Protein AF-A0A2V9IYG1-F1 (afdb_monomer)

Secondary structure (DSSP, 8-state):
-----S----SS-SSPPPPSS-----SSGGGS---SHHHHHHHHHHHHHHHHHHTTT--EEEE-S-TTTTTSSSS--HHHHHHHHHHHHHHHHHH-TT-EEEEEEESS--SHHHHHHHHHHT-GGG--EEEEE--TTTTB---GGGGGSGGGTTS-HHHHHHHHHHSTT--TT-EEEEEEE---TTSBT--HHHHHHHHHHHHHHHHHTTPEEEES-SS--TT-TT-SSS-SB----SSTTTTPBPHHHHHHHHHHHHHTT-EE-TTSEEEPP--TTSSS--EEEEEEEE-TTS-EEEEEEEES---GGG---EEEEEEEEESS--SSEEEEETTTTEEEE--PPTT-SSEEEEEEEESS-EEEEEGGGS-----SSS--EEEEEEETTEEEEEEE--SS-------

Sequence (407 aa):
MYTSPAGRLPDSILPALGSIHPPDRGLYSVFWAPTTPEQIRAFTNYVRWTVNHFRGRVQYYEIWNEPSEYFWNPHPSPEAYAALAREVIVTVHQTDPMAKVVFGAFGLTERDFPRQAVEACRCAQGIDVFSYHAYPDFGHNLNPESLDEPAHASESPALLREMVRKLPGIRGDIAFWNDEFNSPPSWEGSDESVQAKYIAREMVYDRAQGVRTFVWELIPGVDGNQGDDFGLIHGMMMRPEDFTPRPGFEALRNTNALFSDTTLDSSIEVETPDLATAKPPASVLVYAFRSRTGKTIIAYWLAVRSLPGGNGPSVRGSLKIRNAGIVRPALIDVLSGRVTALSWKAGTVDTLESVPFRDSVMAIADESYFDWAALPEAPASLRCTRSSGRVRLVWDLPGRGVNGVVV

Nearest PDB structures (foldseek):
  4zn2-assembly4_D  TM=7.206E-01  e=6.037E-17  Pseudomonas aeruginosa PAO1
  2bfg-assembly2_H  TM=6.314E-01  e=1.742E-12  Geobacillus stearothermophilus
  1w91-assembly2_F  TM=6.262E-01  e=5.031E-11  Geobacillus stearothermophilus
  6yyi-assembly1_B  TM=5.973E-01  e=1.812E-11  Dictyoglomus thermophilum H-6-12
  8i0j-assembly1_B  TM=5.867E-01  e=1.453E-09  Sphingomonas sp.

Radius of gyration: 26.05 Å; Cα contacts (8 Å, |Δi|>4): 776; chains: 1; bounding box: 65×76×68 Å

pLDDT: mean 86.24, std 17.28, range [30.89, 98.81]

Foldseek 3Di:
DDDDPPPDDPPDDPPDFDDLDPLQPPVDCVQADQQDPVSLVVVLVVLLVVLLVCPPPAAEDEQFAQLCDSSHPPHRDLLSSLCSLLSSLVSNCVNHVRHAYEYDNHAFQAADSVLSNCVNNVCQLSHQEYEYAQEPPPLAQDARCCCCPPVNVRRRNVVNVVNSCPRPNHDPNYAYENQEDFDWQNGHQHHLLLGLQRLLVVCVVCQQVRYHYHQPDQEDDPSNNVHQIRHQQGDPPVDPRHRPGGLNVLLNVLSCVQRVQKHWDPVKDKDDDCQCVDVVRWDKDKTWIAGPVRWIKMKIATNDGQGPPRPWDKFWAKMFIPPRPAQFKWKAQSSVRDIHTFDADPPDRGMGGGDMHTSGIMMITHPVSDPDPPPVVPFADWDWDDDDNDIDTDGHDPDPDDPDDDD

Mean predicted aligned error: 9.58 Å

Solvent-accessible surface area (backbone atoms only — not comparable to full-atom values): 22561 Å² total; per-residue (Å²): 142,86,88,73,93,71,92,64,81,73,99,63,72,81,75,69,60,46,58,80,70,67,72,72,72,61,92,51,74,87,72,43,61,51,76,48,73,69,43,36,52,54,50,39,52,48,49,37,52,53,48,54,72,37,56,94,75,53,54,71,48,69,54,73,60,18,47,75,38,73,64,19,58,100,56,52,42,36,59,50,51,11,59,39,47,36,53,43,43,54,39,46,41,72,61,34,76,81,48,35,32,32,45,37,40,24,72,47,33,56,53,65,53,60,50,48,17,49,66,62,29,73,40,34,71,60,46,45,26,43,32,25,17,64,55,42,60,78,66,41,62,49,41,61,75,52,28,68,34,86,91,30,58,68,45,8,57,63,60,35,54,55,51,53,71,68,41,84,60,43,54,95,81,55,41,45,33,32,66,34,32,64,52,45,30,84,27,52,70,36,21,54,55,30,24,16,28,46,53,36,41,41,47,51,55,35,37,62,73,69,30,48,67,34,69,49,34,65,53,30,50,78,79,25,46,47,38,85,40,48,30,22,20,36,22,72,75,89,50,96,58,44,72,37,76,37,62,34,37,49,6,52,50,38,40,47,76,73,48,70,65,41,41,64,35,89,79,40,46,72,49,72,61,89,43,63,84,42,90,72,64,31,54,74,47,74,49,36,28,30,34,81,86,70,42,38,40,32,40,36,25,33,63,46,67,52,35,44,89,66,65,38,64,73,51,67,40,44,42,37,48,41,78,55,85,52,82,49,41,24,40,32,37,37,61,81,63,49,74,42,85,54,63,55,37,89,98,51,81,36,33,38,67,67,46,78,40,25,43,39,45,27,34,41,27,25,58,77,63,51,82,68,78,70,56,73,71,71,78,37,59,71,45,75,48,76,56,97,94,43,79,45,82,44,70,50,67,85,75,93,82,82,92,74,82,92,128

Structure (mmCIF, N/CA/C/O backbone):
data_AF-A0A2V9IYG1-F1
#
_entry.id   AF-A0A2V9IYG1-F1
#
loop_
_atom_site.group_PDB
_atom_site.id
_atom_site.type_symbol
_atom_site.label_atom_id
_atom_site.label_alt_id
_atom_site.label_comp_id
_atom_site.label_asym_id
_atom_site.label_entity_id
_atom_site.label_seq_id
_atom_site.pdbx_PDB_ins_code
_atom_site.Cartn_x
_atom_site.Cartn_y
_atom_site.Cartn_z
_atom_site.occupancy
_atom_site.B_iso_or_equiv
_atom_site.auth_seq_id
_atom_site.auth_comp_id
_atom_site.auth_asym_id
_atom_site.auth_atom_id
_atom_site.pdbx_PDB_model_num
ATOM 1 N N . MET A 1 1 ? 29.078 -18.735 5.028 1.00 33.22 1 MET A N 1
ATOM 2 C CA . MET A 1 1 ? 29.513 -19.923 5.802 1.00 33.22 1 MET A CA 1
ATOM 3 C C . MET A 1 1 ? 30.824 -19.618 6.518 1.00 33.22 1 MET A C 1
ATOM 5 O O . MET A 1 1 ? 31.879 -19.826 5.939 1.00 33.22 1 MET A O 1
ATOM 9 N N . TYR A 1 2 ? 30.761 -19.132 7.759 1.00 30.89 2 TYR A N 1
ATOM 10 C CA . TYR A 1 2 ? 31.898 -19.121 8.686 1.00 30.89 2 TYR A CA 1
ATOM 11 C C . TYR A 1 2 ? 31.358 -19.382 10.093 1.00 30.89 2 TYR A C 1
ATOM 13 O O . TYR A 1 2 ? 30.805 -18.496 10.732 1.00 30.89 2 TYR A O 1
ATOM 21 N N . THR A 1 3 ? 31.466 -20.625 10.554 1.00 34.50 3 THR A N 1
ATOM 22 C CA . THR A 1 3 ? 31.203 -21.008 11.945 1.00 34.50 3 THR A CA 1
ATOM 23 C C . THR A 1 3 ? 32.539 -21.320 12.605 1.00 34.50 3 THR A C 1
ATOM 25 O O . THR A 1 3 ? 33.186 -22.301 12.239 1.00 34.50 3 THR A O 1
ATOM 28 N N . SER A 1 4 ? 32.948 -20.514 13.583 1.00 32.72 4 SER A N 1
ATOM 29 C CA . SER A 1 4 ? 33.946 -20.923 14.573 1.00 32.72 4 SER A CA 1
ATOM 30 C C . SER A 1 4 ? 33.215 -21.229 15.888 1.00 32.72 4 SER A C 1
ATOM 32 O O . SER A 1 4 ? 32.516 -20.351 16.389 1.00 32.72 4 SER A O 1
ATOM 34 N N . PRO A 1 5 ? 33.371 -22.431 16.476 1.00 36.16 5 PRO A N 1
ATOM 35 C CA . PRO A 1 5 ? 32.798 -22.809 17.776 1.00 36.16 5 PRO A CA 1
ATOM 36 C C . PRO A 1 5 ? 33.346 -22.025 18.984 1.00 36.16 5 PRO A C 1
ATOM 38 O O . PRO A 1 5 ? 32.960 -22.291 20.120 1.00 36.16 5 PRO A O 1
ATOM 41 N N . ALA A 1 6 ? 34.264 -21.080 18.776 1.00 38.53 6 ALA A N 1
ATOM 42 C CA . ALA A 1 6 ? 34.913 -20.322 19.838 1.00 38.53 6 ALA A CA 1
ATOM 43 C C . ALA A 1 6 ? 34.197 -18.987 20.105 1.00 38.53 6 ALA A C 1
ATOM 45 O O . ALA A 1 6 ? 34.735 -17.934 19.792 1.00 38.53 6 ALA A O 1
ATOM 46 N N . GLY A 1 7 ? 32.980 -19.058 20.656 1.00 43.56 7 GLY A N 1
ATOM 47 C CA . GLY A 1 7 ? 32.356 -18.135 21.626 1.00 43.56 7 GLY A CA 1
ATOM 48 C C . GLY A 1 7 ? 32.671 -16.629 21.663 1.00 43.56 7 GLY A C 1
ATOM 49 O O . GLY A 1 7 ? 32.520 -16.033 22.728 1.00 43.56 7 GLY A O 1
ATOM 50 N N . ARG A 1 8 ? 33.086 -15.981 20.574 1.00 39.97 8 ARG A N 1
ATOM 51 C CA . ARG A 1 8 ? 33.226 -14.525 20.506 1.00 39.97 8 ARG A CA 1
ATOM 52 C C . ARG A 1 8 ? 32.591 -14.019 19.221 1.00 39.97 8 ARG A C 1
ATOM 54 O O . ARG A 1 8 ? 33.000 -14.407 18.129 1.00 39.97 8 ARG A O 1
ATOM 61 N N . LEU A 1 9 ? 31.568 -13.183 19.390 1.00 43.16 9 LEU A N 1
ATOM 62 C CA . LEU A 1 9 ? 30.937 -12.456 18.295 1.00 43.16 9 LEU A CA 1
ATOM 63 C C . LEU A 1 9 ? 32.000 -11.594 17.588 1.00 43.16 9 LEU A C 1
ATOM 65 O O . LEU A 1 9 ? 32.886 -11.068 18.269 1.00 43.16 9 LEU A O 1
ATOM 69 N N . PRO A 1 10 ? 31.946 -11.449 16.254 1.00 49.69 10 PRO A N 1
ATOM 70 C CA . PRO A 1 10 ? 32.784 -10.485 15.558 1.00 49.69 10 PRO A CA 1
ATOM 71 C C . PRO A 1 10 ? 32.419 -9.066 16.012 1.00 49.69 10 PRO A C 1
ATOM 73 O O . PRO A 1 10 ? 31.240 -8.716 16.032 1.00 49.69 10 PRO A O 1
ATOM 76 N N . ASP A 1 11 ? 33.418 -8.231 16.311 1.00 57.22 11 ASP A N 1
ATOM 77 C CA . ASP A 1 11 ? 33.202 -6.811 16.645 1.00 57.22 11 ASP A CA 1
ATOM 78 C C . ASP A 1 11 ? 32.613 -6.014 15.453 1.00 57.22 11 ASP A C 1
ATOM 80 O O . ASP A 1 11 ? 32.104 -4.909 15.622 1.00 57.22 11 ASP A O 1
ATOM 84 N N . SER A 1 12 ? 32.681 -6.568 14.234 1.00 46.56 12 SER A N 1
ATOM 85 C CA . SER A 1 12 ? 32.070 -6.034 13.009 1.00 46.56 12 SER A CA 1
ATOM 86 C C . SER A 1 12 ? 31.873 -7.133 11.954 1.00 46.56 12 SER A C 1
ATOM 88 O O . SER A 1 12 ? 32.631 -8.105 11.912 1.00 46.56 12 SER A O 1
ATOM 90 N N . ILE A 1 13 ? 30.862 -6.976 11.092 1.00 53.00 13 ILE A N 1
ATOM 91 C CA . ILE A 1 13 ? 30.670 -7.802 9.890 1.00 53.00 13 ILE A CA 1
ATOM 92 C C . ILE A 1 13 ? 31.534 -7.197 8.777 1.00 53.00 13 ILE A C 1
ATOM 94 O O . ILE A 1 13 ? 31.360 -6.031 8.425 1.00 53.00 13 ILE A O 1
ATOM 98 N N . LEU A 1 14 ? 32.495 -7.976 8.270 1.00 44.56 14 LEU A N 1
ATOM 99 C CA . LEU A 1 14 ? 33.352 -7.596 7.147 1.00 44.56 14 LEU A CA 1
ATOM 100 C C . LEU A 1 14 ? 33.183 -8.592 5.985 1.00 44.56 14 LEU A C 1
ATOM 102 O O . LEU A 1 14 ? 33.315 -9.799 6.214 1.00 44.56 14 LEU A O 1
ATOM 106 N N . PRO A 1 15 ? 32.955 -8.111 4.747 1.00 52.88 15 PRO A N 1
ATOM 107 C CA . PRO A 1 15 ? 32.839 -6.699 4.364 1.00 52.88 15 PRO A CA 1
ATOM 108 C C . PRO A 1 15 ? 31.584 -6.039 4.954 1.00 52.88 15 PRO A C 1
ATOM 110 O O . PRO A 1 15 ? 30.659 -6.730 5.374 1.00 52.88 15 PRO A O 1
ATOM 113 N N . ALA A 1 16 ? 31.596 -4.704 5.027 1.00 52.84 16 ALA A N 1
ATOM 114 C CA . ALA A 1 16 ? 30.423 -3.944 5.440 1.00 52.84 16 ALA A CA 1
ATOM 115 C C . ALA A 1 16 ? 29.205 -4.368 4.604 1.00 52.84 16 ALA A C 1
ATOM 117 O O . ALA A 1 16 ? 29.346 -4.641 3.409 1.00 52.84 16 ALA A O 1
ATOM 118 N N . LEU A 1 17 ? 28.037 -4.422 5.250 1.00 51.34 17 LEU A N 1
ATOM 119 C CA . LEU A 1 17 ? 26.756 -4.650 4.582 1.00 51.34 17 LEU A CA 1
ATOM 120 C C . LEU A 1 17 ? 26.596 -3.631 3.438 1.00 51.34 17 LEU A C 1
ATOM 122 O O . LEU A 1 17 ? 27.047 -2.486 3.561 1.00 51.34 17 LEU A O 1
ATOM 126 N N . GLY A 1 18 ? 26.022 -4.062 2.313 1.00 47.47 18 GLY A N 1
ATOM 127 C CA . GLY A 1 18 ? 25.811 -3.197 1.150 1.00 47.47 18 GLY A CA 1
ATOM 128 C C . GLY A 1 18 ? 24.956 -1.972 1.499 1.00 47.47 18 GLY A C 1
ATOM 129 O O . GLY A 1 18 ? 24.156 -2.006 2.431 1.00 47.47 18 GLY A O 1
ATOM 130 N N . SER A 1 19 ? 25.129 -0.867 0.769 1.00 53.53 19 SER A N 1
ATOM 131 C CA . SER A 1 19 ? 24.244 0.301 0.900 1.00 53.53 19 SER A CA 1
ATOM 132 C C . SER A 1 19 ? 22.806 -0.050 0.505 1.00 53.53 19 SER A C 1
ATOM 134 O O . SER A 1 19 ? 22.623 -0.941 -0.313 1.00 53.53 19 SER A O 1
ATOM 136 N N . ILE A 1 20 ? 21.812 0.700 1.000 1.00 52.22 20 ILE A N 1
ATOM 137 C CA . ILE A 1 20 ? 20.375 0.491 0.706 1.00 52.22 20 ILE A CA 1
ATOM 138 C C . ILE A 1 20 ? 20.093 0.482 -0.810 1.00 52.22 20 ILE A C 1
ATOM 140 O O . ILE A 1 20 ? 19.246 -0.271 -1.278 1.00 52.22 20 ILE A O 1
ATOM 144 N N . HIS A 1 21 ? 20.895 1.225 -1.579 1.00 56.06 21 HIS A N 1
ATOM 145 C CA . HIS A 1 21 ? 20.886 1.198 -3.036 1.00 56.06 21 HIS A CA 1
ATOM 146 C C . HIS A 1 21 ? 22.312 1.361 -3.570 1.00 56.06 21 HIS A C 1
ATOM 148 O O . HIS A 1 21 ? 22.776 2.495 -3.741 1.00 56.06 21 HIS A O 1
ATOM 154 N N . PRO A 1 22 ? 23.082 0.280 -3.802 1.00 51.41 22 PRO A N 1
ATOM 155 C CA . PRO A 1 22 ? 24.277 0.438 -4.611 1.00 51.41 22 PRO A CA 1
ATOM 156 C C . PRO A 1 22 ? 23.776 0.915 -5.979 1.00 51.41 22 PRO A C 1
ATOM 158 O O . PRO A 1 22 ? 22.955 0.226 -6.585 1.00 51.41 22 PRO A O 1
ATOM 161 N N . PRO A 1 23 ? 24.186 2.099 -6.470 1.00 51.31 23 PRO A N 1
ATOM 162 C CA . PRO A 1 23 ? 23.769 2.500 -7.796 1.00 51.31 23 PRO A CA 1
ATOM 163 C C . PRO A 1 23 ? 24.288 1.405 -8.720 1.00 51.31 23 PRO A C 1
ATOM 165 O O . PRO A 1 23 ? 25.464 1.040 -8.607 1.00 51.31 23 PRO A O 1
ATOM 168 N N . ASP A 1 24 ? 23.416 0.855 -9.565 1.00 48.03 24 ASP A N 1
ATOM 169 C CA . ASP A 1 24 ? 23.709 -0.279 -10.445 1.00 48.03 24 ASP A CA 1
ATOM 170 C C . ASP A 1 24 ? 24.629 0.190 -11.592 1.00 48.03 24 ASP A C 1
ATOM 172 O O . ASP A 1 24 ? 24.332 0.170 -12.782 1.00 48.03 24 ASP A O 1
ATOM 176 N N . ARG A 1 25 ? 25.781 0.735 -11.197 1.00 49.97 25 ARG A N 1
ATOM 177 C CA . ARG A 1 25 ? 26.862 1.304 -11.997 1.00 49.97 25 ARG A CA 1
ATOM 178 C C . ARG A 1 25 ? 27.860 0.204 -12.295 1.00 49.97 25 ARG A C 1
ATOM 180 O O . ARG A 1 25 ? 29.075 0.411 -12.233 1.00 49.97 25 ARG A O 1
ATOM 187 N N . GLY A 1 26 ? 27.346 -0.984 -12.601 1.00 46.75 26 GLY A N 1
ATOM 188 C CA . GLY A 1 26 ? 28.149 -2.014 -13.220 1.00 46.75 26 GLY A CA 1
ATOM 189 C C . GLY A 1 26 ? 28.829 -1.402 -14.441 1.00 46.75 26 GLY A C 1
ATOM 190 O O . GLY A 1 26 ? 28.167 -0.893 -15.344 1.00 46.75 26 GLY A O 1
ATOM 191 N N . LEU A 1 27 ? 30.164 -1.453 -14.480 1.00 45.16 27 LEU A N 1
ATOM 192 C CA . LEU A 1 27 ? 30.948 -1.074 -15.664 1.00 45.16 27 LEU A CA 1
ATOM 193 C C . LEU A 1 27 ? 30.584 -1.922 -16.901 1.00 45.16 27 LEU A C 1
ATOM 195 O O . LEU A 1 27 ? 30.983 -1.593 -18.016 1.00 45.16 27 LEU A O 1
ATOM 199 N N . TYR A 1 28 ? 29.844 -3.018 -16.708 1.00 49.56 28 TYR A N 1
ATOM 200 C CA . TYR A 1 28 ? 29.431 -3.953 -17.743 1.00 49.56 28 TYR A CA 1
ATOM 201 C C . TYR A 1 28 ? 27.988 -3.677 -18.189 1.00 49.56 28 TYR A C 1
ATOM 203 O O . TYR A 1 28 ? 27.054 -3.755 -17.396 1.00 49.56 28 TYR A O 1
ATOM 211 N N . SER A 1 29 ? 27.802 -3.435 -19.490 1.00 52.62 29 SER A N 1
ATOM 212 C CA . SER A 1 29 ? 26.517 -3.092 -20.127 1.00 52.62 29 SER A CA 1
ATOM 213 C C . SER A 1 29 ? 25.417 -4.158 -20.023 1.00 52.62 29 SER A C 1
ATOM 215 O O . SER A 1 29 ? 24.284 -3.900 -20.415 1.00 52.62 29 SER A O 1
ATOM 217 N N . VAL A 1 30 ? 25.726 -5.352 -19.504 1.00 52.47 30 VAL A N 1
ATOM 218 C CA . VAL A 1 30 ? 24.743 -6.421 -19.253 1.00 52.47 30 VAL A CA 1
ATOM 219 C C . VAL A 1 30 ? 23.748 -6.060 -18.141 1.00 52.47 30 VAL A C 1
ATOM 221 O O . VAL A 1 30 ? 22.675 -6.649 -18.084 1.00 52.47 30 VAL A O 1
ATOM 224 N N . PHE A 1 31 ? 24.079 -5.073 -17.303 1.00 57.25 31 PHE A N 1
ATOM 225 C CA . PHE A 1 31 ? 23.211 -4.556 -16.238 1.00 57.25 31 PHE A CA 1
ATOM 226 C C . PHE A 1 31 ? 22.424 -3.304 -16.655 1.00 57.25 31 PHE A C 1
ATOM 228 O O . PHE A 1 31 ? 21.778 -2.670 -15.831 1.00 57.25 31 PHE A O 1
ATOM 235 N N . TRP A 1 32 ? 22.510 -2.887 -17.923 1.00 76.94 32 TRP A N 1
ATOM 236 C CA . TRP A 1 32 ? 21.833 -1.679 -18.397 1.00 76.94 32 TRP A CA 1
ATOM 237 C C . TRP A 1 32 ? 20.505 -2.024 -19.061 1.00 76.94 32 TRP A C 1
ATOM 239 O O . TRP A 1 32 ? 20.346 -3.091 -19.660 1.00 76.94 32 TRP A O 1
ATOM 249 N N . ALA A 1 33 ? 19.566 -1.081 -19.004 1.00 84.31 33 ALA A N 1
ATOM 250 C CA . ALA A 1 33 ? 18.288 -1.223 -19.675 1.00 84.31 3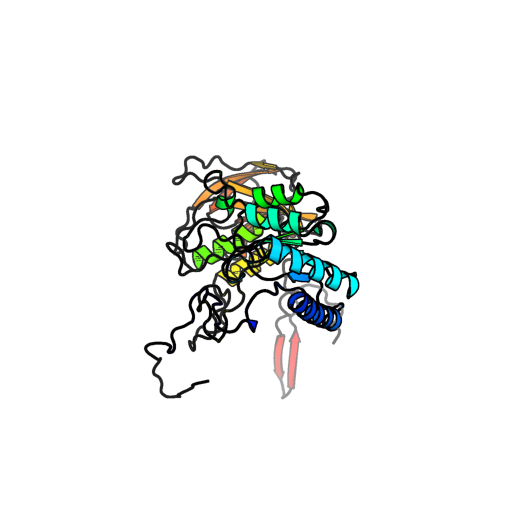3 ALA A CA 1
ATOM 251 C C . ALA A 1 33 ? 18.468 -1.435 -21.196 1.00 84.31 33 ALA A C 1
ATOM 253 O O . ALA A 1 33 ? 19.315 -0.787 -21.827 1.00 84.31 33 ALA A O 1
ATOM 254 N N . PRO A 1 34 ? 17.685 -2.334 -21.821 1.00 88.62 34 PRO A N 1
ATOM 255 C CA . PRO A 1 34 ? 17.753 -2.572 -23.258 1.00 88.62 34 PRO A CA 1
ATOM 256 C C . PRO A 1 34 ? 17.194 -1.365 -24.024 1.00 88.62 34 PRO A C 1
ATOM 258 O O . PRO A 1 34 ? 16.003 -1.076 -23.962 1.00 88.62 34 PRO A O 1
ATOM 261 N N . THR A 1 35 ? 18.046 -0.675 -24.786 1.00 88.25 35 THR A N 1
ATOM 262 C CA . THR A 1 35 ? 17.679 0.575 -25.487 1.00 88.25 35 THR A CA 1
ATOM 263 C C . THR A 1 35 ? 17.773 0.478 -27.008 1.00 88.25 35 THR A C 1
ATOM 265 O O . THR A 1 35 ? 17.154 1.266 -27.721 1.00 88.25 35 THR A O 1
ATOM 268 N N . THR A 1 36 ? 18.505 -0.505 -27.536 1.00 90.19 36 THR A N 1
ATOM 269 C CA . THR A 1 36 ? 18.578 -0.770 -28.983 1.00 90.19 36 THR A CA 1
ATOM 270 C C . THR A 1 36 ? 17.531 -1.798 -29.423 1.00 90.19 36 THR A C 1
ATOM 272 O O . THR A 1 36 ? 17.150 -2.666 -28.631 1.00 90.19 36 THR A O 1
ATOM 275 N N . PRO A 1 37 ? 17.094 -1.787 -30.698 1.00 94.25 37 PRO A N 1
ATOM 276 C CA . PRO A 1 37 ? 16.177 -2.799 -31.218 1.00 94.25 37 PRO A CA 1
ATOM 277 C C . PRO A 1 37 ? 16.665 -4.238 -30.997 1.00 94.25 37 PRO A C 1
ATOM 279 O O . PRO A 1 37 ? 15.870 -5.121 -30.688 1.00 94.25 37 PRO A O 1
ATOM 282 N N . GLU A 1 38 ? 17.965 -4.495 -31.139 1.00 91.62 38 GLU A N 1
ATOM 283 C CA . GLU A 1 38 ? 18.585 -5.805 -30.921 1.00 91.62 38 GLU A CA 1
ATOM 284 C C . GLU A 1 38 ? 18.468 -6.247 -29.458 1.00 91.62 38 GLU A C 1
ATOM 286 O O . GLU A 1 38 ? 18.080 -7.386 -29.194 1.00 91.62 38 GLU A O 1
ATOM 291 N N . GLN A 1 39 ? 18.757 -5.348 -28.511 1.00 91.44 39 GLN A N 1
ATOM 292 C CA . GLN A 1 39 ? 18.648 -5.622 -27.075 1.00 91.44 39 GLN A CA 1
ATOM 293 C C . GLN A 1 39 ? 17.196 -5.825 -26.647 1.00 91.44 39 GLN A C 1
ATOM 295 O O . GLN A 1 39 ? 16.909 -6.775 -25.924 1.00 91.44 39 GLN A O 1
ATOM 300 N N . ILE A 1 40 ? 16.270 -4.989 -27.129 1.00 94.81 40 ILE A N 1
ATOM 301 C CA . ILE A 1 40 ? 14.838 -5.131 -26.833 1.00 94.81 40 ILE A CA 1
ATOM 302 C C . ILE A 1 40 ? 14.319 -6.469 -27.374 1.00 94.81 40 ILE A C 1
ATOM 304 O O . ILE A 1 40 ? 13.605 -7.176 -26.669 1.00 94.81 40 ILE A O 1
ATOM 308 N N . ARG A 1 41 ? 14.732 -6.886 -28.582 1.00 95.44 41 ARG A N 1
ATOM 309 C CA . ARG A 1 41 ? 14.401 -8.223 -29.116 1.00 95.44 41 ARG A CA 1
ATOM 310 C C . ARG A 1 41 ? 14.988 -9.358 -28.274 1.00 95.44 41 ARG A C 1
ATOM 312 O O . ARG A 1 41 ? 14.325 -10.372 -28.071 1.00 95.44 41 ARG A O 1
ATOM 319 N N . ALA A 1 42 ? 16.223 -9.221 -27.792 1.00 93.12 42 ALA A N 1
ATOM 320 C CA . ALA A 1 42 ? 16.822 -10.216 -26.904 1.00 93.12 42 ALA A CA 1
ATOM 321 C C . ALA A 1 42 ? 16.061 -10.308 -25.569 1.00 93.12 42 ALA A C 1
ATOM 323 O O . ALA A 1 42 ? 15.742 -11.409 -25.118 1.00 93.12 42 ALA A O 1
ATOM 324 N N . PHE A 1 43 ? 15.691 -9.164 -24.991 1.00 93.62 43 PHE A N 1
ATOM 325 C CA . PHE A 1 43 ? 14.898 -9.093 -23.768 1.00 93.62 43 PHE A CA 1
ATOM 326 C C . PHE A 1 43 ? 13.504 -9.699 -23.960 1.00 93.62 43 PHE A C 1
ATOM 328 O O . PHE A 1 43 ? 13.071 -10.512 -23.151 1.00 93.62 43 PHE A O 1
ATOM 335 N N . THR A 1 44 ? 12.811 -9.407 -25.065 1.00 97.06 44 THR A N 1
ATOM 336 C CA . THR A 1 44 ? 11.485 -9.992 -25.320 1.00 97.06 44 THR A CA 1
ATOM 337 C C . THR A 1 44 ? 11.545 -11.492 -25.608 1.00 97.06 44 THR A C 1
ATOM 339 O O . THR A 1 44 ? 10.602 -12.213 -25.287 1.00 97.06 44 THR A O 1
ATOM 342 N N . ASN A 1 45 ? 12.660 -12.021 -26.123 1.00 97.31 45 ASN A N 1
ATOM 343 C CA . ASN A 1 45 ? 12.875 -13.470 -26.178 1.00 97.31 45 ASN A CA 1
ATOM 344 C C . ASN A 1 45 ? 12.961 -14.095 -24.778 1.00 97.31 45 ASN A C 1
ATOM 346 O O . ASN A 1 45 ? 12.370 -15.154 -24.559 1.00 97.31 45 ASN A O 1
ATOM 350 N N . TYR A 1 46 ? 13.635 -13.430 -23.834 1.00 96.31 46 TYR A N 1
ATOM 351 C CA . TYR A 1 46 ? 13.645 -13.837 -22.429 1.00 96.31 46 TYR A CA 1
ATOM 352 C C . TYR A 1 46 ? 12.245 -13.743 -21.807 1.00 96.31 46 TYR A C 1
ATOM 354 O O . TYR A 1 46 ? 11.772 -14.728 -21.247 1.00 96.31 46 TYR A O 1
ATOM 362 N N . VAL A 1 47 ? 11.531 -12.628 -21.993 1.00 98.00 47 VAL A N 1
ATOM 363 C CA . VAL A 1 47 ? 10.143 -12.462 -21.519 1.00 98.00 47 VAL A CA 1
ATOM 364 C C . VAL A 1 47 ? 9.246 -13.579 -22.046 1.00 98.00 47 VAL A C 1
ATOM 366 O O . VAL A 1 47 ? 8.543 -14.213 -21.266 1.00 98.00 47 VAL A O 1
ATOM 369 N N . ARG A 1 48 ? 9.300 -13.886 -23.348 1.00 98.69 48 ARG A N 1
ATOM 370 C CA . ARG A 1 48 ? 8.523 -14.981 -23.949 1.00 98.69 48 ARG A CA 1
ATOM 371 C C . ARG A 1 48 ? 8.832 -16.319 -23.291 1.00 98.69 48 ARG A C 1
ATOM 373 O O . ARG A 1 48 ? 7.915 -17.079 -22.993 1.00 98.69 48 ARG A O 1
ATOM 380 N N . TRP A 1 49 ? 10.112 -16.614 -23.071 1.00 98.56 49 TRP A N 1
ATOM 381 C CA . TRP A 1 49 ? 10.518 -17.838 -22.389 1.00 98.56 49 TRP A CA 1
ATOM 382 C C . TRP A 1 49 ? 9.969 -17.886 -20.957 1.00 98.56 49 TRP A C 1
ATOM 384 O O . TRP A 1 49 ? 9.356 -18.885 -20.589 1.00 98.56 49 TRP A O 1
ATOM 394 N N . THR A 1 50 ? 10.103 -16.800 -20.191 1.00 98.19 50 THR A N 1
ATOM 395 C CA . THR A 1 50 ? 9.641 -16.690 -18.798 1.00 98.19 50 THR A CA 1
ATOM 396 C C . THR A 1 50 ? 8.125 -16.832 -18.689 1.00 98.19 50 THR A C 1
ATOM 398 O O . THR A 1 50 ? 7.636 -17.656 -17.915 1.00 98.19 50 THR A O 1
ATOM 401 N N . VAL A 1 51 ? 7.365 -16.091 -19.500 1.00 98.56 51 VAL A N 1
ATOM 402 C CA . VAL A 1 51 ? 5.895 -16.153 -19.518 1.00 98.56 51 VAL A CA 1
ATOM 403 C C . VAL A 1 51 ? 5.425 -17.549 -19.916 1.00 98.56 51 VAL A C 1
ATOM 405 O O . VAL A 1 51 ? 4.581 -18.132 -19.243 1.00 98.56 51 VAL A O 1
ATOM 408 N N . ASN A 1 52 ? 6.015 -18.145 -20.957 1.00 98.38 52 ASN A N 1
ATOM 409 C CA . ASN A 1 52 ? 5.660 -19.502 -21.367 1.00 98.38 52 ASN A CA 1
ATOM 410 C C . ASN A 1 52 ? 6.020 -20.545 -20.297 1.00 98.38 52 ASN A C 1
ATOM 412 O O . ASN A 1 52 ? 5.250 -21.473 -20.060 1.00 98.38 52 ASN A O 1
ATOM 416 N N . HIS A 1 53 ? 7.171 -20.399 -19.636 1.00 98.44 53 HIS A N 1
ATOM 417 C CA . HIS A 1 53 ? 7.602 -21.303 -18.574 1.00 98.44 53 HIS A CA 1
ATOM 418 C C . HIS A 1 53 ? 6.642 -21.268 -17.377 1.00 98.44 53 HIS A C 1
ATOM 420 O O . HIS A 1 53 ? 6.272 -22.318 -16.848 1.00 98.44 53 HIS A O 1
ATOM 426 N N . PHE A 1 54 ? 6.218 -20.078 -16.947 1.00 97.94 54 PHE A N 1
ATOM 427 C CA . PHE A 1 54 ? 5.340 -19.885 -15.785 1.00 97.94 54 PHE A CA 1
ATOM 428 C C . PHE A 1 54 ? 3.847 -19.809 -16.122 1.00 97.94 54 PHE A C 1
ATOM 430 O O . PHE A 1 54 ? 3.037 -19.529 -15.236 1.00 97.94 54 PHE A O 1
ATOM 437 N N . ARG A 1 55 ? 3.472 -20.111 -17.365 1.00 96.69 55 ARG A N 1
ATOM 438 C CA . ARG A 1 55 ? 2.095 -20.050 -17.854 1.00 96.69 55 ARG A CA 1
ATOM 439 C C . ARG A 1 55 ? 1.117 -20.770 -16.925 1.00 96.69 55 ARG A C 1
ATOM 441 O O . ARG A 1 55 ? 1.342 -21.920 -16.543 1.00 96.69 55 ARG A O 1
ATOM 448 N N . GLY A 1 56 ? 0.040 -20.080 -16.549 1.00 92.38 56 GLY A N 1
ATOM 449 C CA . GLY A 1 56 ? -0.980 -20.582 -15.619 1.00 92.38 56 GLY A CA 1
ATOM 450 C C . GLY A 1 56 ? -0.546 -20.703 -14.149 1.00 92.38 56 GLY A C 1
ATOM 451 O O . GLY A 1 56 ? -1.365 -21.087 -13.318 1.00 92.38 56 GLY A O 1
ATOM 452 N N . ARG A 1 57 ? 0.712 -20.382 -13.808 1.00 96.94 57 ARG A N 1
ATOM 453 C CA . ARG A 1 57 ? 1.242 -20.373 -12.429 1.00 96.94 57 ARG A CA 1
ATOM 454 C C . ARG A 1 57 ? 1.520 -18.960 -11.925 1.00 96.94 57 ARG A C 1
ATOM 456 O O . ARG A 1 57 ? 1.254 -18.673 -10.764 1.00 96.94 57 ARG A O 1
ATOM 463 N N . VAL A 1 58 ? 2.027 -18.089 -12.794 1.00 97.50 58 VAL A N 1
ATOM 464 C CA . VAL A 1 58 ? 2.214 -16.658 -12.525 1.00 97.50 58 VAL A CA 1
ATOM 465 C C . VAL A 1 58 ? 1.187 -15.882 -13.338 1.00 97.50 58 VAL A C 1
ATOM 467 O O . VAL A 1 58 ? 1.011 -16.137 -14.526 1.00 97.50 58 VAL A O 1
ATOM 470 N N . GLN A 1 59 ? 0.476 -14.969 -12.677 1.00 97.12 59 GLN A N 1
ATOM 471 C CA . GLN A 1 59 ? -0.611 -14.202 -13.292 1.00 97.12 59 GLN A CA 1
ATOM 472 C C . GLN A 1 59 ? -0.188 -12.792 -13.696 1.00 97.12 59 GLN A C 1
ATOM 474 O O . GLN A 1 59 ? -0.780 -12.241 -14.614 1.00 97.12 59 GLN A O 1
ATOM 479 N N . TYR A 1 60 ? 0.808 -12.213 -13.025 1.00 98.12 60 TYR A N 1
ATOM 480 C CA . TYR A 1 60 ? 1.227 -10.826 -13.205 1.00 98.12 60 TYR A CA 1
ATOM 481 C C . TYR A 1 60 ? 2.718 -10.778 -13.529 1.00 98.12 60 TYR A C 1
ATOM 483 O O . TYR A 1 60 ? 3.506 -11.475 -12.890 1.00 98.12 60 TYR A O 1
ATOM 491 N N . TYR A 1 61 ? 3.085 -9.971 -14.521 1.00 98.25 61 TYR A N 1
ATOM 492 C CA . TYR A 1 61 ? 4.465 -9.720 -14.923 1.00 98.25 61 TYR A CA 1
ATOM 493 C C . TYR A 1 61 ? 4.709 -8.218 -14.934 1.00 98.25 61 TYR A C 1
ATOM 495 O O . TYR A 1 61 ? 4.034 -7.487 -15.659 1.00 98.25 61 TYR A O 1
ATOM 503 N N . GLU A 1 62 ? 5.671 -7.783 -14.136 1.00 97.81 62 GLU A N 1
ATOM 504 C CA . GLU A 1 62 ? 6.050 -6.384 -13.998 1.00 97.81 62 GLU A CA 1
ATOM 505 C C . GLU A 1 62 ? 7.204 -6.015 -14.919 1.00 97.81 62 GLU A C 1
ATOM 507 O O . GLU A 1 62 ? 8.127 -6.805 -15.145 1.00 97.81 62 GLU A O 1
ATOM 512 N N . ILE A 1 63 ? 7.107 -4.831 -15.521 1.00 95.69 63 ILE A N 1
ATOM 513 C CA . ILE A 1 63 ? 8.097 -4.337 -16.470 1.00 95.69 63 ILE A CA 1
ATOM 514 C C . ILE A 1 63 ? 9.084 -3.428 -15.747 1.00 95.69 63 ILE A C 1
ATOM 516 O O . ILE A 1 63 ? 8.803 -2.243 -15.572 1.00 95.69 63 ILE A O 1
ATOM 520 N N . TRP A 1 64 ? 10.287 -3.962 -15.519 1.00 93.00 64 TRP A N 1
ATOM 521 C CA . TRP A 1 64 ? 11.401 -3.244 -14.886 1.00 93.00 64 TRP A CA 1
ATOM 522 C C . TRP A 1 64 ? 11.110 -2.875 -13.420 1.00 93.00 64 TRP A C 1
ATOM 524 O O . TRP A 1 64 ? 10.051 -3.206 -12.908 1.00 93.00 64 TRP A O 1
ATOM 534 N N . ASN A 1 65 ? 12.076 -2.240 -12.757 1.00 92.88 65 ASN A N 1
ATOM 535 C CA . ASN A 1 65 ? 11.928 -1.660 -11.423 1.00 92.88 65 ASN A CA 1
ATOM 536 C C . ASN A 1 65 ? 12.491 -0.237 -11.441 1.00 92.88 65 ASN A C 1
ATOM 538 O O . ASN A 1 65 ? 13.607 -0.037 -11.925 1.00 92.88 65 ASN A O 1
ATOM 542 N N . GLU A 1 66 ? 11.721 0.733 -10.966 1.00 93.06 66 GLU A N 1
ATOM 543 C CA . GLU A 1 66 ? 12.094 2.144 -10.802 1.00 93.06 66 GLU A CA 1
ATOM 544 C C . GLU A 1 66 ? 12.792 2.774 -12.022 1.00 93.06 66 GLU A C 1
ATOM 546 O O . GLU A 1 66 ? 13.876 3.354 -11.915 1.00 93.06 66 GLU A O 1
ATOM 551 N N . PRO A 1 67 ? 12.186 2.703 -13.226 1.00 92.44 67 PRO A N 1
ATOM 552 C CA . PRO A 1 67 ? 12.794 3.254 -14.438 1.00 92.44 67 PRO A CA 1
ATOM 553 C C . PRO A 1 67 ? 12.920 4.789 -14.422 1.00 92.44 67 PRO A C 1
ATOM 555 O O . PRO A 1 67 ? 13.643 5.342 -15.254 1.00 92.44 67 PRO A O 1
ATOM 558 N N . SER A 1 68 ? 12.208 5.473 -13.517 1.00 90.94 68 SER A N 1
ATOM 559 C CA . SER A 1 68 ? 12.324 6.916 -13.275 1.00 90.94 68 SER A CA 1
ATOM 560 C C . SER A 1 68 ? 13.578 7.298 -12.482 1.00 90.94 68 SER A C 1
ATOM 562 O O . SER A 1 68 ? 13.952 8.468 -12.482 1.00 90.94 68 SER A O 1
ATOM 564 N N . GLU A 1 69 ? 14.265 6.318 -11.890 1.00 86.62 69 GLU A N 1
ATOM 565 C CA . GLU A 1 69 ? 15.403 6.508 -10.995 1.00 86.62 69 GLU A CA 1
ATOM 566 C C . GLU A 1 69 ? 16.713 5.949 -11.589 1.00 86.62 69 GLU A C 1
ATOM 568 O O . GLU A 1 69 ? 16.857 5.675 -12.785 1.00 86.62 69 GLU A O 1
ATOM 573 N N . TYR A 1 70 ? 17.734 5.766 -10.751 1.00 80.00 70 TYR A N 1
ATOM 574 C CA . TYR A 1 70 ? 19.064 5.287 -11.150 1.00 80.00 70 TYR A CA 1
ATOM 575 C C . TYR A 1 70 ? 19.102 3.818 -11.619 1.00 80.00 70 TYR A C 1
ATOM 577 O O . TYR A 1 70 ? 20.168 3.344 -12.022 1.00 80.00 70 TYR A O 1
ATOM 585 N N . PHE A 1 71 ? 17.968 3.112 -11.630 1.00 82.12 71 PHE A N 1
ATOM 586 C CA . PHE A 1 71 ? 17.822 1.790 -12.247 1.00 82.12 71 PHE A CA 1
ATOM 587 C C . PHE A 1 71 ? 17.668 1.850 -13.774 1.00 82.12 71 PHE A C 1
ATOM 589 O O . PHE A 1 71 ? 17.663 0.812 -14.440 1.00 82.12 71 PHE A O 1
ATOM 596 N N . TRP A 1 72 ? 17.604 3.049 -14.364 1.00 85.06 72 TRP A N 1
ATOM 597 C CA . TRP A 1 72 ? 17.661 3.249 -15.811 1.00 85.06 72 TRP A CA 1
ATOM 598 C C . TRP A 1 72 ? 18.911 4.041 -16.226 1.00 85.06 72 TRP A C 1
ATOM 600 O O . TRP A 1 72 ? 18.947 5.270 -16.230 1.00 85.06 72 TRP A O 1
ATOM 610 N N . ASN A 1 73 ? 19.972 3.320 -16.599 1.00 79.50 73 ASN A N 1
ATOM 611 C CA . ASN A 1 73 ? 21.265 3.909 -16.967 1.00 79.50 73 ASN A CA 1
ATOM 612 C C . ASN A 1 73 ? 21.334 4.382 -18.440 1.00 79.50 73 ASN A C 1
ATOM 614 O O . ASN A 1 73 ? 20.725 3.761 -19.315 1.00 79.50 73 ASN A O 1
ATOM 618 N N . PRO A 1 74 ? 22.146 5.418 -18.760 1.00 78.56 74 PRO A N 1
ATOM 619 C CA . PRO A 1 74 ? 22.923 6.254 -17.833 1.00 78.56 74 PRO A CA 1
ATOM 620 C C . PRO A 1 74 ? 22.076 7.306 -17.098 1.00 78.56 74 PRO A C 1
ATOM 622 O O . PRO A 1 74 ? 22.521 7.835 -16.082 1.00 78.56 74 PRO A O 1
ATOM 625 N N . HIS A 1 75 ? 20.881 7.603 -17.612 1.00 86.00 75 HIS A N 1
ATOM 626 C CA . HIS A 1 75 ? 19.894 8.497 -17.011 1.00 86.00 75 HIS A CA 1
ATOM 627 C C . HIS A 1 75 ? 18.482 8.004 -17.355 1.00 86.00 75 HIS A C 1
ATOM 629 O O . HIS A 1 75 ? 18.309 7.487 -18.468 1.00 86.00 75 HIS A O 1
ATOM 635 N N . PRO A 1 76 ? 17.486 8.228 -16.478 1.00 90.75 76 PRO A N 1
ATOM 636 C CA . PRO A 1 76 ? 16.083 7.938 -16.757 1.00 90.75 76 PRO A CA 1
ATOM 637 C C . PRO A 1 76 ? 15.638 8.466 -18.124 1.00 90.75 76 PRO A C 1
ATOM 639 O O . PRO A 1 76 ? 15.911 9.615 -18.478 1.00 90.75 76 PRO A O 1
ATOM 642 N N . SER A 1 77 ? 14.937 7.634 -18.898 1.00 94.25 77 SER A N 1
ATOM 643 C CA . SER A 1 77 ? 14.324 8.045 -20.165 1.00 94.25 77 SER A CA 1
ATOM 644 C C . SER A 1 77 ? 12.930 7.430 -20.316 1.00 94.25 77 SER A C 1
ATOM 646 O O . SER A 1 77 ? 12.822 6.220 -20.554 1.00 94.25 77 SER A O 1
ATOM 648 N N . PRO A 1 78 ? 11.859 8.242 -20.227 1.00 95.62 78 PRO A N 1
ATOM 649 C CA . PRO A 1 78 ? 10.499 7.737 -20.368 1.00 95.62 78 PRO A CA 1
ATOM 650 C C . PRO A 1 78 ? 10.245 7.162 -21.766 1.00 95.62 78 PRO A C 1
ATOM 652 O O . PRO A 1 78 ? 9.547 6.158 -21.892 1.00 95.62 78 PRO A O 1
ATOM 655 N N . GLU A 1 79 ? 10.853 7.713 -22.822 1.00 96.50 79 GLU A N 1
ATOM 656 C CA . GLU A 1 79 ? 10.723 7.204 -24.193 1.00 96.50 79 GLU A CA 1
ATOM 657 C C . GLU A 1 79 ? 11.414 5.851 -24.384 1.00 96.50 79 GLU A C 1
ATOM 659 O O . GLU A 1 79 ? 10.896 4.982 -25.090 1.00 96.50 79 GLU A O 1
ATOM 664 N N . ALA A 1 80 ? 12.582 5.656 -23.769 1.00 95.81 80 ALA A N 1
ATOM 665 C CA . ALA A 1 80 ? 13.302 4.394 -23.861 1.00 95.81 80 ALA A CA 1
ATOM 666 C C . ALA A 1 80 ? 12.589 3.290 -23.061 1.00 95.81 80 ALA A C 1
ATOM 668 O O . ALA A 1 80 ? 12.416 2.182 -23.578 1.00 95.81 80 ALA A O 1
ATOM 669 N N . TYR A 1 81 ? 12.088 3.607 -21.860 1.00 96.50 81 TYR A N 1
ATOM 670 C CA . TYR A 1 81 ? 11.227 2.703 -21.091 1.00 96.50 81 TYR A CA 1
ATOM 671 C C . TYR A 1 81 ? 9.955 2.356 -21.867 1.00 96.50 81 TYR A C 1
ATOM 673 O O . TYR A 1 81 ? 9.615 1.184 -22.009 1.00 96.50 81 TYR A O 1
ATOM 681 N N . ALA A 1 82 ? 9.304 3.351 -22.471 1.00 96.94 82 ALA A N 1
ATOM 682 C CA . ALA A 1 82 ? 8.130 3.161 -23.313 1.00 96.94 82 ALA A CA 1
ATOM 683 C C . ALA A 1 82 ? 8.382 2.223 -24.507 1.00 96.94 82 ALA A C 1
ATOM 685 O O . ALA A 1 82 ? 7.539 1.379 -24.824 1.00 96.94 82 ALA A O 1
ATOM 686 N N . ALA A 1 83 ? 9.536 2.346 -25.172 1.00 97.19 83 ALA A N 1
ATOM 687 C CA . ALA A 1 83 ? 9.908 1.478 -26.287 1.00 97.19 83 ALA A CA 1
ATOM 688 C C . ALA A 1 83 ? 10.061 0.013 -25.851 1.00 97.19 83 ALA A C 1
ATOM 690 O O . ALA A 1 83 ? 9.580 -0.879 -26.551 1.00 97.19 83 ALA A O 1
ATOM 691 N N . LEU A 1 84 ? 10.678 -0.234 -24.691 1.00 97.00 84 LEU A N 1
ATOM 692 C CA . LEU A 1 84 ? 10.768 -1.568 -24.097 1.00 97.00 84 LEU A CA 1
ATOM 693 C C . LEU A 1 84 ? 9.386 -2.085 -23.682 1.00 97.00 84 LEU A C 1
ATOM 695 O O . LEU A 1 84 ? 8.986 -3.179 -24.085 1.00 97.00 84 LEU A O 1
ATOM 699 N N . ALA A 1 85 ? 8.647 -1.291 -22.906 1.00 97.81 85 ALA A N 1
ATOM 700 C CA . ALA A 1 85 ? 7.369 -1.675 -22.325 1.00 97.81 85 ALA A CA 1
ATOM 701 C C . ALA A 1 85 ? 6.350 -2.076 -23.394 1.00 97.81 85 ALA A C 1
ATOM 703 O O . ALA A 1 85 ? 5.665 -3.086 -23.236 1.00 97.81 85 ALA A O 1
ATOM 704 N N . ARG A 1 86 ? 6.306 -1.365 -24.529 1.00 97.62 86 ARG A N 1
ATOM 705 C CA . ARG A 1 86 ? 5.444 -1.723 -25.664 1.00 97.62 86 ARG A CA 1
ATOM 706 C C . ARG A 1 86 ? 5.695 -3.150 -26.149 1.00 97.62 86 ARG A C 1
ATOM 708 O O . ARG A 1 86 ? 4.747 -3.914 -26.319 1.00 97.62 86 ARG A O 1
ATOM 715 N N . GLU A 1 87 ? 6.956 -3.515 -26.375 1.00 98.19 87 GLU A N 1
ATOM 716 C CA . GLU A 1 87 ? 7.308 -4.843 -26.889 1.00 98.19 87 GLU A CA 1
ATOM 717 C C . GLU A 1 87 ? 7.098 -5.936 -25.830 1.00 98.19 87 GLU A C 1
ATOM 719 O O . GLU A 1 87 ? 6.694 -7.055 -26.162 1.00 98.19 87 GLU A O 1
ATOM 72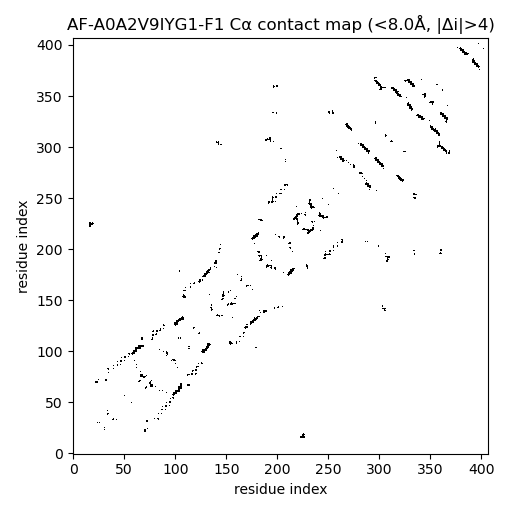4 N N . VAL A 1 88 ? 7.324 -5.618 -24.551 1.00 98.12 88 VAL A N 1
ATOM 725 C CA . VAL A 1 88 ? 7.065 -6.529 -23.426 1.00 98.12 88 VAL A CA 1
ATOM 726 C C . VAL A 1 88 ? 5.570 -6.812 -23.288 1.00 98.12 88 VAL A C 1
ATOM 728 O O . VAL A 1 88 ? 5.198 -7.983 -23.274 1.00 98.12 88 VAL A O 1
ATOM 731 N N . ILE A 1 89 ? 4.715 -5.783 -23.280 1.00 98.38 89 ILE A N 1
ATOM 732 C CA . ILE A 1 89 ? 3.249 -5.922 -23.199 1.00 98.38 89 ILE A CA 1
ATOM 733 C C . ILE A 1 89 ? 2.734 -6.837 -24.311 1.00 98.38 89 ILE A C 1
ATOM 735 O O . ILE A 1 89 ? 2.062 -7.834 -24.043 1.00 98.38 89 ILE A O 1
ATOM 739 N N . VAL A 1 90 ? 3.113 -6.543 -25.560 1.00 98.19 90 VAL A N 1
ATOM 740 C CA . VAL A 1 90 ? 2.724 -7.355 -26.721 1.00 98.19 90 VAL A CA 1
ATOM 741 C C . VAL A 1 90 ? 3.190 -8.801 -26.553 1.00 98.19 90 VAL A C 1
ATOM 743 O O . VAL A 1 90 ? 2.420 -9.732 -26.792 1.00 98.19 90 VAL A O 1
ATOM 746 N N . THR A 1 91 ? 4.432 -9.007 -26.113 1.00 98.56 91 THR A N 1
ATOM 747 C CA . THR A 1 91 ? 5.001 -10.348 -25.948 1.00 98.56 91 THR A CA 1
ATOM 748 C C . THR A 1 91 ? 4.295 -11.146 -24.853 1.00 98.56 91 THR A C 1
ATOM 750 O O . THR A 1 91 ? 4.008 -12.326 -25.070 1.00 98.56 91 THR A O 1
ATOM 753 N N . VAL A 1 92 ? 3.995 -10.536 -23.702 1.00 98.62 92 VAL A N 1
ATOM 754 C CA . VAL A 1 92 ? 3.295 -11.197 -22.588 1.00 98.62 92 VAL A CA 1
ATOM 755 C C . VAL A 1 92 ? 1.920 -11.670 -23.052 1.00 98.62 92 VAL A C 1
ATOM 757 O O . VAL A 1 92 ? 1.651 -12.869 -23.001 1.00 98.62 92 VAL A O 1
ATOM 760 N N . HIS A 1 93 ? 1.093 -10.774 -23.599 1.00 97.81 93 HIS A N 1
ATOM 761 C CA . HIS A 1 93 ? -0.277 -11.110 -24.009 1.00 97.81 93 HIS A CA 1
ATOM 762 C C . HIS A 1 93 ? -0.342 -12.095 -25.183 1.00 97.81 93 HIS A C 1
ATOM 764 O O . HIS A 1 93 ? -1.254 -12.917 -25.241 1.00 97.81 93 HIS A O 1
ATOM 770 N N . GLN A 1 94 ? 0.622 -12.067 -26.111 1.00 97.94 94 GLN A N 1
ATOM 771 C CA . GLN A 1 94 ? 0.709 -13.075 -27.179 1.00 97.94 94 GLN A CA 1
ATOM 772 C C . GLN A 1 94 ? 1.104 -14.459 -26.652 1.00 97.94 94 GLN A C 1
ATOM 774 O O . GLN A 1 94 ? 0.680 -15.476 -27.204 1.00 97.94 94 GLN A O 1
ATOM 779 N N . THR A 1 95 ? 1.934 -14.509 -25.609 1.00 98.50 95 THR A N 1
ATOM 780 C CA . THR A 1 95 ? 2.451 -15.766 -25.051 1.00 98.50 95 THR A CA 1
ATOM 781 C C . THR A 1 95 ? 1.437 -16.414 -24.112 1.00 98.50 95 THR A C 1
ATOM 783 O O . THR A 1 95 ? 1.165 -17.613 -24.224 1.00 98.50 95 THR A O 1
ATOM 786 N N . ASP A 1 96 ? 0.845 -15.621 -23.221 1.00 98.12 96 ASP A N 1
ATOM 787 C CA . ASP A 1 96 ? -0.255 -16.021 -22.354 1.00 98.12 96 ASP A CA 1
ATOM 788 C C . ASP A 1 96 ? -1.342 -14.929 -22.322 1.00 98.12 96 ASP A C 1
ATOM 790 O O . ASP A 1 96 ? -1.201 -13.941 -21.602 1.00 98.12 96 ASP A O 1
ATOM 794 N N . PRO A 1 97 ? -2.458 -15.105 -23.055 1.00 96.50 97 PRO A N 1
ATOM 795 C CA . PRO A 1 97 ? -3.550 -14.131 -23.078 1.00 96.50 97 PRO A CA 1
ATOM 796 C C . PRO A 1 97 ? -4.230 -13.889 -21.723 1.00 96.50 97 PRO A C 1
ATOM 798 O O . PRO A 1 97 ? -5.003 -12.941 -21.601 1.00 96.50 97 PRO A O 1
ATOM 801 N N . MET A 1 98 ? -4.003 -14.757 -20.728 1.00 97.00 98 MET A N 1
ATOM 802 C CA . MET A 1 98 ? -4.533 -14.594 -19.367 1.00 97.00 98 MET A CA 1
ATOM 803 C C . MET A 1 98 ? -3.564 -13.894 -18.417 1.00 97.00 98 MET A C 1
ATOM 805 O O . MET A 1 98 ? -3.989 -13.471 -17.340 1.00 97.00 98 MET A O 1
ATOM 809 N N . ALA A 1 99 ? -2.297 -13.746 -18.807 1.00 98.06 99 ALA A N 1
ATOM 810 C CA . ALA A 1 99 ? -1.326 -12.998 -18.032 1.00 98.06 99 ALA A CA 1
ATOM 811 C C . ALA A 1 99 ? -1.654 -11.501 -18.043 1.00 98.06 99 ALA A C 1
ATOM 813 O O . ALA A 1 99 ? -2.193 -10.952 -19.007 1.00 98.06 99 ALA A O 1
ATOM 814 N N . LYS A 1 100 ? -1.314 -10.850 -16.938 1.00 98.12 100 LYS A N 1
ATOM 815 C CA . LYS A 1 100 ? -1.517 -9.435 -16.677 1.00 98.12 100 LYS A CA 1
ATOM 816 C C . LYS A 1 100 ? -0.180 -8.723 -16.659 1.00 98.12 100 LYS A C 1
ATOM 818 O O . LYS A 1 100 ? 0.794 -9.252 -16.125 1.00 98.12 100 LYS A O 1
ATOM 823 N N . VAL A 1 101 ? -0.142 -7.530 -17.233 1.00 98.44 101 VAL A N 1
ATOM 824 C CA . VAL A 1 101 ? 1.071 -6.716 -17.267 1.00 98.44 101 VAL A CA 1
ATOM 825 C C . VAL A 1 101 ? 0.976 -5.574 -16.264 1.00 98.44 101 VAL A C 1
ATOM 827 O O . VAL A 1 101 ? 0.033 -4.778 -16.310 1.00 98.44 101 VAL A O 1
ATOM 830 N N . VAL A 1 102 ? 1.962 -5.510 -15.372 1.00 98.44 102 VAL A N 1
ATOM 831 C CA . VAL A 1 102 ? 2.157 -4.411 -14.427 1.00 98.44 102 VAL A CA 1
ATOM 832 C C . VAL A 1 102 ? 3.136 -3.421 -15.053 1.00 98.44 102 VAL A C 1
ATOM 834 O O . VAL A 1 102 ? 4.263 -3.771 -15.399 1.00 98.44 102 VAL A O 1
ATOM 837 N N . PHE A 1 103 ? 2.662 -2.202 -15.284 1.00 97.38 103 PHE A N 1
ATOM 838 C CA . PHE A 1 103 ? 3.441 -1.097 -15.827 1.00 97.38 103 PHE A CA 1
ATOM 839 C C . PHE A 1 103 ? 3.779 -0.147 -14.685 1.00 97.38 103 PHE A C 1
ATOM 841 O O . PHE A 1 103 ? 2.868 0.434 -14.092 1.00 97.38 103 PHE A O 1
ATOM 848 N N . GLY A 1 104 ? 5.063 0.037 -14.404 1.00 88.50 104 GLY A N 1
ATOM 849 C CA . GLY A 1 104 ? 5.494 0.941 -13.349 1.00 88.50 104 GLY A CA 1
ATOM 850 C C . GLY A 1 104 ? 6.648 0.398 -12.535 1.00 88.50 104 GLY A C 1
ATOM 851 O O . GLY A 1 104 ? 7.750 0.296 -13.075 1.00 88.50 104 GLY A O 1
ATOM 852 N N . ALA A 1 105 ? 6.372 0.149 -11.254 1.00 91.69 105 ALA A N 1
ATOM 853 C CA . ALA A 1 105 ? 7.330 0.133 -10.155 1.00 91.69 105 ALA A CA 1
ATOM 854 C C . ALA A 1 105 ? 8.074 1.475 -10.064 1.00 91.69 105 ALA A C 1
ATOM 856 O O . ALA A 1 105 ? 9.292 1.515 -9.993 1.00 91.69 105 ALA A O 1
ATOM 857 N N . PHE A 1 106 ? 7.372 2.608 -10.215 1.00 93.75 106 PHE A N 1
ATOM 858 C CA . PHE A 1 106 ? 8.008 3.931 -10.147 1.00 93.75 106 PHE A CA 1
ATOM 859 C C . PHE A 1 106 ? 8.454 4.221 -8.711 1.00 93.75 106 PHE A C 1
ATOM 861 O O . PHE A 1 106 ? 7.619 4.167 -7.816 1.00 93.75 106 PHE A O 1
ATOM 868 N N . GLY A 1 107 ? 9.739 4.541 -8.506 1.00 79.25 107 GLY A N 1
ATOM 869 C CA . GLY A 1 107 ? 10.372 4.632 -7.174 1.00 79.25 107 GLY A CA 1
ATOM 870 C C . GLY A 1 107 ? 9.900 5.794 -6.306 1.00 79.25 107 GLY A C 1
ATOM 871 O O . GLY A 1 107 ? 10.292 5.925 -5.152 1.00 79.25 107 GLY A O 1
ATOM 872 N N . LEU A 1 108 ? 9.047 6.631 -6.879 1.00 77.88 108 LEU A N 1
ATOM 873 C CA . LEU A 1 108 ? 8.387 7.761 -6.270 1.00 77.88 108 LEU A CA 1
ATOM 874 C C . LEU A 1 108 ? 7.040 7.955 -6.984 1.00 77.88 108 LEU A C 1
ATOM 876 O O . LEU A 1 108 ? 6.676 7.274 -7.951 1.00 77.88 108 LEU A O 1
ATOM 880 N N . THR A 1 109 ? 6.257 8.890 -6.472 1.00 81.19 109 THR A N 1
ATOM 881 C CA . THR A 1 109 ? 4.887 9.172 -6.914 1.00 81.19 109 THR A CA 1
ATOM 882 C C . THR A 1 109 ? 4.797 10.443 -7.764 1.00 81.19 109 THR A C 1
ATOM 884 O O . THR A 1 109 ? 3.719 11.031 -7.926 1.00 81.19 109 THR A O 1
ATOM 887 N N . GLU A 1 110 ? 5.915 10.879 -8.352 1.00 86.25 110 GLU A N 1
ATOM 888 C CA . GLU A 1 110 ? 5.951 11.973 -9.311 1.00 86.25 110 GLU A CA 1
ATOM 889 C C . GLU A 1 110 ? 5.198 11.620 -10.599 1.00 86.25 110 GLU A C 1
ATOM 891 O O . GLU A 1 110 ? 4.986 10.469 -10.980 1.00 86.25 110 GLU A O 1
ATOM 896 N N . ARG A 1 111 ? 4.741 12.654 -11.308 1.00 94.06 111 ARG A N 1
ATOM 897 C CA . ARG A 1 111 ? 3.765 12.479 -12.396 1.00 94.06 111 ARG A CA 1
ATOM 898 C C . ARG A 1 111 ? 4.341 12.662 -13.792 1.00 94.06 111 ARG A C 1
ATOM 900 O O . ARG A 1 111 ? 3.681 12.264 -14.750 1.00 94.06 111 ARG A O 1
ATOM 907 N N . ASP A 1 112 ? 5.504 13.294 -13.927 1.00 94.44 112 ASP A N 1
ATOM 908 C CA . ASP A 1 112 ? 6.062 13.654 -15.235 1.00 94.44 112 ASP A CA 1
ATOM 909 C C . ASP A 1 112 ? 6.588 12.439 -15.995 1.00 94.44 112 ASP A C 1
ATOM 911 O O . ASP A 1 112 ? 6.176 12.227 -17.138 1.00 94.44 112 ASP A O 1
ATOM 915 N N . PHE A 1 113 ? 7.433 11.620 -15.362 1.00 95.25 113 PHE A N 1
ATOM 916 C CA . PHE A 1 113 ? 7.995 10.432 -16.003 1.00 95.25 113 PHE A CA 1
ATOM 917 C C . PHE A 1 113 ? 6.904 9.424 -16.401 1.00 95.25 113 PHE A C 1
ATOM 919 O O . PHE A 1 113 ? 6.846 9.066 -17.583 1.00 95.25 113 PHE A O 1
ATOM 926 N N . PRO A 1 114 ? 5.969 9.018 -15.511 1.00 95.31 114 PRO A N 1
ATOM 927 C CA . PRO A 1 114 ? 4.959 8.032 -15.887 1.00 95.31 114 PRO A CA 1
ATOM 928 C C . PRO A 1 114 ? 4.003 8.521 -16.977 1.00 95.31 114 PRO A C 1
ATOM 930 O O . PRO A 1 114 ? 3.629 7.749 -17.861 1.00 95.31 114 PRO A O 1
ATOM 933 N N . ARG A 1 115 ? 3.635 9.812 -16.964 1.00 96.00 115 ARG A N 1
ATOM 934 C CA . ARG A 1 115 ? 2.828 10.429 -18.030 1.00 96.00 115 ARG A CA 1
ATOM 935 C C . ARG A 1 115 ? 3.521 10.305 -19.382 1.00 96.00 115 ARG A C 1
ATOM 937 O O . ARG A 1 115 ? 2.927 9.771 -20.317 1.00 96.00 115 ARG A O 1
ATOM 944 N N . GLN A 1 116 ? 4.772 10.761 -19.469 1.00 97.00 116 GLN A N 1
ATOM 945 C CA . GLN A 1 116 ? 5.547 10.726 -20.711 1.00 97.00 116 GLN A CA 1
ATOM 946 C C . GLN A 1 116 ? 5.747 9.287 -21.201 1.00 97.00 116 GLN A C 1
ATOM 948 O O . GLN A 1 116 ? 5.578 9.010 -22.388 1.00 97.00 116 GLN A O 1
ATOM 953 N N . ALA A 1 117 ? 6.024 8.352 -20.288 1.00 96.69 117 ALA A N 1
ATOM 954 C CA . ALA A 1 117 ? 6.192 6.940 -20.609 1.00 96.69 117 ALA A CA 1
ATOM 955 C C . ALA A 1 117 ? 4.919 6.318 -21.210 1.00 96.69 117 ALA A C 1
ATOM 957 O O . ALA A 1 117 ? 4.973 5.682 -22.266 1.00 96.69 117 ALA A O 1
ATOM 958 N N . VAL A 1 118 ? 3.755 6.518 -20.583 1.00 96.62 118 VAL A N 1
ATOM 959 C CA . VAL A 1 118 ? 2.479 5.978 -21.086 1.00 96.62 118 VAL A CA 1
ATOM 960 C C . VAL A 1 118 ? 2.118 6.590 -22.447 1.00 96.62 118 VAL A C 1
ATOM 962 O O . VAL A 1 118 ? 1.734 5.860 -23.368 1.00 96.62 118 VAL A O 1
ATOM 965 N N . GLU A 1 119 ? 2.285 7.906 -22.611 1.00 95.94 119 GLU A N 1
ATOM 966 C CA . GLU A 1 119 ? 2.011 8.617 -23.868 1.00 95.94 119 GLU A CA 1
ATOM 967 C C . GLU A 1 119 ? 2.929 8.151 -25.012 1.00 95.94 119 GLU A C 1
ATOM 969 O O . GLU A 1 119 ? 2.455 7.868 -26.120 1.00 95.94 119 GLU A O 1
ATOM 974 N N . ALA A 1 120 ? 4.232 8.007 -24.750 1.00 96.81 120 ALA A N 1
ATOM 975 C CA . ALA A 1 120 ? 5.217 7.559 -25.734 1.00 96.81 120 ALA A CA 1
ATOM 976 C C . ALA A 1 120 ? 5.027 6.085 -26.130 1.00 96.81 120 ALA A C 1
ATOM 978 O O . ALA A 1 120 ? 5.217 5.723 -27.296 1.00 96.81 120 ALA A O 1
ATOM 979 N N . CYS A 1 121 ? 4.610 5.235 -25.188 1.00 94.44 121 CYS A N 1
ATOM 980 C CA . CYS A 1 121 ? 4.481 3.793 -25.400 1.00 94.44 121 CYS A CA 1
ATOM 981 C C . CYS A 1 121 ? 3.374 3.451 -26.400 1.00 94.44 121 CYS A C 1
ATOM 983 O O . CYS A 1 121 ? 3.471 2.459 -27.128 1.00 94.44 121 CYS A O 1
ATOM 985 N N . ARG A 1 122 ? 2.315 4.277 -26.448 1.00 91.62 122 ARG A N 1
ATOM 986 C CA . ARG A 1 122 ? 1.084 4.016 -27.221 1.00 91.62 122 ARG A CA 1
ATOM 987 C C . ARG A 1 122 ? 0.517 2.616 -26.949 1.00 91.62 122 ARG A C 1
ATOM 989 O O . ARG A 1 122 ? -0.012 1.964 -27.844 1.00 91.62 122 ARG A O 1
ATOM 996 N N . CYS A 1 123 ? 0.652 2.163 -25.706 1.00 94.25 123 CYS A N 1
ATOM 997 C CA . CYS A 1 123 ? 0.329 0.809 -25.261 1.00 94.25 123 CYS A CA 1
ATOM 998 C C . CYS A 1 123 ? -0.691 0.782 -24.113 1.00 94.25 123 CYS A C 1
ATOM 1000 O O . CYS A 1 123 ? -0.920 -0.272 -23.531 1.00 94.25 123 CYS A O 1
ATOM 1002 N N . ALA A 1 124 ? -1.319 1.922 -23.802 1.00 95.38 124 ALA A N 1
ATOM 1003 C CA . ALA A 1 124 ? -2.197 2.104 -22.644 1.00 95.38 124 ALA A CA 1
ATOM 1004 C C . ALA A 1 124 ? -3.293 1.027 -22.502 1.00 95.38 124 ALA A C 1
ATOM 1006 O O . ALA A 1 124 ? -3.596 0.595 -21.394 1.00 95.38 124 ALA A O 1
ATOM 1007 N N . GLN A 1 125 ? -3.838 0.533 -23.620 1.00 95.56 125 GLN A N 1
ATOM 1008 C CA . GLN A 1 125 ? -4.858 -0.525 -23.617 1.00 95.56 125 GLN A CA 1
ATOM 1009 C C . GLN A 1 125 ? -4.342 -1.882 -23.114 1.00 95.56 125 GLN A C 1
ATOM 1011 O O . GLN A 1 125 ? -5.135 -2.688 -22.634 1.00 95.56 125 GLN A O 1
ATOM 1016 N N . GLY A 1 126 ? -3.039 -2.139 -23.244 1.00 96.88 126 GLY A N 1
ATOM 1017 C CA . GLY A 1 126 ? -2.385 -3.360 -22.781 1.00 96.88 126 GLY A CA 1
ATOM 1018 C C . GLY A 1 126 ? -1.823 -3.261 -21.360 1.00 96.88 126 GLY A C 1
ATOM 1019 O O . GLY A 1 126 ? -1.198 -4.208 -20.896 1.00 96.88 126 GLY A O 1
ATOM 1020 N N . ILE A 1 127 ? -2.031 -2.141 -20.661 1.00 98.00 127 ILE A N 1
ATOM 1021 C CA . ILE A 1 127 ? -1.664 -2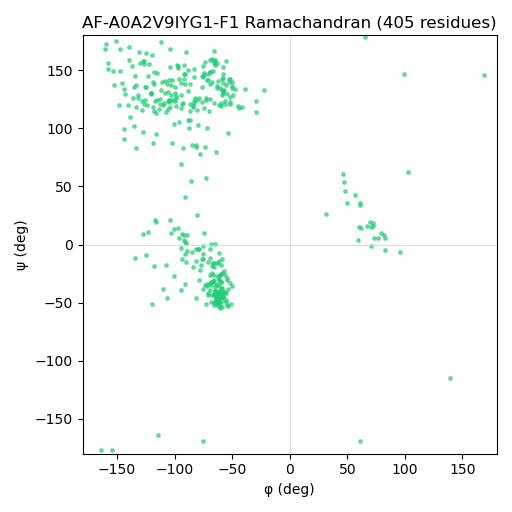.016 -19.249 1.00 98.00 127 ILE A CA 1
ATOM 1022 C C . ILE A 1 127 ? -2.792 -2.619 -18.401 1.00 98.00 127 ILE A C 1
ATOM 1024 O O . ILE A 1 127 ? -3.960 -2.217 -18.498 1.00 98.00 127 ILE A O 1
ATOM 1028 N N . ASP A 1 128 ? -2.458 -3.616 -17.578 1.00 97.94 128 ASP A N 1
ATOM 1029 C CA . ASP A 1 128 ? -3.414 -4.249 -16.668 1.00 97.94 128 ASP A CA 1
ATOM 1030 C C . ASP A 1 128 ? -3.398 -3.651 -15.268 1.00 97.94 128 ASP A C 1
ATOM 1032 O O . ASP A 1 128 ? -4.454 -3.468 -14.657 1.00 97.94 128 ASP A O 1
ATOM 1036 N N . VAL A 1 129 ? -2.205 -3.329 -14.788 1.00 98.50 129 VAL A N 1
ATOM 1037 C CA . VAL A 1 129 ? -1.967 -2.710 -13.492 1.00 98.50 129 VAL A CA 1
ATOM 1038 C C . VAL A 1 129 ? -0.982 -1.568 -13.697 1.00 98.50 129 VAL A C 1
ATOM 1040 O O . VAL A 1 129 ? -0.013 -1.723 -14.437 1.00 98.50 129 VAL A O 1
ATOM 1043 N N . PHE A 1 130 ? -1.232 -0.434 -13.054 1.00 98.31 130 PHE A N 1
ATOM 1044 C CA . PHE A 1 130 ? -0.250 0.632 -12.905 1.00 98.31 130 PHE A CA 1
ATOM 1045 C C . PHE A 1 130 ? 0.303 0.591 -11.479 1.00 98.31 130 PHE A C 1
ATOM 1047 O O . PHE A 1 130 ? -0.493 0.580 -10.535 1.00 98.31 130 PHE A O 1
ATOM 1054 N N . SER A 1 131 ? 1.621 0.572 -11.313 1.00 98.00 131 SER A N 1
ATOM 1055 C CA . SER A 1 131 ? 2.243 0.442 -9.992 1.00 98.00 131 SER A CA 1
ATOM 1056 C C . SER A 1 131 ? 3.268 1.536 -9.678 1.00 98.00 131 SER A C 1
ATOM 1058 O O . SER A 1 131 ? 3.765 2.211 -10.584 1.00 98.00 131 SER A O 1
ATOM 1060 N N . TYR A 1 132 ? 3.482 1.789 -8.389 1.00 97.25 132 TYR A N 1
ATOM 1061 C CA . TYR A 1 132 ? 4.313 2.860 -7.840 1.00 97.25 132 TYR A CA 1
ATOM 1062 C C . TYR A 1 132 ? 4.750 2.514 -6.412 1.00 97.25 132 TYR A C 1
ATOM 1064 O O . TYR A 1 132 ? 4.053 1.790 -5.706 1.00 97.25 132 TYR A O 1
ATOM 1072 N N . HIS A 1 133 ? 5.852 3.103 -5.962 1.00 96.06 133 HIS A N 1
ATOM 1073 C CA . HIS A 1 133 ? 6.402 2.943 -4.621 1.00 96.06 133 HIS A CA 1
ATOM 1074 C C . HIS A 1 133 ? 6.130 4.220 -3.826 1.00 96.06 133 HIS A C 1
ATOM 1076 O O . HIS A 1 133 ? 6.584 5.305 -4.195 1.00 96.06 133 HIS A O 1
ATOM 1082 N N . ALA A 1 134 ? 5.345 4.130 -2.755 1.00 93.31 134 ALA A N 1
ATOM 1083 C CA . ALA A 1 134 ? 4.993 5.302 -1.957 1.00 93.31 134 ALA A CA 1
ATOM 1084 C C . ALA A 1 134 ? 5.825 5.358 -0.676 1.00 93.31 134 ALA A C 1
ATOM 1086 O O . ALA A 1 134 ? 5.368 4.895 0.355 1.00 93.31 134 ALA A O 1
ATOM 1087 N N . TYR A 1 135 ? 7.017 5.956 -0.703 1.00 92.12 135 TYR A N 1
ATOM 1088 C CA . TYR A 1 135 ? 7.822 6.182 0.504 1.00 92.12 135 TYR A CA 1
ATOM 1089 C C . TYR A 1 135 ? 7.693 7.635 0.996 1.00 92.12 135 TYR A C 1
ATOM 1091 O O . TYR A 1 135 ? 8.300 8.531 0.406 1.00 92.12 135 TYR A O 1
ATOM 1099 N N . PRO A 1 136 ? 6.924 7.908 2.069 1.00 90.19 136 PRO A N 1
ATOM 1100 C CA . PRO A 1 136 ? 6.763 9.261 2.594 1.00 90.19 136 PRO A CA 1
ATOM 1101 C C . PRO A 1 136 ? 8.080 9.793 3.159 1.00 90.19 136 PRO A C 1
ATOM 1103 O O . PRO A 1 136 ? 8.620 9.190 4.082 1.00 90.19 136 PRO A O 1
ATOM 1106 N N . ASP A 1 137 ? 8.556 10.928 2.632 1.00 87.19 137 ASP A N 1
ATOM 1107 C CA . ASP A 1 137 ? 9.773 11.625 3.087 1.00 87.19 137 ASP A CA 1
ATOM 1108 C C . ASP A 1 137 ? 10.957 10.661 3.282 1.00 87.19 137 ASP A C 1
ATOM 1110 O O . ASP A 1 137 ? 11.441 10.459 4.395 1.00 87.19 137 ASP A O 1
ATOM 1114 N N . PHE A 1 138 ? 11.360 9.988 2.197 1.00 88.75 138 PHE A N 1
ATOM 1115 C CA . PHE A 1 138 ? 12.324 8.882 2.204 1.00 88.75 138 PHE A CA 1
ATOM 1116 C C . PHE A 1 138 ? 13.524 9.130 3.141 1.00 88.75 138 PHE A C 1
ATOM 1118 O O . PHE A 1 138 ? 14.314 10.053 2.938 1.00 88.75 138 PHE A O 1
ATOM 1125 N N . GLY A 1 139 ? 13.687 8.272 4.155 1.00 90.50 139 GLY A N 1
ATOM 1126 C CA . GLY A 1 139 ? 14.732 8.403 5.183 1.00 90.50 139 GLY A CA 1
ATOM 1127 C C . GLY A 1 139 ? 14.290 9.099 6.477 1.00 90.50 139 GLY A C 1
ATOM 1128 O O . GLY A 1 139 ? 15.040 9.098 7.460 1.00 90.50 139 GLY A O 1
ATOM 1129 N N . HIS A 1 140 ? 13.073 9.637 6.519 1.00 93.75 140 HIS A N 1
ATOM 1130 C CA . HIS A 1 140 ? 12.508 10.363 7.649 1.00 93.75 140 HIS A CA 1
ATOM 1131 C C . HIS A 1 140 ? 11.147 9.791 8.068 1.00 93.75 140 HIS A C 1
ATOM 1133 O O . HIS A 1 140 ? 10.438 9.121 7.322 1.00 93.75 140 HIS A O 1
ATOM 1139 N N . ASN A 1 141 ? 10.768 10.048 9.317 1.00 93.50 141 ASN A N 1
ATOM 1140 C CA . ASN A 1 141 ? 9.472 9.651 9.851 1.00 93.50 141 ASN A CA 1
ATOM 1141 C C . ASN A 1 141 ? 8.367 10.647 9.445 1.00 93.50 141 ASN A C 1
ATOM 1143 O O . ASN A 1 141 ? 7.994 11.531 10.229 1.00 93.50 141 ASN A O 1
ATOM 1147 N N . LEU A 1 142 ? 7.812 10.466 8.246 1.00 93.50 142 LEU A N 1
ATOM 1148 C CA . LEU A 1 142 ? 6.552 11.072 7.816 1.00 93.50 142 LEU A CA 1
ATOM 1149 C C . LEU A 1 142 ? 5.446 10.012 7.789 1.00 93.50 142 LEU A C 1
ATOM 1151 O O . LEU A 1 142 ? 5.663 8.871 7.389 1.00 93.50 142 LEU A O 1
ATOM 1155 N N . ASN A 1 143 ? 4.249 10.368 8.255 1.00 94.38 143 ASN A N 1
ATOM 1156 C CA . ASN A 1 143 ? 3.140 9.423 8.251 1.00 94.38 143 ASN A CA 1
ATOM 1157 C C . ASN A 1 143 ? 2.534 9.238 6.845 1.00 94.38 143 ASN A C 1
ATOM 1159 O O . ASN A 1 143 ? 2.448 10.215 6.100 1.00 94.38 143 ASN A O 1
ATOM 1163 N N . PRO A 1 144 ? 2.066 8.026 6.488 1.00 94.44 144 PRO A N 1
ATOM 1164 C CA . PRO A 1 144 ? 1.811 7.677 5.087 1.00 94.44 144 PRO A CA 1
ATOM 1165 C C . PRO A 1 144 ? 0.756 8.521 4.365 1.00 94.44 144 PRO A C 1
ATOM 1167 O O . PRO A 1 144 ? 0.976 9.002 3.256 1.00 94.44 144 PRO A O 1
ATOM 1170 N N . GLU A 1 145 ? -0.359 8.807 5.033 1.00 94.12 145 GLU A N 1
ATOM 1171 C CA . GLU A 1 145 ? -1.465 9.579 4.462 1.00 94.12 145 GLU A CA 1
ATOM 1172 C C . GLU A 1 145 ? -1.111 11.047 4.170 1.00 94.12 145 GLU A C 1
ATOM 1174 O O . GLU A 1 145 ? -1.832 11.709 3.422 1.00 94.12 145 GLU A O 1
ATOM 1179 N N . SER A 1 146 ? -0.012 11.567 4.732 1.00 93.12 146 SER A N 1
ATOM 1180 C CA . SER A 1 146 ? 0.391 12.959 4.515 1.00 93.12 146 SER A CA 1
ATOM 1181 C C . SER A 1 146 ? 0.901 13.217 3.099 1.00 93.12 146 SER A C 1
ATOM 1183 O O . SER A 1 146 ? 0.916 14.371 2.677 1.00 93.12 146 SER A O 1
ATOM 1185 N N . LEU A 1 147 ? 1.227 12.178 2.318 1.00 92.00 147 LEU A N 1
ATOM 1186 C CA . LEU A 1 147 ? 1.568 12.339 0.901 1.00 92.00 147 LEU A CA 1
ATOM 1187 C C . LEU A 1 147 ? 0.423 12.947 0.070 1.00 92.00 147 LEU A C 1
ATOM 1189 O O . LEU A 1 147 ? 0.674 13.618 -0.928 1.00 92.00 147 LEU A O 1
ATOM 1193 N N . ASP A 1 148 ? -0.834 12.769 0.485 1.00 93.88 148 ASP A N 1
ATOM 1194 C CA . ASP A 1 148 ? -1.996 13.363 -0.189 1.00 93.88 148 ASP A CA 1
ATOM 1195 C C . ASP A 1 148 ? -2.384 14.750 0.367 1.00 93.88 148 ASP A C 1
ATOM 1197 O O . ASP A 1 148 ? -3.348 15.369 -0.096 1.00 93.88 148 ASP A O 1
ATOM 1201 N N . GLU A 1 149 ? -1.630 15.286 1.331 1.00 91.88 149 GLU A N 1
ATOM 1202 C CA . GLU A 1 149 ? -1.815 16.654 1.808 1.00 91.88 149 GLU A CA 1
ATOM 1203 C C . GLU A 1 149 ? -1.255 17.687 0.813 1.00 91.88 149 GLU A C 1
ATOM 1205 O O . GLU A 1 149 ? -0.291 17.419 0.091 1.00 91.88 149 GLU A O 1
ATOM 1210 N N . PRO A 1 150 ? -1.780 18.931 0.803 1.00 90.56 150 PRO A N 1
ATOM 1211 C CA . PRO A 1 150 ? -1.311 19.971 -0.114 1.00 90.56 150 PRO A CA 1
ATOM 1212 C C . PRO A 1 150 ? 0.199 20.246 -0.063 1.00 90.56 150 PRO A C 1
ATOM 1214 O O . PRO A 1 150 ? 0.769 20.663 -1.070 1.00 90.56 150 PRO A O 1
ATOM 1217 N N . ALA A 1 151 ? 0.843 20.021 1.088 1.00 90.88 151 ALA A N 1
ATOM 1218 C CA . ALA A 1 151 ? 2.282 20.209 1.263 1.00 90.88 151 ALA A CA 1
ATOM 1219 C C . ALA A 1 151 ? 3.133 19.202 0.463 1.00 90.88 151 ALA A C 1
ATOM 1221 O O . ALA A 1 151 ? 4.256 19.536 0.097 1.00 90.88 151 ALA A O 1
ATOM 1222 N N . HIS A 1 152 ? 2.580 18.028 0.140 1.00 90.50 152 HIS A N 1
ATOM 1223 C CA . HIS A 1 152 ? 3.260 16.923 -0.546 1.00 90.50 152 HIS A CA 1
ATOM 1224 C C . HIS A 1 152 ? 2.648 16.618 -1.925 1.00 90.50 152 HIS A C 1
ATOM 1226 O O . HIS A 1 152 ? 2.875 15.565 -2.509 1.00 90.50 152 HIS A O 1
ATOM 1232 N N . ALA A 1 153 ? 1.896 17.559 -2.509 1.00 90.00 153 ALA A N 1
ATOM 1233 C CA . ALA A 1 153 ? 1.146 17.343 -3.751 1.00 90.00 153 ALA A CA 1
ATOM 1234 C C . ALA A 1 153 ? 1.997 16.939 -4.980 1.00 90.00 153 ALA A C 1
ATOM 1236 O O . ALA A 1 153 ? 1.450 16.460 -5.982 1.00 90.00 153 ALA A O 1
ATOM 1237 N N . SER A 1 154 ? 3.316 17.155 -4.963 1.00 89.00 154 SER A N 1
ATOM 1238 C CA . SER A 1 154 ? 4.240 16.635 -5.985 1.00 89.00 154 SER A CA 1
ATOM 1239 C C . SER A 1 154 ? 4.338 15.108 -5.974 1.00 89.00 154 SER A C 1
ATOM 1241 O O . SER A 1 154 ? 4.493 14.525 -7.043 1.00 89.00 154 SER A O 1
ATOM 1243 N N . GLU A 1 155 ? 4.168 14.504 -4.800 1.00 89.31 155 GLU A N 1
ATOM 1244 C CA . GLU A 1 155 ? 4.349 13.084 -4.478 1.00 89.31 155 GLU A CA 1
ATOM 1245 C C . GLU A 1 155 ? 3.024 12.444 -4.022 1.00 89.31 155 GLU A C 1
ATOM 1247 O O . GLU A 1 155 ? 3.008 11.419 -3.349 1.00 89.31 155 GLU A O 1
ATOM 1252 N N . SER A 1 156 ? 1.881 13.036 -4.368 1.00 95.19 156 SER A N 1
ATOM 1253 C CA . SER A 1 156 ? 0.571 12.495 -3.991 1.00 95.19 156 SER A CA 1
ATOM 1254 C C . SER A 1 156 ? 0.215 11.257 -4.830 1.00 95.19 156 SER A C 1
ATOM 1256 O O . SER A 1 156 ? -0.014 11.389 -6.046 1.00 95.19 156 SER A O 1
ATOM 1258 N N . PRO A 1 157 ? 0.057 10.067 -4.209 1.00 96.19 157 PRO A N 1
ATOM 1259 C CA . PRO A 1 157 ? -0.453 8.887 -4.894 1.00 96.19 157 PRO A CA 1
ATOM 1260 C C . PRO A 1 157 ? -1.851 9.124 -5.477 1.00 96.19 157 PRO A C 1
ATOM 1262 O O . PRO A 1 157 ? -2.146 8.669 -6.584 1.00 96.19 157 PRO A O 1
ATOM 1265 N N . ALA A 1 158 ? -2.730 9.863 -4.787 1.00 96.88 158 ALA A N 1
ATOM 1266 C CA . ALA A 1 158 ? -4.071 10.147 -5.294 1.00 96.88 158 ALA A CA 1
ATOM 1267 C C . ALA A 1 158 ? -4.036 10.955 -6.598 1.00 96.88 158 ALA A C 1
ATOM 1269 O O . ALA A 1 158 ? -4.714 10.588 -7.566 1.00 96.88 158 ALA A O 1
ATOM 1270 N N . LEU A 1 159 ? -3.212 12.005 -6.661 1.00 97.25 159 LEU A N 1
ATOM 1271 C CA . LEU A 1 159 ? -3.045 12.818 -7.866 1.00 97.25 159 LEU A CA 1
ATOM 1272 C C . LEU A 1 159 ? -2.348 12.050 -8.996 1.00 97.25 159 LEU A C 1
ATOM 1274 O O . LEU A 1 159 ? -2.652 12.293 -10.169 1.00 97.25 159 LEU A O 1
ATOM 1278 N N . LEU A 1 160 ? -1.439 11.121 -8.679 1.00 97.44 160 LEU A N 1
ATOM 1279 C CA . LEU A 1 160 ? -0.845 10.209 -9.659 1.00 97.44 160 LEU A CA 1
ATOM 1280 C C . LEU A 1 160 ? -1.913 9.296 -10.273 1.00 97.44 160 LEU A C 1
ATOM 1282 O O . LEU A 1 160 ? -2.073 9.273 -11.495 1.00 97.44 160 LEU A O 1
ATOM 1286 N N . ARG A 1 161 ? -2.712 8.611 -9.445 1.00 97.75 161 ARG A N 1
ATOM 1287 C CA . ARG A 1 161 ? -3.799 7.736 -9.918 1.00 97.75 161 ARG A CA 1
ATOM 1288 C C . ARG A 1 161 ? -4.851 8.506 -10.718 1.00 97.75 161 ARG A C 1
ATOM 1290 O O . ARG A 1 161 ? -5.337 8.009 -11.735 1.00 97.75 161 ARG A O 1
ATOM 1297 N N . GLU A 1 162 ? -5.211 9.717 -10.291 1.00 97.62 162 GLU A N 1
ATOM 1298 C CA . GLU A 1 162 ? -6.127 10.593 -11.032 1.00 97.62 162 GLU A CA 1
ATOM 1299 C C . GLU A 1 162 ? -5.579 10.936 -12.422 1.00 97.62 162 GLU A C 1
ATOM 1301 O O . GLU A 1 162 ? -6.313 10.872 -13.411 1.00 97.62 162 GLU A O 1
ATOM 1306 N N . MET A 1 163 ? -4.293 11.274 -12.505 1.00 97.44 163 MET A N 1
ATOM 1307 C CA . MET A 1 163 ? -3.622 11.580 -13.762 1.00 97.44 163 MET A CA 1
ATOM 1308 C C . MET A 1 163 ? -3.628 10.375 -14.704 1.00 97.44 163 MET A C 1
ATOM 1310 O O . MET A 1 163 ? -4.081 10.510 -15.839 1.00 97.44 163 MET A O 1
ATOM 1314 N N . VAL A 1 164 ? -3.233 9.192 -14.218 1.00 97.25 164 VAL A N 1
ATOM 1315 C CA . VAL A 1 164 ? -3.205 7.951 -15.013 1.00 97.25 164 VAL A CA 1
ATOM 1316 C C . VAL A 1 164 ? -4.586 7.620 -15.576 1.00 97.25 164 VAL A C 1
ATOM 1318 O O . VAL A 1 164 ? -4.711 7.345 -16.766 1.00 97.25 164 VAL A O 1
ATOM 1321 N N . ARG A 1 165 ? -5.651 7.721 -14.768 1.00 97.56 165 ARG A N 1
ATOM 1322 C CA . ARG A 1 165 ? -7.034 7.473 -15.226 1.00 97.56 165 ARG A CA 1
ATOM 1323 C C . ARG A 1 165 ? -7.480 8.396 -16.364 1.00 97.56 165 ARG A C 1
ATOM 1325 O O . ARG A 1 165 ? -8.392 8.038 -17.104 1.00 97.56 165 ARG A O 1
ATOM 1332 N N . LYS A 1 166 ? -6.881 9.583 -16.491 1.00 97.06 166 LYS A N 1
ATOM 1333 C CA . LYS A 1 166 ? -7.205 10.568 -17.535 1.00 97.06 166 LYS A CA 1
ATOM 1334 C C . LYS A 1 166 ? -6.362 10.407 -18.802 1.00 97.06 166 LYS A C 1
ATOM 1336 O O . LYS A 1 166 ? -6.657 11.077 -19.792 1.00 97.06 166 LYS A O 1
ATOM 1341 N N . LEU A 1 167 ? -5.335 9.553 -18.799 1.00 96.81 167 LEU A N 1
ATOM 1342 C CA . LEU A 1 167 ? -4.488 9.351 -19.973 1.00 96.81 167 LEU A CA 1
ATOM 1343 C C . LEU A 1 167 ? -5.255 8.623 -21.096 1.00 96.81 167 LEU A C 1
ATOM 1345 O O . LEU A 1 167 ? -5.983 7.659 -20.831 1.00 96.81 167 LEU A O 1
ATOM 1349 N N . PRO A 1 168 ? -5.098 9.040 -22.368 1.00 95.31 168 PRO A N 1
ATOM 1350 C CA . PRO A 1 168 ? -5.803 8.425 -23.488 1.00 95.31 168 PRO A CA 1
ATOM 1351 C C . PRO A 1 168 ? -5.537 6.920 -23.621 1.00 95.31 168 PRO A C 1
ATOM 1353 O O . PRO A 1 168 ? -4.394 6.472 -23.678 1.00 95.31 168 PRO A O 1
ATOM 1356 N N . GLY A 1 169 ? -6.609 6.134 -23.743 1.00 95.62 169 GLY A N 1
ATOM 1357 C CA . GLY A 1 169 ? -6.532 4.690 -23.983 1.00 95.62 169 GLY A CA 1
ATOM 1358 C C . GLY A 1 169 ? -6.311 3.830 -22.737 1.00 95.62 169 GLY A C 1
ATOM 1359 O O . GLY A 1 169 ? -6.373 2.607 -22.863 1.00 95.62 169 GLY A O 1
ATOM 1360 N N . ILE A 1 170 ? -6.103 4.429 -21.557 1.00 97.06 170 ILE A N 1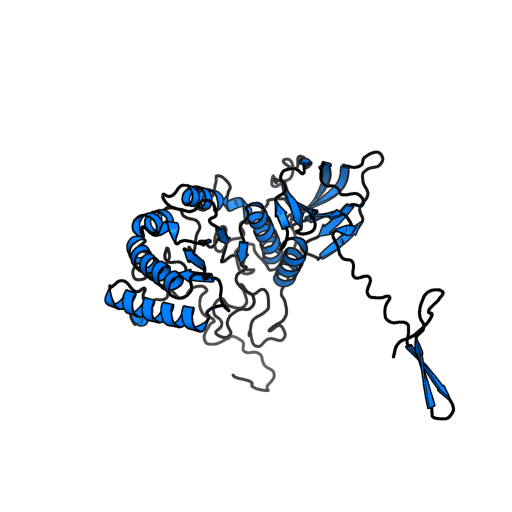
ATOM 1361 C CA . ILE A 1 170 ? -6.143 3.700 -20.285 1.00 97.06 170 ILE A CA 1
ATOM 1362 C C . ILE A 1 170 ? -7.552 3.148 -20.077 1.00 97.06 170 ILE A C 1
ATOM 1364 O O . ILE A 1 170 ? -8.557 3.813 -20.339 1.00 97.06 170 ILE A O 1
ATOM 1368 N N . ARG A 1 171 ? -7.627 1.892 -19.637 1.00 96.12 171 ARG A N 1
ATOM 1369 C CA . ARG A 1 171 ? -8.905 1.220 -19.414 1.00 96.12 171 ARG A CA 1
ATOM 1370 C C . ARG A 1 171 ? -9.561 1.732 -18.135 1.00 96.12 171 ARG A C 1
ATOM 1372 O O . ARG A 1 171 ? -8.889 2.001 -17.144 1.00 96.12 171 ARG A O 1
ATOM 1379 N N . GLY A 1 172 ? -10.891 1.826 -18.143 1.00 94.88 172 GLY A N 1
ATOM 1380 C CA . GLY A 1 172 ? -11.653 2.271 -16.971 1.00 94.88 172 GLY A CA 1
ATOM 1381 C C . GLY A 1 172 ? -11.567 1.315 -15.775 1.00 94.88 172 GLY A C 1
ATOM 1382 O O . GLY A 1 172 ? -11.828 1.730 -14.651 1.00 94.88 172 GLY A O 1
ATOM 1383 N N . ASP A 1 173 ? -11.186 0.057 -16.012 1.00 95.31 173 ASP A N 1
ATOM 1384 C CA . ASP A 1 173 ? -10.992 -0.993 -15.010 1.00 95.31 173 ASP A CA 1
ATOM 1385 C C . ASP A 1 173 ? -9.523 -1.166 -14.578 1.00 95.31 173 ASP A C 1
ATOM 1387 O O . ASP A 1 173 ? -9.193 -2.183 -13.969 1.00 95.31 173 ASP A O 1
ATOM 1391 N N . ILE A 1 174 ? -8.632 -0.211 -14.888 1.00 97.50 174 ILE A N 1
ATOM 1392 C CA . ILE A 1 174 ? -7.219 -0.299 -14.497 1.00 97.50 174 ILE A CA 1
ATOM 1393 C C . ILE A 1 174 ? -7.060 -0.441 -12.976 1.00 97.50 174 ILE A C 1
ATOM 1395 O O . ILE A 1 174 ? -7.663 0.300 -12.193 1.00 97.50 174 ILE A O 1
ATOM 1399 N N . ALA A 1 175 ? -6.227 -1.396 -12.562 1.00 97.81 175 ALA A N 1
ATOM 1400 C CA . ALA A 1 175 ? -5.853 -1.574 -11.166 1.00 97.81 175 ALA A CA 1
ATOM 1401 C C . ALA A 1 175 ? -4.627 -0.721 -10.815 1.00 97.81 175 ALA A C 1
ATOM 1403 O O . ALA A 1 175 ? -3.764 -0.489 -11.660 1.00 97.81 175 ALA A O 1
ATOM 1404 N N . PHE A 1 176 ? -4.541 -0.304 -9.553 1.00 98.06 176 PHE A N 1
ATOM 1405 C CA . PHE A 1 176 ? -3.397 0.423 -9.006 1.00 98.06 176 PHE A CA 1
ATOM 1406 C C . PHE A 1 176 ? -2.783 -0.354 -7.854 1.00 98.06 176 PHE A C 1
ATOM 1408 O O . PHE A 1 176 ? -3.526 -0.766 -6.957 1.00 98.06 176 PHE A O 1
ATOM 1415 N N . TRP A 1 177 ? -1.467 -0.538 -7.870 1.00 98.31 177 TRP A N 1
ATOM 1416 C CA . TRP A 1 177 ? -0.712 -1.149 -6.775 1.00 98.31 177 TRP A CA 1
ATOM 1417 C C . TRP A 1 177 ? 0.299 -0.150 -6.215 1.00 98.31 177 TRP A C 1
ATOM 1419 O O . TRP A 1 177 ? 0.928 0.576 -6.975 1.00 98.31 177 TRP A O 1
ATOM 1429 N N . ASN A 1 178 ? 0.410 -0.129 -4.893 1.00 97.62 178 ASN A N 1
ATOM 1430 C CA . ASN A 1 178 ? 1.575 0.359 -4.178 1.00 97.62 178 ASN A CA 1
ATOM 1431 C C . ASN A 1 178 ? 2.465 -0.871 -3.947 1.00 97.62 178 ASN A C 1
ATOM 1433 O O . ASN A 1 178 ? 2.289 -1.598 -2.968 1.00 97.62 178 ASN A O 1
ATOM 1437 N N . ASP A 1 179 ? 3.256 -1.230 -4.952 1.00 96.50 179 ASP A N 1
ATOM 1438 C CA . ASP A 1 179 ? 4.013 -2.486 -5.031 1.00 96.50 179 ASP A CA 1
ATOM 1439 C C . ASP A 1 179 ? 5.312 -2.481 -4.222 1.00 96.50 179 ASP A C 1
ATOM 1441 O O . ASP A 1 179 ? 5.914 -3.541 -4.043 1.00 96.50 179 ASP A O 1
ATOM 1445 N N . GLU A 1 180 ? 5.656 -1.345 -3.617 1.00 95.69 180 GLU A N 1
ATOM 1446 C CA . GLU A 1 180 ? 6.715 -1.260 -2.623 1.00 95.69 180 GLU A CA 1
ATOM 1447 C C . GLU A 1 180 ? 6.422 -0.166 -1.587 1.00 95.69 180 GLU A C 1
ATOM 1449 O O . GLU A 1 180 ? 6.296 1.016 -1.905 1.00 95.69 180 GLU A O 1
ATOM 1454 N N . PHE A 1 181 ? 6.321 -0.568 -0.320 1.00 95.44 181 PHE A N 1
ATOM 1455 C CA . PHE A 1 181 ? 6.167 0.341 0.812 1.00 95.44 181 PHE A CA 1
ATOM 1456 C C . PHE A 1 181 ? 6.881 -0.179 2.056 1.00 95.44 181 PHE A C 1
ATOM 1458 O O . PHE A 1 181 ? 6.742 -1.353 2.415 1.00 95.44 181 PHE A O 1
ATOM 1465 N N . ASN A 1 182 ? 7.545 0.716 2.791 1.00 94.19 182 ASN A N 1
ATOM 1466 C CA . ASN A 1 182 ? 7.946 0.484 4.176 1.00 94.19 182 ASN A CA 1
ATOM 1467 C C . ASN A 1 182 ? 8.227 1.800 4.923 1.00 94.19 182 ASN A C 1
ATOM 1469 O O . ASN A 1 182 ? 8.295 2.875 4.339 1.00 94.19 182 ASN A O 1
ATOM 1473 N N . SER A 1 183 ? 8.447 1.689 6.231 1.00 94.19 183 SER A N 1
ATOM 1474 C CA . SER A 1 183 ? 8.994 2.731 7.098 1.00 94.19 183 SER A CA 1
ATOM 1475 C C . SER A 1 183 ? 10.092 2.126 7.982 1.00 94.19 183 SER A C 1
ATOM 1477 O O . SER A 1 183 ? 9.806 1.739 9.119 1.00 94.19 183 SER A O 1
ATOM 1479 N N . PRO A 1 184 ? 11.329 2.003 7.478 1.00 92.56 184 PRO A N 1
ATOM 1480 C CA . PRO A 1 184 ? 12.438 1.386 8.196 1.00 92.56 184 PRO A CA 1
ATOM 1481 C C . PRO A 1 184 ? 12.651 1.927 9.624 1.00 92.56 184 PRO A C 1
ATOM 1483 O O . PRO A 1 184 ? 12.545 3.138 9.861 1.00 92.5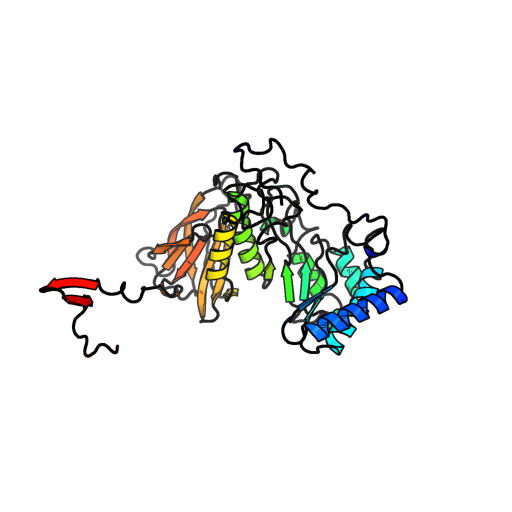6 184 PRO A O 1
ATOM 1486 N N . PRO A 1 185 ? 12.971 1.056 10.599 1.00 92.81 185 PRO A N 1
ATOM 1487 C CA . PRO A 1 185 ? 13.278 1.455 11.969 1.00 92.81 185 PRO A CA 1
ATOM 1488 C C . PRO A 1 185 ? 14.492 2.377 12.105 1.00 92.81 185 PRO A C 1
ATOM 1490 O O . PRO A 1 185 ? 14.534 3.163 13.048 1.00 92.81 185 PRO A O 1
ATOM 1493 N N . SER A 1 186 ? 15.484 2.285 11.211 1.00 92.38 186 SER A N 1
ATOM 1494 C CA . SER A 1 186 ? 16.707 3.097 11.297 1.00 92.38 186 SER A CA 1
ATOM 1495 C C . SER A 1 186 ? 16.540 4.566 10.881 1.00 92.38 186 SER A C 1
ATOM 1497 O O . SER A 1 186 ? 17.438 5.374 11.130 1.00 92.38 186 SER A O 1
ATOM 1499 N N . TRP A 1 187 ? 15.417 4.919 10.250 1.00 94.19 187 TRP A N 1
ATOM 1500 C CA . TRP A 1 187 ? 15.153 6.264 9.737 1.00 94.19 187 TRP A CA 1
ATOM 1501 C C . TRP A 1 187 ? 15.041 7.322 10.835 1.00 94.19 187 TRP A C 1
ATOM 1503 O O . TRP A 1 187 ? 14.768 7.028 12.003 1.00 94.19 187 TRP A O 1
ATOM 1513 N N . GLU A 1 188 ? 15.236 8.590 10.460 1.00 95.56 188 GLU A N 1
ATOM 1514 C CA . GLU A 1 188 ? 15.220 9.690 11.421 1.00 95.56 188 GLU A CA 1
ATOM 1515 C C . GLU A 1 188 ? 13.868 9.773 12.142 1.00 95.56 188 GLU A C 1
ATOM 1517 O O . GLU A 1 188 ? 12.815 9.985 11.539 1.00 95.56 188 GLU A O 1
ATOM 1522 N N . GLY A 1 189 ? 13.909 9.628 13.468 1.00 94.38 189 GLY A N 1
ATOM 1523 C CA . GLY A 1 189 ? 12.716 9.667 14.306 1.00 94.38 189 GLY A CA 1
ATOM 1524 C C . GLY A 1 189 ? 11.824 8.429 14.185 1.00 94.38 189 GLY A C 1
ATOM 1525 O O . GLY A 1 189 ? 10.679 8.511 14.624 1.00 94.38 189 GLY A O 1
ATOM 1526 N N . SER A 1 190 ? 12.312 7.323 13.619 1.00 96.19 190 SER A N 1
ATOM 1527 C CA . SER A 1 190 ? 11.609 6.041 13.477 1.00 96.19 190 SER A CA 1
ATOM 1528 C C . SER A 1 190 ? 12.104 4.991 14.487 1.00 96.19 190 SER A C 1
ATOM 1530 O O . SER A 1 190 ? 13.086 5.204 15.200 1.00 96.19 190 SER A O 1
ATOM 1532 N N . ASP A 1 191 ? 11.366 3.884 14.593 1.00 95.81 191 ASP A N 1
ATOM 1533 C CA . ASP A 1 191 ? 11.765 2.615 15.212 1.00 95.81 191 ASP A CA 1
ATOM 1534 C C . ASP A 1 191 ? 10.805 1.486 14.769 1.00 95.81 191 ASP A C 1
ATOM 1536 O O . ASP A 1 191 ? 9.878 1.709 13.987 1.00 95.81 191 ASP A O 1
ATOM 1540 N N . GLU A 1 192 ? 10.971 0.267 15.294 1.00 95.00 192 GLU A N 1
ATOM 1541 C CA . GLU A 1 192 ? 10.080 -0.862 14.970 1.00 95.00 192 GLU A CA 1
ATOM 1542 C C . GLU A 1 192 ? 8.613 -0.612 15.370 1.00 95.00 192 GLU A C 1
ATOM 1544 O O . GLU A 1 192 ? 7.693 -1.159 14.758 1.00 95.00 192 GLU A O 1
ATOM 1549 N N . SER A 1 193 ? 8.365 0.227 16.385 1.00 96.25 193 SER A N 1
ATOM 1550 C CA . SER A 1 193 ? 7.005 0.594 16.790 1.00 96.25 193 SER A CA 1
ATOM 1551 C C . SER A 1 193 ? 6.350 1.550 15.792 1.00 96.25 193 SER A C 1
ATOM 1553 O O . SER A 1 193 ? 5.145 1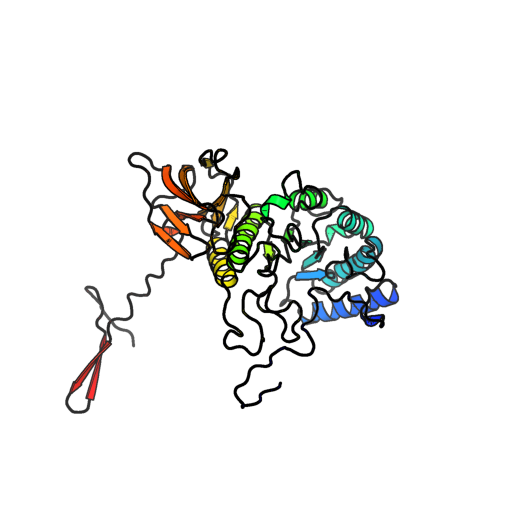.444 15.559 1.00 96.25 193 SER A O 1
ATOM 1555 N N . VAL A 1 194 ? 7.124 2.451 15.179 1.00 97.56 194 VAL A N 1
ATOM 1556 C CA . VAL A 1 194 ? 6.678 3.324 14.083 1.00 97.56 194 VAL A CA 1
ATOM 1557 C C . VAL A 1 194 ? 6.422 2.494 12.828 1.00 97.56 194 VAL A C 1
ATOM 1559 O O . VAL A 1 194 ? 5.314 2.560 12.293 1.00 97.56 194 VAL A O 1
ATOM 1562 N N . GLN A 1 195 ? 7.371 1.636 12.434 1.00 96.81 195 GLN A N 1
ATOM 1563 C CA . GLN A 1 195 ? 7.226 0.734 11.286 1.00 96.81 195 GLN A CA 1
ATOM 1564 C C . GLN A 1 195 ? 5.922 -0.071 11.369 1.00 96.81 195 GLN A C 1
ATOM 1566 O O . GLN A 1 195 ? 5.106 -0.060 10.446 1.00 96.81 195 GLN A O 1
ATOM 1571 N N . ALA A 1 196 ? 5.675 -0.722 12.510 1.00 96.88 196 ALA A N 1
ATOM 1572 C CA . ALA A 1 196 ? 4.488 -1.547 12.707 1.00 96.88 196 ALA A CA 1
ATOM 1573 C C . ALA A 1 196 ? 3.173 -0.748 12.601 1.00 96.88 196 ALA A C 1
ATOM 1575 O O . ALA A 1 196 ? 2.180 -1.248 12.069 1.00 96.88 196 ALA A O 1
ATOM 1576 N N . LYS A 1 197 ? 3.146 0.508 13.065 1.00 97.75 197 LYS A N 1
ATOM 1577 C CA . LYS A 1 197 ? 1.970 1.382 12.927 1.00 97.75 197 LYS A CA 1
ATOM 1578 C C . LYS A 1 197 ? 1.751 1.822 11.483 1.00 97.75 197 LYS A C 1
ATOM 1580 O O . LYS A 1 197 ? 0.607 1.825 11.029 1.00 97.75 197 LYS A O 1
ATOM 1585 N N . TYR A 1 198 ? 2.815 2.200 10.779 1.00 98.00 198 TYR A N 1
ATOM 1586 C CA . TYR A 1 198 ? 2.728 2.726 9.417 1.00 98.00 198 TYR A CA 1
ATOM 1587 C C . TYR A 1 198 ? 2.384 1.649 8.394 1.00 98.00 198 TYR A C 1
ATOM 1589 O O . TYR A 1 198 ? 1.557 1.919 7.531 1.00 98.00 198 TYR A O 1
ATOM 1597 N N . ILE A 1 199 ? 2.869 0.413 8.562 1.00 97.56 199 ILE A N 1
ATOM 1598 C CA . ILE A 1 199 ? 2.418 -0.744 7.767 1.00 97.56 199 ILE A CA 1
ATOM 1599 C C . ILE A 1 199 ? 0.895 -0.886 7.823 1.00 97.56 199 ILE A C 1
ATOM 1601 O O . ILE A 1 199 ? 0.235 -0.916 6.788 1.00 97.56 199 ILE A O 1
ATOM 1605 N N . ALA A 1 200 ? 0.314 -0.929 9.026 1.00 98.00 200 ALA A N 1
ATOM 1606 C CA . ALA A 1 200 ? -1.132 -1.081 9.169 1.00 98.00 200 ALA A CA 1
ATOM 1607 C C . ALA A 1 200 ? -1.907 0.119 8.598 1.00 98.00 200 ALA A C 1
ATOM 1609 O O . ALA A 1 200 ? -2.954 -0.065 7.977 1.00 98.00 200 ALA A O 1
ATOM 1610 N N . ARG A 1 201 ? -1.406 1.345 8.808 1.00 98.25 201 ARG A N 1
ATOM 1611 C CA . ARG A 1 201 ? -2.042 2.577 8.314 1.00 98.25 201 ARG A CA 1
ATOM 1612 C C . ARG A 1 201 ? -2.045 2.639 6.797 1.00 98.25 201 ARG A C 1
ATOM 1614 O O . ARG A 1 201 ? -3.118 2.832 6.238 1.00 98.25 201 ARG A O 1
ATOM 1621 N N . GLU A 1 202 ? -0.900 2.420 6.156 1.00 97.88 202 GLU A N 1
ATOM 1622 C CA . GLU A 1 202 ? -0.796 2.488 4.698 1.00 97.88 202 GLU A CA 1
ATOM 1623 C C . GLU A 1 202 ? -1.651 1.414 4.037 1.00 97.88 202 GLU A C 1
ATOM 1625 O O . GLU A 1 202 ? -2.479 1.724 3.189 1.00 97.88 202 GLU A O 1
ATOM 1630 N N . MET A 1 203 ? -1.575 0.166 4.512 1.00 98.00 203 MET A N 1
ATOM 1631 C CA . MET A 1 203 ? -2.398 -0.920 3.975 1.00 98.00 203 MET A CA 1
ATOM 1632 C C . MET A 1 203 ? -3.901 -0.616 4.040 1.00 98.00 203 MET A C 1
ATOM 1634 O O . MET A 1 203 ? -4.640 -0.938 3.110 1.00 98.00 203 MET A O 1
ATOM 1638 N N . VAL A 1 204 ? -4.385 -0.024 5.137 1.00 98.50 204 VAL A N 1
ATOM 1639 C CA . VAL A 1 204 ? -5.806 0.335 5.281 1.00 98.50 204 VAL A CA 1
ATOM 1640 C C . VAL A 1 204 ? -6.153 1.574 4.452 1.00 98.50 204 VAL A C 1
ATOM 1642 O O . VAL A 1 204 ? -7.233 1.617 3.858 1.00 98.50 204 VAL A O 1
ATOM 1645 N N . TYR A 1 205 ? -5.253 2.557 4.390 1.00 97.88 205 TYR A N 1
ATOM 1646 C CA . TYR A 1 205 ? -5.406 3.770 3.591 1.00 97.88 205 TYR A CA 1
ATOM 1647 C C . TYR A 1 205 ? -5.507 3.441 2.097 1.00 97.88 205 TYR A C 1
ATOM 1649 O O . TYR A 1 205 ? -6.510 3.766 1.460 1.00 97.88 205 TYR A O 1
ATOM 1657 N N . ASP A 1 206 ? -4.553 2.684 1.561 1.00 97.81 206 ASP A N 1
ATOM 1658 C CA . ASP A 1 206 ? -4.565 2.183 0.187 1.00 97.81 206 ASP A CA 1
ATOM 1659 C C . ASP A 1 206 ? -5.785 1.304 -0.088 1.00 97.81 206 ASP A C 1
ATOM 1661 O O . ASP A 1 206 ? -6.453 1.458 -1.119 1.00 97.81 206 ASP A O 1
ATOM 1665 N N . ARG A 1 207 ? -6.157 0.424 0.854 1.00 97.56 207 ARG A N 1
ATOM 1666 C CA . ARG A 1 207 ? -7.344 -0.423 0.692 1.00 97.56 207 ARG A CA 1
ATOM 1667 C C . ARG A 1 207 ? -8.616 0.402 0.527 1.00 97.56 207 ARG A C 1
ATOM 1669 O O . ARG A 1 207 ? -9.467 0.032 -0.285 1.00 97.56 207 ARG A O 1
ATOM 1676 N N . ALA A 1 208 ? -8.744 1.521 1.241 1.00 97.62 208 ALA A N 1
ATOM 1677 C CA . ALA A 1 208 ? -9.860 2.451 1.077 1.00 97.62 208 ALA A CA 1
ATOM 1678 C C . ALA A 1 208 ? -9.899 3.084 -0.324 1.00 97.62 208 ALA A C 1
ATOM 1680 O O . ALA A 1 208 ? -10.976 3.390 -0.827 1.00 97.62 208 ALA A O 1
ATOM 1681 N N . GLN A 1 209 ? -8.753 3.209 -0.992 1.00 96.44 209 GLN A N 1
ATOM 1682 C CA . GLN A 1 209 ? -8.632 3.736 -2.355 1.00 96.44 209 GLN A CA 1
ATOM 1683 C C . GLN A 1 209 ? -8.741 2.654 -3.445 1.00 96.44 209 GLN A C 1
ATOM 1685 O O . GLN A 1 209 ? -8.626 2.959 -4.637 1.00 96.44 209 GLN A O 1
ATOM 1690 N N . GLY A 1 210 ? -8.961 1.390 -3.061 1.00 96.31 210 GLY A N 1
ATOM 1691 C CA . GLY A 1 210 ? -8.953 0.245 -3.974 1.00 96.31 210 GLY A CA 1
ATOM 1692 C C . GLY A 1 210 ? -7.554 -0.140 -4.466 1.00 96.31 210 GLY A C 1
ATOM 1693 O O . GLY A 1 210 ? -7.439 -0.823 -5.485 1.00 96.31 210 GLY A O 1
ATOM 1694 N N . VAL A 1 211 ? -6.508 0.298 -3.763 1.00 97.31 211 VAL A N 1
ATOM 1695 C CA . VAL A 1 211 ? -5.101 0.000 -4.046 1.00 97.31 211 VAL A CA 1
ATOM 1696 C C . VAL A 1 211 ? -4.672 -1.241 -3.259 1.00 97.31 211 VAL A C 1
ATOM 1698 O O . VAL A 1 211 ? -5.183 -1.520 -2.171 1.00 97.31 211 VAL A O 1
ATOM 1701 N N . ARG A 1 212 ? -3.772 -2.042 -3.837 1.00 95.25 212 ARG A N 1
ATOM 1702 C CA . ARG A 1 212 ? -3.087 -3.128 -3.117 1.00 95.25 212 ARG A CA 1
ATOM 1703 C C . ARG A 1 212 ? -1.703 -2.655 -2.698 1.00 95.25 212 ARG A C 1
ATOM 1705 O O . ARG A 1 212 ? -0.977 -2.181 -3.561 1.00 95.25 212 ARG A O 1
ATOM 1712 N N . THR A 1 213 ? -1.357 -2.854 -1.434 1.00 96.06 213 THR A N 1
ATOM 1713 C CA . THR A 1 213 ? -0.047 -2.505 -0.872 1.00 96.06 213 THR A CA 1
ATOM 1714 C C . THR A 1 213 ? 0.808 -3.754 -0.701 1.00 96.06 213 THR A C 1
ATOM 1716 O O . THR A 1 213 ? 0.319 -4.777 -0.209 1.00 96.06 213 THR A O 1
ATOM 1719 N N . PHE A 1 214 ? 2.081 -3.666 -1.064 1.00 96.06 214 PHE A N 1
ATOM 1720 C CA . PHE A 1 214 ? 3.078 -4.713 -0.889 1.00 96.06 214 PHE A CA 1
ATOM 1721 C C . PHE A 1 214 ? 4.188 -4.172 0.012 1.00 96.06 214 PHE A C 1
ATOM 1723 O O . PHE A 1 214 ? 4.829 -3.171 -0.287 1.00 96.06 214 PHE A O 1
ATOM 1730 N N . VAL A 1 215 ? 4.370 -4.815 1.166 1.00 95.44 215 VAL A N 1
ATOM 1731 C CA . VAL A 1 215 ? 5.318 -4.347 2.181 1.00 95.44 215 VAL A CA 1
ATOM 1732 C C . VAL A 1 215 ? 6.698 -4.914 1.875 1.00 95.44 215 VAL A C 1
ATOM 1734 O O . VAL A 1 215 ? 6.891 -6.133 1.938 1.00 95.44 215 VAL A O 1
ATOM 1737 N N . TRP A 1 216 ? 7.638 -4.033 1.552 1.00 93.56 216 TRP A N 1
ATOM 1738 C CA . TRP A 1 216 ? 9.028 -4.384 1.300 1.00 93.56 216 TRP A CA 1
ATOM 1739 C C . TRP A 1 216 ? 9.796 -4.394 2.617 1.00 93.56 216 TRP A C 1
ATOM 1741 O O . TRP A 1 216 ? 10.047 -3.348 3.177 1.00 93.56 216 TRP A O 1
ATOM 1751 N N . GLU A 1 217 ? 10.184 -5.514 3.200 1.00 91.56 217 GLU A N 1
ATOM 1752 C CA . GLU A 1 217 ? 10.181 -6.857 2.635 1.00 91.56 217 GLU A CA 1
ATOM 1753 C C . GLU A 1 217 ? 9.923 -7.897 3.721 1.00 91.56 217 GLU A C 1
ATOM 1755 O O . GLU A 1 217 ? 9.973 -7.616 4.919 1.00 91.56 217 GLU A O 1
ATOM 1760 N N . LEU A 1 218 ? 9.649 -9.138 3.316 1.00 91.69 218 LEU A N 1
ATOM 1761 C CA . LEU A 1 218 ? 9.400 -10.207 4.279 1.00 91.69 218 LEU A CA 1
ATOM 1762 C C . LEU A 1 218 ? 10.631 -10.481 5.155 1.00 91.69 218 LEU A C 1
ATOM 1764 O O . LEU A 1 218 ? 10.501 -10.566 6.374 1.00 91.69 218 LEU A O 1
ATOM 1768 N N . ILE A 1 219 ? 11.799 -10.644 4.536 1.00 90.38 219 ILE A N 1
ATOM 1769 C CA . ILE A 1 219 ? 13.072 -10.940 5.192 1.00 90.38 219 ILE A CA 1
ATOM 1770 C C . ILE A 1 219 ? 14.213 -10.399 4.320 1.00 90.38 219 ILE A C 1
ATOM 1772 O O . ILE A 1 219 ? 14.156 -10.615 3.108 1.00 90.38 219 ILE A O 1
ATOM 1776 N N . PRO A 1 220 ? 15.240 -9.751 4.896 1.00 84.62 220 PRO A N 1
ATOM 1777 C CA . PRO A 1 220 ? 16.310 -9.180 4.102 1.00 84.62 220 PRO A CA 1
ATOM 1778 C C . PRO A 1 220 ? 17.256 -10.234 3.538 1.00 84.62 220 PRO A C 1
ATOM 1780 O O . PRO A 1 220 ? 17.381 -11.357 4.048 1.00 84.62 220 PRO A O 1
ATOM 1783 N N . GLY A 1 221 ? 17.932 -9.849 2.456 1.00 72.44 221 GLY A N 1
ATOM 1784 C CA . GLY A 1 221 ? 18.883 -10.685 1.734 1.00 72.44 221 GLY A CA 1
ATOM 1785 C C . GLY A 1 221 ? 20.043 -11.176 2.608 1.00 72.44 221 GLY A C 1
ATOM 1786 O O . GLY A 1 221 ? 20.591 -10.459 3.444 1.00 72.44 221 GLY A O 1
ATOM 1787 N N . VAL A 1 222 ? 20.474 -12.423 2.383 1.00 71.19 222 VAL A N 1
ATOM 1788 C CA . VAL A 1 222 ? 21.624 -13.034 3.090 1.00 71.19 222 VAL A CA 1
ATOM 1789 C C . VAL A 1 222 ? 22.976 -12.421 2.710 1.00 71.19 222 VAL A C 1
ATOM 1791 O O . VAL A 1 222 ? 23.995 -12.715 3.332 1.00 71.19 222 VAL A O 1
ATOM 1794 N N . ASP A 1 223 ? 22.999 -11.613 1.655 1.00 64.50 223 ASP A N 1
ATOM 1795 C CA . ASP A 1 223 ? 24.143 -10.823 1.208 1.00 64.50 223 ASP A CA 1
ATOM 1796 C C . ASP A 1 223 ? 24.302 -9.515 1.998 1.00 64.50 223 ASP A C 1
ATOM 1798 O O . ASP A 1 223 ? 25.287 -8.799 1.809 1.00 64.50 223 ASP A O 1
ATOM 1802 N N . GLY A 1 224 ? 23.369 -9.222 2.908 1.00 59.84 224 GLY A N 1
ATOM 1803 C CA . GLY A 1 224 ? 23.383 -8.012 3.708 1.00 59.84 224 GLY A CA 1
ATOM 1804 C C . GLY A 1 224 ? 22.873 -6.780 2.972 1.00 59.84 224 GLY A C 1
ATOM 1805 O O . GLY A 1 224 ? 23.054 -5.676 3.487 1.00 59.84 224 GLY A O 1
ATOM 1806 N N . ASN A 1 225 ? 22.280 -6.937 1.783 1.00 62.50 225 ASN A N 1
ATOM 1807 C CA . ASN A 1 225 ? 21.637 -5.833 1.083 1.00 62.50 225 ASN A CA 1
ATOM 1808 C C . ASN A 1 225 ? 20.530 -5.238 1.967 1.00 62.50 225 ASN A C 1
ATOM 1810 O O . ASN A 1 225 ? 19.769 -5.986 2.574 1.00 62.50 225 ASN A O 1
ATOM 1814 N N . GLN A 1 226 ? 20.495 -3.906 2.078 1.00 69.31 226 GLN A N 1
ATOM 1815 C CA . GLN A 1 226 ? 19.567 -3.138 2.930 1.00 69.31 226 GLN A CA 1
ATOM 1816 C C . GLN A 1 226 ? 19.621 -3.433 4.445 1.00 69.31 226 GLN A C 1
ATOM 1818 O O . GLN A 1 226 ? 18.886 -2.827 5.225 1.00 69.31 226 GLN A O 1
ATOM 1823 N N . GLY A 1 227 ? 20.550 -4.290 4.881 1.00 72.62 227 GLY A N 1
ATOM 1824 C CA . GLY A 1 227 ? 20.728 -4.669 6.279 1.00 72.62 227 GLY A CA 1
ATOM 1825 C C . GLY A 1 227 ? 19.506 -5.356 6.898 1.00 72.62 227 GLY A C 1
ATOM 1826 O O . GLY A 1 227 ? 18.553 -5.732 6.227 1.00 72.62 227 GLY A O 1
ATOM 1827 N N . ASP A 1 228 ? 19.530 -5.525 8.219 1.00 86.12 228 ASP A N 1
ATOM 1828 C CA . ASP A 1 228 ? 18.388 -6.039 8.985 1.00 86.12 228 ASP A CA 1
ATOM 1829 C C . ASP A 1 228 ? 17.416 -4.911 9.380 1.00 86.12 228 ASP A C 1
ATOM 1831 O O . ASP A 1 22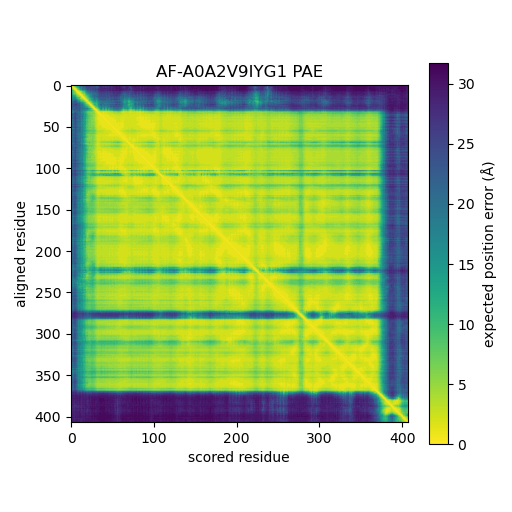8 ? 17.154 -4.648 10.557 1.00 86.12 228 ASP A O 1
ATOM 1835 N N . ASP A 1 229 ? 16.958 -4.158 8.378 1.00 87.00 229 ASP A N 1
ATOM 1836 C CA . ASP A 1 229 ? 16.242 -2.896 8.589 1.00 87.00 229 ASP A CA 1
ATOM 1837 C C . ASP A 1 229 ? 14.824 -2.921 8.009 1.00 87.00 229 ASP A C 1
ATOM 1839 O O . ASP A 1 229 ? 13.861 -2.692 8.736 1.00 87.00 229 ASP A O 1
ATOM 1843 N N . PHE A 1 230 ? 14.659 -3.304 6.743 1.00 90.50 230 PHE A N 1
ATOM 1844 C CA . PHE A 1 230 ? 13.348 -3.324 6.083 1.00 90.50 230 PHE A CA 1
ATOM 1845 C C . PHE A 1 230 ? 12.503 -4.551 6.460 1.00 90.50 230 PHE A C 1
ATOM 1847 O O . PHE A 1 230 ? 11.275 -4.473 6.518 1.00 90.50 230 PHE A O 1
ATOM 1854 N N . GLY A 1 231 ? 13.150 -5.677 6.763 1.00 91.38 231 GLY A N 1
ATOM 1855 C CA . GLY A 1 231 ? 12.497 -6.957 7.016 1.00 91.38 231 GLY A CA 1
ATOM 1856 C C . GLY A 1 231 ? 11.392 -6.925 8.069 1.00 91.38 231 GLY A C 1
ATOM 1857 O O . GLY A 1 231 ? 11.549 -6.331 9.135 1.00 91.38 231 GLY A O 1
ATOM 1858 N N . LEU A 1 232 ? 10.305 -7.653 7.813 1.00 93.88 232 LEU A N 1
ATOM 1859 C CA . LEU A 1 232 ? 9.308 -8.021 8.827 1.00 93.88 232 LEU A CA 1
ATOM 1860 C C . LEU A 1 232 ? 9.785 -9.187 9.701 1.00 93.88 232 LEU A C 1
ATOM 1862 O O . LEU A 1 232 ? 9.311 -9.373 10.820 1.00 93.88 232 LEU A O 1
ATOM 1866 N N . ILE A 1 233 ? 10.723 -9.972 9.192 1.00 93.19 233 ILE A N 1
ATOM 1867 C CA . ILE A 1 233 ? 11.447 -11.025 9.891 1.00 93.19 233 ILE A CA 1
ATOM 1868 C C . ILE A 1 233 ? 12.923 -10.644 9.863 1.00 93.19 233 ILE A C 1
ATOM 1870 O O . ILE A 1 233 ? 13.422 -10.179 8.837 1.00 93.19 233 ILE A O 1
ATOM 1874 N N . HIS A 1 234 ? 13.614 -10.868 10.977 1.00 88.69 234 HIS A N 1
ATOM 1875 C CA . HIS A 1 234 ? 15.054 -10.677 11.053 1.00 88.69 234 HIS A CA 1
ATOM 1876 C C . HIS A 1 234 ? 15.786 -11.544 10.016 1.00 88.69 234 HIS A C 1
ATOM 1878 O O . HIS A 1 234 ? 15.521 -12.744 9.891 1.00 88.69 234 HIS A O 1
ATOM 1884 N N . GLY A 1 235 ? 16.717 -10.946 9.277 1.00 86.44 235 GLY A N 1
ATOM 1885 C CA . GLY A 1 235 ? 17.553 -11.631 8.294 1.00 86.44 235 GLY A CA 1
ATOM 1886 C C . GLY A 1 235 ? 18.660 -12.476 8.917 1.00 86.44 235 GLY A C 1
ATOM 1887 O O . GLY A 1 235 ? 18.716 -12.705 10.123 1.00 86.44 235 GLY A O 1
ATOM 1888 N N . MET A 1 236 ? 19.581 -12.939 8.072 1.00 85.12 236 MET A N 1
ATOM 1889 C CA . MET A 1 236 ? 20.756 -13.692 8.514 1.00 85.12 236 MET A CA 1
ATOM 1890 C C . MET A 1 236 ? 21.855 -12.740 9.009 1.00 85.12 236 MET A C 1
ATOM 1892 O O . MET A 1 236 ? 22.758 -12.375 8.256 1.00 85.12 236 MET A O 1
ATOM 1896 N N . MET A 1 237 ? 21.803 -12.346 10.282 1.00 81.94 237 MET A N 1
ATOM 1897 C CA . MET A 1 237 ? 22.818 -11.504 10.926 1.00 81.94 237 MET A CA 1
ATOM 1898 C C . MET A 1 237 ? 23.888 -12.307 11.673 1.00 81.94 237 MET A C 1
ATOM 1900 O O . MET A 1 237 ? 24.823 -11.715 12.221 1.00 81.94 237 MET A O 1
ATOM 1904 N N . MET A 1 238 ? 23.763 -13.638 11.719 1.00 83.50 238 MET A N 1
ATOM 1905 C CA . MET A 1 238 ? 24.548 -14.525 12.581 1.00 83.50 238 MET A CA 1
ATOM 1906 C C . MET A 1 238 ? 24.331 -14.225 14.072 1.00 83.50 238 MET A C 1
ATOM 1908 O O . MET A 1 238 ? 25.268 -14.316 14.874 1.00 83.50 238 MET A O 1
ATOM 1912 N N . ARG A 1 239 ? 23.101 -13.858 14.447 1.00 81.38 239 ARG A N 1
ATOM 1913 C CA . ARG A 1 239 ? 22.699 -13.555 15.826 1.00 81.38 239 ARG A CA 1
ATOM 1914 C C . ARG A 1 239 ? 21.579 -14.491 16.302 1.00 81.38 239 ARG A C 1
ATOM 1916 O O . ARG A 1 239 ? 20.940 -15.145 15.481 1.00 81.38 239 ARG A O 1
ATOM 1923 N N . PRO A 1 240 ? 21.332 -14.599 17.624 1.00 88.44 240 PRO A N 1
ATOM 1924 C CA . PRO A 1 240 ? 20.239 -15.420 18.153 1.00 88.44 240 PRO A CA 1
ATOM 1925 C C . PRO A 1 240 ? 18.847 -15.052 17.626 1.00 88.44 240 PRO A C 1
ATOM 1927 O O . PRO A 1 240 ? 17.944 -15.883 17.690 1.00 88.44 240 PRO A O 1
ATOM 1930 N N . GLU A 1 241 ? 18.675 -13.819 17.147 1.00 85.69 241 GLU A N 1
ATOM 1931 C CA . GLU A 1 241 ? 17.396 -13.277 16.685 1.00 85.69 241 GLU A CA 1
ATOM 1932 C C . GLU A 1 241 ? 17.133 -13.530 15.192 1.00 85.69 241 GLU A C 1
ATOM 1934 O O . GLU A 1 241 ? 16.036 -13.231 14.720 1.00 85.69 241 GLU A O 1
ATOM 1939 N N . ASP A 1 242 ? 18.093 -14.094 14.448 1.00 88.44 242 ASP A N 1
ATOM 1940 C CA . ASP A 1 242 ? 17.923 -14.432 13.031 1.00 88.44 242 ASP A CA 1
ATOM 1941 C C . ASP A 1 242 ? 16.625 -15.234 12.810 1.00 88.44 242 ASP A C 1
ATOM 1943 O O . ASP A 1 242 ? 16.310 -16.174 13.548 1.00 88.44 242 ASP A O 1
ATOM 1947 N N . PHE A 1 243 ? 15.879 -14.886 11.760 1.00 90.75 243 PHE A N 1
ATOM 1948 C CA . PHE A 1 243 ? 14.615 -15.521 11.367 1.00 90.75 243 PHE A CA 1
ATOM 1949 C C . PHE A 1 243 ? 13.475 -15.421 12.394 1.00 90.75 243 PHE A C 1
ATOM 1951 O O . PHE A 1 243 ? 12.468 -16.125 12.267 1.00 90.75 243 PHE A O 1
ATOM 1958 N N . THR A 1 244 ? 13.592 -14.548 13.397 1.00 93.25 244 THR A N 1
ATOM 1959 C CA . THR A 1 244 ? 12.491 -14.251 14.322 1.00 93.25 244 THR A CA 1
ATOM 1960 C C . THR A 1 244 ? 11.645 -13.071 13.819 1.00 93.25 244 THR A C 1
ATOM 1962 O O . THR A 1 244 ? 12.165 -12.184 13.138 1.00 93.25 244 THR A O 1
ATOM 1965 N N . PRO A 1 245 ? 10.320 -13.063 14.070 1.00 93.88 245 PRO A N 1
ATOM 1966 C CA . PRO A 1 245 ? 9.442 -11.997 13.597 1.00 93.88 245 PRO A CA 1
ATOM 1967 C C . PRO A 1 245 ? 9.682 -10.688 14.357 1.00 93.88 245 PRO A C 1
ATOM 1969 O O . PRO A 1 245 ? 9.824 -10.687 15.580 1.00 93.88 245 PRO A O 1
ATOM 1972 N N . ARG A 1 246 ? 9.627 -9.571 13.632 1.00 92.88 246 ARG A N 1
ATOM 1973 C CA . ARG A 1 246 ? 9.641 -8.208 14.179 1.00 92.88 246 ARG A CA 1
ATOM 1974 C C . ARG A 1 246 ? 8.214 -7.722 14.454 1.00 92.88 246 ARG A C 1
ATOM 1976 O O . ARG A 1 246 ? 7.261 -8.290 13.909 1.00 92.88 246 ARG A O 1
ATOM 1983 N N . PRO A 1 247 ? 8.016 -6.631 15.219 1.00 93.75 247 PRO A N 1
ATOM 1984 C CA . PRO A 1 247 ? 6.688 -6.048 15.438 1.00 93.75 247 PRO A CA 1
ATOM 1985 C C . PRO A 1 247 ? 5.902 -5.758 14.145 1.00 93.75 247 PRO A C 1
ATOM 1987 O O . PRO A 1 247 ? 4.681 -5.928 14.117 1.00 93.75 247 PRO A O 1
ATOM 1990 N N . GLY A 1 248 ? 6.589 -5.391 13.055 1.00 93.56 248 GLY A N 1
ATOM 1991 C CA . GLY A 1 248 ? 5.975 -5.189 11.739 1.00 93.56 248 GLY A CA 1
ATOM 1992 C C . GLY A 1 248 ? 5.267 -6.432 11.180 1.00 93.56 248 GLY A C 1
ATOM 1993 O O . GLY A 1 248 ? 4.227 -6.303 10.533 1.00 93.56 248 GLY A O 1
ATOM 1994 N N . PHE A 1 249 ? 5.755 -7.643 11.477 1.00 95.06 249 PHE A N 1
ATOM 1995 C CA . PHE A 1 249 ? 5.120 -8.892 11.041 1.00 95.06 249 PHE A CA 1
ATOM 1996 C C . PHE A 1 249 ? 3.735 -9.085 11.665 1.00 95.06 249 PHE A C 1
ATOM 1998 O O . PHE A 1 249 ? 2.782 -9.465 10.983 1.00 95.06 249 PHE A O 1
ATOM 2005 N N . GLU A 1 250 ? 3.602 -8.795 12.960 1.00 92.25 250 GLU A N 1
ATOM 2006 C CA . GLU A 1 250 ? 2.327 -8.892 13.675 1.00 92.25 250 GLU A CA 1
ATOM 2007 C C . GLU A 1 250 ? 1.313 -7.880 13.124 1.00 92.25 250 GLU A C 1
ATOM 2009 O O . GLU A 1 250 ? 0.156 -8.236 12.881 1.00 92.25 250 GLU A O 1
ATOM 2014 N N . ALA A 1 251 ? 1.759 -6.653 12.833 1.00 93.25 251 ALA A N 1
ATOM 2015 C CA . ALA A 1 251 ? 0.934 -5.632 12.193 1.00 93.25 251 ALA A CA 1
ATOM 2016 C C . ALA A 1 251 ? 0.459 -6.063 10.796 1.00 93.25 251 ALA A C 1
ATOM 2018 O O . ALA A 1 251 ? -0.738 -5.963 10.504 1.00 93.25 251 ALA A O 1
ATOM 2019 N N . LEU A 1 252 ? 1.354 -6.606 9.961 1.00 95.31 252 LEU A N 1
ATOM 2020 C CA . LEU A 1 252 ? 1.002 -7.155 8.648 1.00 95.31 252 LEU A CA 1
ATOM 2021 C C . LEU A 1 252 ? -0.034 -8.282 8.781 1.00 95.31 252 LEU A C 1
ATOM 2023 O O . LEU A 1 252 ? -1.047 -8.288 8.076 1.00 95.31 252 LEU A O 1
ATOM 2027 N N . ARG A 1 253 ? 0.202 -9.241 9.686 1.00 95.00 253 ARG A N 1
ATOM 2028 C CA . ARG A 1 253 ? -0.679 -10.398 9.898 1.00 95.00 253 ARG A CA 1
ATOM 2029 C C . ARG A 1 253 ? -2.077 -9.959 10.314 1.00 95.00 253 ARG A C 1
ATOM 2031 O O . ARG A 1 253 ? -3.058 -10.397 9.713 1.00 95.00 253 ARG A O 1
ATOM 2038 N N . ASN A 1 254 ? -2.172 -9.107 11.332 1.00 95.75 254 ASN A N 1
ATOM 2039 C CA . ASN A 1 254 ? -3.451 -8.654 11.870 1.00 95.75 254 ASN A CA 1
ATOM 2040 C C . ASN A 1 254 ? -4.215 -7.814 10.838 1.00 95.75 254 ASN A C 1
ATOM 2042 O O . ASN A 1 254 ? -5.411 -8.024 10.643 1.00 95.75 254 ASN A O 1
ATOM 2046 N N . THR A 1 255 ? -3.526 -6.921 10.122 1.00 97.25 255 THR A N 1
ATOM 2047 C CA . THR A 1 255 ? -4.144 -6.091 9.077 1.00 97.25 255 THR A CA 1
ATOM 2048 C C . THR A 1 255 ? -4.691 -6.951 7.938 1.00 97.25 255 THR A C 1
ATOM 2050 O O . THR A 1 255 ? -5.848 -6.797 7.549 1.00 97.25 255 THR A O 1
ATOM 2053 N N . ASN A 1 256 ? -3.923 -7.932 7.454 1.00 95.06 256 ASN A N 1
ATOM 2054 C CA . ASN A 1 256 ? -4.398 -8.860 6.426 1.00 95.06 256 ASN A CA 1
ATOM 2055 C C . ASN A 1 256 ? -5.590 -9.702 6.893 1.00 95.06 256 ASN A C 1
ATOM 2057 O O . ASN A 1 256 ? -6.562 -9.845 6.149 1.00 95.06 256 ASN A O 1
ATOM 2061 N N . ALA A 1 257 ? -5.545 -10.233 8.117 1.00 93.69 257 ALA A N 1
ATOM 2062 C CA . ALA A 1 257 ? -6.638 -11.030 8.671 1.00 93.69 257 ALA A CA 1
ATOM 2063 C C . ALA A 1 257 ? -7.956 -10.241 8.757 1.00 93.69 257 ALA A C 1
ATOM 2065 O O . ALA A 1 257 ? -9.028 -10.820 8.608 1.00 93.69 257 ALA A O 1
ATOM 2066 N N . LEU A 1 258 ? -7.875 -8.928 8.984 1.00 96.06 258 LEU A N 1
ATOM 2067 C CA . LEU A 1 258 ? -9.039 -8.068 9.160 1.00 96.06 258 LEU A CA 1
ATOM 2068 C C . LEU A 1 258 ? -9.542 -7.440 7.856 1.00 96.06 258 LEU A C 1
ATOM 2070 O O . LEU A 1 258 ? -10.747 -7.248 7.735 1.00 96.06 258 LEU A O 1
ATOM 2074 N N . PHE A 1 259 ? -8.662 -7.105 6.906 1.00 97.00 259 PHE A N 1
ATOM 2075 C CA . PHE A 1 259 ? -9.010 -6.221 5.781 1.00 97.00 259 PHE A CA 1
ATOM 2076 C C . PHE A 1 259 ? -8.744 -6.797 4.378 1.00 97.00 259 PHE A C 1
ATOM 2078 O O . PHE A 1 259 ? -9.175 -6.205 3.389 1.00 97.00 259 PHE A O 1
ATOM 2085 N N . SER A 1 260 ? -8.065 -7.943 4.240 1.00 93.31 260 SER A N 1
ATOM 2086 C CA . SER A 1 260 ? -7.625 -8.437 2.916 1.00 93.31 260 SER A CA 1
ATOM 2087 C C . SER A 1 260 ? -8.767 -8.732 1.931 1.00 93.31 260 SER A C 1
ATOM 2089 O O . SER A 1 260 ? -8.611 -8.545 0.719 1.00 93.31 260 SER A O 1
ATOM 2091 N N . ASP A 1 261 ? -9.940 -9.138 2.421 1.00 93.62 261 ASP A N 1
ATOM 2092 C CA . ASP A 1 261 ? -11.111 -9.485 1.610 1.00 93.62 261 ASP A CA 1
ATOM 2093 C C . ASP A 1 261 ? -12.198 -8.397 1.588 1.00 93.62 261 ASP A C 1
ATOM 2095 O O . ASP A 1 261 ? -13.299 -8.640 1.090 1.00 93.62 261 ASP A O 1
ATOM 2099 N N . THR A 1 262 ? -11.908 -7.200 2.107 1.00 97.12 262 THR A N 1
ATOM 2100 C CA . THR A 1 262 ? -12.927 -6.164 2.314 1.00 97.12 262 THR A CA 1
ATOM 2101 C C . THR A 1 262 ? -12.979 -5.142 1.181 1.00 97.12 262 THR A C 1
ATOM 2103 O O . THR A 1 262 ? -11.987 -4.905 0.508 1.00 97.12 262 THR A O 1
ATOM 2106 N N . THR A 1 263 ? -14.106 -4.492 0.939 1.00 97.12 263 THR A N 1
ATOM 2107 C CA . THR A 1 263 ? -14.220 -3.369 -0.008 1.00 97.12 263 THR A CA 1
ATOM 2108 C C . THR A 1 263 ? -14.757 -2.147 0.711 1.00 97.12 263 THR A C 1
ATOM 2110 O O . THR A 1 263 ? -15.591 -2.303 1.604 1.00 97.12 263 THR A O 1
ATOM 2113 N N . LEU A 1 264 ? -14.301 -0.948 0.331 1.00 98.06 264 LEU A N 1
ATOM 2114 C CA . LEU A 1 264 ? -14.813 0.293 0.911 1.00 98.06 264 LEU A CA 1
ATOM 2115 C C . LEU A 1 264 ? -16.337 0.358 0.751 1.00 98.06 264 LEU A C 1
ATOM 2117 O O . LEU A 1 264 ? -16.879 0.041 -0.308 1.00 98.06 264 LEU A O 1
ATOM 2121 N N . ASP A 1 265 ? -17.009 0.792 1.808 1.00 98.00 265 ASP A N 1
ATOM 2122 C CA . ASP A 1 265 ? -18.443 0.995 1.841 1.00 98.00 265 ASP A CA 1
ATOM 2123 C C . ASP A 1 265 ? -18.784 2.403 2.322 1.00 98.00 265 ASP A C 1
ATOM 2125 O O . ASP A 1 265 ? -18.874 2.689 3.516 1.00 98.00 265 ASP A O 1
ATOM 2129 N N . SER A 1 266 ? -19.015 3.286 1.356 1.00 95.69 266 SER A N 1
ATOM 2130 C CA . SER A 1 266 ? -19.352 4.685 1.605 1.00 95.69 266 SER A CA 1
ATOM 2131 C C . SER A 1 266 ? -20.793 4.909 2.079 1.00 95.69 266 SER A C 1
ATOM 2133 O O . SER A 1 266 ? -21.173 6.055 2.297 1.00 95.69 266 SER A O 1
ATOM 2135 N N . SER A 1 267 ? -21.623 3.863 2.201 1.00 97.25 267 SER A N 1
ATOM 2136 C CA . SER A 1 267 ? -22.994 3.988 2.729 1.00 97.25 267 SER A CA 1
ATOM 2137 C C . SER A 1 267 ? -23.055 4.011 4.261 1.00 97.25 267 SER A C 1
ATOM 2139 O O . SER A 1 267 ? -24.085 4.367 4.843 1.00 97.25 267 SER A O 1
ATOM 2141 N N . ILE A 1 268 ? -21.955 3.632 4.915 1.00 97.94 268 ILE A N 1
ATOM 2142 C CA . ILE A 1 268 ? -21.810 3.629 6.368 1.00 97.94 268 ILE A CA 1
ATOM 2143 C C . ILE A 1 268 ? -21.346 5.014 6.811 1.00 97.94 268 ILE A C 1
ATOM 2145 O O . ILE A 1 268 ? -20.280 5.485 6.422 1.00 97.94 268 ILE A O 1
ATOM 2149 N N . GLU A 1 269 ? -22.145 5.656 7.655 1.00 97.38 269 GLU A N 1
ATOM 2150 C CA . GLU A 1 269 ? -21.845 6.989 8.172 1.00 97.38 269 GLU A CA 1
ATOM 2151 C C . GLU A 1 269 ? -21.137 6.861 9.518 1.00 97.38 269 GLU A C 1
ATOM 2153 O O . GLU A 1 269 ? -21.634 6.186 10.426 1.00 97.38 269 GLU A O 1
ATOM 2158 N N . VAL A 1 270 ? -19.993 7.532 9.661 1.00 97.19 270 VAL A N 1
ATOM 2159 C CA . VAL A 1 270 ? -19.260 7.593 10.926 1.00 97.19 270 VAL A CA 1
ATOM 2160 C C . VAL A 1 270 ? -18.966 9.045 11.274 1.00 97.19 270 VAL A C 1
ATOM 2162 O O . VAL A 1 270 ? -18.231 9.725 10.565 1.00 97.19 270 VAL A O 1
ATOM 2165 N N . GLU A 1 271 ? -19.538 9.522 12.376 1.00 95.94 271 GLU A N 1
ATOM 2166 C CA . GLU A 1 271 ? -19.214 10.827 12.949 1.00 95.94 271 GLU A CA 1
ATOM 2167 C C . GLU A 1 271 ? -18.103 10.637 13.991 1.00 95.94 271 GLU A C 1
ATOM 2169 O O . GLU A 1 271 ? -18.247 9.879 14.960 1.00 95.94 271 GLU A O 1
ATOM 2174 N N . THR A 1 272 ? -16.984 11.326 13.777 1.00 92.56 272 THR A N 1
ATOM 2175 C CA . THR A 1 272 ? -15.821 11.346 14.669 1.00 92.56 272 THR A CA 1
ATOM 2176 C C . THR A 1 272 ? -15.855 12.591 15.560 1.00 92.56 272 THR A C 1
ATOM 2178 O O . THR A 1 272 ? -16.437 13.606 15.171 1.00 92.56 272 THR A O 1
ATOM 2181 N N . PRO A 1 273 ? -15.231 12.563 16.749 1.00 85.62 273 PRO A N 1
ATOM 2182 C CA . PRO A 1 273 ? -15.146 13.750 17.585 1.00 85.62 273 PRO A CA 1
ATOM 2183 C C . PRO A 1 273 ? -14.267 14.806 16.906 1.00 85.62 273 PRO A C 1
ATOM 2185 O O . PRO A 1 273 ? -13.312 14.468 16.206 1.00 85.62 273 PRO A O 1
ATOM 2188 N N . ASP A 1 274 ? -14.564 16.083 17.150 1.00 79.38 274 ASP A N 1
ATOM 2189 C CA . ASP A 1 274 ? -13.653 17.163 16.778 1.00 79.38 274 ASP A CA 1
ATOM 2190 C C . ASP A 1 274 ? -12.439 17.136 17.717 1.00 79.38 274 ASP A C 1
ATOM 2192 O O . ASP A 1 274 ? -12.495 17.564 18.873 1.00 79.38 274 ASP A O 1
ATOM 2196 N N . LEU A 1 275 ? -11.346 16.562 17.218 1.00 72.00 275 LEU A N 1
ATOM 2197 C CA . LEU A 1 275 ? -10.065 16.466 17.914 1.00 72.00 275 LEU A CA 1
ATOM 2198 C C . LEU A 1 275 ? -9.063 17.525 17.435 1.00 72.00 275 LEU A C 1
ATOM 2200 O O . LEU A 1 275 ? -7.892 17.458 17.808 1.00 72.00 275 LEU A O 1
ATOM 2204 N N . ALA A 1 276 ? -9.502 18.546 16.687 1.00 57.97 276 ALA A N 1
ATOM 2205 C CA . ALA A 1 276 ? -8.630 19.605 16.171 1.00 57.97 276 ALA A CA 1
ATOM 2206 C C . ALA A 1 276 ? -7.946 20.435 17.278 1.00 57.97 276 ALA A C 1
ATOM 2208 O O . ALA A 1 276 ? -6.969 21.135 17.022 1.00 57.97 276 ALA A O 1
ATOM 2209 N N . THR A 1 277 ? -8.431 20.345 18.521 1.00 50.50 277 THR A N 1
ATOM 2210 C CA . THR A 1 277 ? -7.831 20.992 19.702 1.00 50.50 277 THR A CA 1
ATOM 2211 C C . THR A 1 277 ? -6.706 20.182 20.360 1.00 50.50 277 THR A C 1
ATOM 2213 O O . THR A 1 277 ? -6.046 20.688 21.274 1.00 50.50 277 THR A O 1
ATOM 2216 N N . ALA A 1 278 ? -6.454 18.946 19.913 1.00 56.12 278 ALA A N 1
ATOM 2217 C CA . ALA A 1 278 ? -5.302 18.160 20.344 1.00 56.12 278 ALA A CA 1
ATOM 2218 C C . ALA A 1 278 ? -3.984 18.824 19.896 1.00 56.12 278 ALA A C 1
ATOM 2220 O O . ALA A 1 278 ? -3.948 19.591 18.936 1.00 56.12 278 ALA A O 1
ATOM 2221 N N . LYS A 1 279 ? -2.885 18.564 20.617 1.00 54.31 279 LYS A N 1
ATOM 2222 C CA . LYS A 1 279 ? -1.539 19.037 20.256 1.00 54.31 279 LYS A CA 1
ATOM 2223 C C . LYS A 1 279 ? -0.636 17.831 19.959 1.00 54.31 279 LYS A C 1
ATOM 2225 O O . LYS A 1 279 ? -0.328 17.109 20.909 1.00 54.31 279 LYS A O 1
ATOM 2230 N N . PRO A 1 280 ? -0.183 17.630 18.705 1.00 56.03 280 PRO A N 1
ATOM 2231 C CA . PRO A 1 280 ? -0.494 18.427 17.509 1.00 56.03 280 PRO A CA 1
ATOM 2232 C C . PRO A 1 280 ? -1.959 18.258 17.051 1.00 56.03 280 PRO A C 1
ATOM 2234 O O . PRO A 1 280 ? -2.584 17.261 17.422 1.00 56.03 280 PRO A O 1
ATOM 2237 N N . PRO A 1 281 ? -2.509 19.212 16.268 1.00 64.00 281 PRO A N 1
ATOM 2238 C CA . PRO A 1 281 ? -3.809 19.041 15.626 1.00 64.00 281 PRO A CA 1
ATOM 2239 C C . PRO A 1 281 ? -3.795 17.755 14.800 1.00 64.00 281 PRO A C 1
ATOM 2241 O O . PRO A 1 281 ? -2.866 17.534 14.027 1.00 64.00 281 PRO A O 1
ATOM 2244 N N . ALA A 1 282 ? -4.796 16.904 14.997 1.00 67.81 282 ALA A N 1
ATOM 2245 C CA . ALA A 1 282 ? -4.885 15.599 14.361 1.00 67.81 282 ALA A CA 1
ATOM 2246 C C . ALA A 1 282 ? -6.224 15.487 13.636 1.00 67.81 282 ALA A C 1
ATOM 2248 O O . ALA A 1 282 ? -7.276 15.645 14.263 1.00 67.81 282 ALA A O 1
ATOM 2249 N N . SER A 1 283 ? -6.201 15.191 12.339 1.00 84.88 283 SER A N 1
ATOM 2250 C CA . SER A 1 283 ? -7.395 14.696 11.662 1.00 84.88 283 SER A CA 1
ATOM 2251 C C . SER A 1 283 ? -7.631 13.243 12.079 1.00 84.88 283 SER A C 1
ATOM 2253 O O . SER A 1 283 ? -6.699 12.484 12.355 1.00 84.88 283 SER A O 1
ATOM 2255 N N . VAL A 1 284 ? -8.900 12.855 12.178 1.00 92.31 284 VAL A N 1
ATOM 2256 C CA . VAL A 1 284 ? -9.265 11.446 12.320 1.00 92.31 284 VAL A CA 1
ATOM 2257 C C . VAL A 1 284 ? -9.538 10.916 10.925 1.00 92.31 284 VAL A C 1
ATOM 2259 O O . VAL A 1 284 ? -10.434 11.418 10.248 1.00 92.31 284 VAL A O 1
ATOM 2262 N N . LEU A 1 285 ? -8.794 9.895 10.510 1.00 95.69 285 LEU A N 1
ATOM 2263 C CA . LEU A 1 285 ? -9.173 9.107 9.347 1.00 95.69 285 LEU A CA 1
ATOM 2264 C C . LEU A 1 285 ? -10.114 7.998 9.786 1.00 95.69 285 LEU A C 1
ATOM 2266 O O . LEU A 1 285 ? -9.915 7.375 10.831 1.00 95.69 285 LEU A O 1
ATOM 2270 N N . VAL A 1 286 ? -11.156 7.780 8.990 1.00 97.62 286 VAL A N 1
ATOM 2271 C CA . VAL A 1 286 ? -12.158 6.747 9.219 1.00 97.62 286 VAL A CA 1
ATOM 2272 C C . VAL A 1 286 ? -12.591 6.149 7.889 1.00 97.62 286 VAL A C 1
ATOM 2274 O O . VAL A 1 286 ? -12.948 6.868 6.958 1.00 97.62 286 VAL A O 1
ATOM 2277 N N . TYR A 1 287 ? -12.568 4.824 7.808 1.00 98.44 287 TYR A N 1
ATOM 2278 C CA . TYR A 1 287 ? -12.961 4.074 6.624 1.00 98.44 287 TYR A CA 1
ATOM 2279 C C . TYR A 1 287 ? -13.820 2.889 7.036 1.00 98.44 287 TYR A C 1
ATOM 2281 O O . TYR A 1 287 ? -13.427 2.079 7.875 1.00 98.44 287 TYR A O 1
ATOM 2289 N N . ALA A 1 288 ? -15.002 2.788 6.442 1.00 98.56 288 ALA A N 1
ATOM 2290 C CA . ALA A 1 288 ? -15.890 1.658 6.636 1.00 98.56 288 ALA A CA 1
ATOM 2291 C C . ALA A 1 288 ? -15.763 0.695 5.459 1.00 98.56 288 ALA A C 1
ATOM 2293 O O . ALA A 1 288 ? -15.740 1.110 4.301 1.00 98.56 288 ALA A O 1
ATOM 2294 N N . PHE A 1 289 ? -15.688 -0.595 5.761 1.00 98.56 289 PHE A N 1
ATOM 2295 C CA . PHE A 1 289 ? -15.531 -1.648 4.776 1.00 98.56 289 PHE A CA 1
ATOM 2296 C C . PHE A 1 289 ? -16.556 -2.758 4.980 1.00 98.56 289 PHE A C 1
ATOM 2298 O O . PHE A 1 289 ? -17.035 -3.012 6.089 1.00 98.56 289 PHE A O 1
ATOM 2305 N N . ARG A 1 290 ? -16.826 -3.473 3.891 1.00 97.75 290 ARG A N 1
ATOM 2306 C CA . ARG A 1 290 ? -17.627 -4.693 3.851 1.00 97.75 290 ARG A CA 1
ATOM 2307 C C . ARG A 1 290 ? -16.727 -5.870 3.482 1.00 97.75 290 ARG A C 1
ATOM 2309 O O . ARG A 1 290 ? -16.070 -5.810 2.448 1.00 97.75 290 ARG A O 1
ATOM 2316 N N . SER A 1 291 ? -16.687 -6.929 4.286 1.00 96.19 291 SER A N 1
ATOM 2317 C CA . SER A 1 291 ? -16.016 -8.183 3.915 1.00 96.19 291 SER A CA 1
ATOM 2318 C C . SER A 1 291 ? -16.722 -8.856 2.739 1.00 96.19 291 SER A C 1
ATOM 2320 O O . SER A 1 291 ? -17.883 -8.554 2.431 1.00 96.19 291 SER A O 1
ATOM 2322 N N . ARG A 1 292 ? -16.077 -9.850 2.124 1.00 94.50 292 ARG A N 1
ATOM 2323 C CA . ARG A 1 292 ? -16.680 -10.644 1.042 1.00 94.50 292 ARG A CA 1
ATOM 2324 C C . ARG A 1 292 ? -17.972 -11.351 1.468 1.00 94.50 292 ARG A C 1
ATOM 2326 O O . ARG A 1 292 ? -18.815 -11.648 0.627 1.00 94.50 292 ARG A O 1
ATOM 2333 N N . THR A 1 293 ? -18.143 -11.616 2.763 1.00 92.94 293 THR A N 1
ATOM 2334 C CA . THR A 1 293 ? -19.357 -12.224 3.334 1.00 92.94 293 THR A CA 1
ATOM 2335 C C . THR A 1 293 ? -20.393 -11.192 3.791 1.00 92.94 293 THR A C 1
ATOM 2337 O O . THR A 1 293 ? -21.357 -11.558 4.459 1.00 92.94 293 THR A O 1
ATOM 2340 N N . GLY A 1 294 ? -20.201 -9.905 3.492 1.00 95.06 294 GLY A N 1
ATOM 2341 C CA . GLY A 1 294 ? -21.143 -8.842 3.840 1.00 95.06 294 GLY A CA 1
ATOM 2342 C C . GLY A 1 294 ? -21.033 -8.319 5.277 1.00 95.06 294 GLY A C 1
ATOM 2343 O O . GLY A 1 294 ? -21.891 -7.541 5.689 1.00 95.06 294 GLY A O 1
ATOM 2344 N N . LYS A 1 295 ? -20.014 -8.721 6.052 1.00 95.75 295 LYS A N 1
ATOM 2345 C CA . LYS A 1 295 ? -19.828 -8.245 7.434 1.00 95.75 295 LYS A CA 1
ATOM 2346 C C . LYS A 1 295 ? -19.102 -6.895 7.434 1.00 95.75 295 LYS A C 1
ATOM 2348 O O . LYS A 1 295 ? -18.222 -6.668 6.610 1.00 95.75 295 LYS A O 1
ATOM 2353 N N . THR A 1 296 ? -19.462 -6.008 8.355 1.00 98.12 296 THR A N 1
ATOM 2354 C CA . THR A 1 296 ? -18.893 -4.654 8.439 1.00 98.12 296 THR A CA 1
ATOM 2355 C C . THR A 1 296 ? -17.676 -4.603 9.358 1.00 98.12 296 THR A C 1
ATOM 2357 O O . THR A 1 296 ? -17.725 -5.139 10.466 1.00 98.12 296 THR A O 1
ATOM 2360 N N . ILE A 1 297 ? -16.637 -3.881 8.937 1.00 98.69 297 ILE A N 1
ATOM 2361 C CA . ILE A 1 297 ? -15.525 -3.435 9.785 1.00 98.69 297 ILE A CA 1
ATOM 2362 C C . ILE A 1 297 ? -15.214 -1.964 9.492 1.00 98.69 297 ILE A C 1
ATOM 2364 O O . ILE A 1 297 ? -15.171 -1.545 8.339 1.00 98.69 297 ILE A O 1
ATOM 2368 N N . ILE A 1 298 ? -15.017 -1.164 10.533 1.00 98.81 298 ILE A N 1
ATOM 2369 C CA . ILE A 1 298 ? -14.742 0.273 10.444 1.00 98.81 298 ILE A CA 1
ATOM 2370 C C . ILE A 1 298 ? -13.363 0.515 11.036 1.00 98.81 298 ILE A C 1
ATOM 2372 O O . ILE A 1 298 ? -13.188 0.305 12.230 1.00 98.81 298 ILE A O 1
ATOM 2376 N N . ALA A 1 299 ? -12.402 0.955 10.232 1.00 98.75 299 ALA A N 1
ATOM 2377 C CA . ALA A 1 299 ? -11.074 1.348 10.686 1.00 98.75 299 ALA A CA 1
ATOM 2378 C C . ALA A 1 299 ? -11.028 2.848 10.986 1.00 98.75 299 ALA A C 1
ATOM 2380 O O . ALA A 1 299 ? -11.630 3.637 10.259 1.00 98.75 299 ALA A O 1
ATOM 2381 N N . TYR A 1 300 ? -10.305 3.249 12.030 1.00 98.31 300 TYR A N 1
ATOM 2382 C CA . TYR A 1 300 ? -10.081 4.654 12.355 1.00 98.31 300 TYR A CA 1
ATOM 2383 C C . TYR A 1 300 ? -8.769 4.878 13.123 1.00 98.31 300 TYR A C 1
ATOM 2385 O O . TYR A 1 300 ? -8.321 4.008 13.874 1.00 98.31 300 TYR A O 1
ATOM 2393 N N . TRP A 1 301 ? -8.143 6.042 12.939 1.00 97.25 301 TRP A N 1
ATOM 2394 C CA . TRP A 1 301 ? -6.919 6.450 13.644 1.00 97.25 301 TRP A CA 1
ATOM 2395 C C . TRP A 1 301 ? -6.711 7.970 13.585 1.00 97.25 301 TRP A C 1
ATOM 2397 O O . TRP A 1 301 ? -7.394 8.681 12.850 1.00 97.25 301 TRP A O 1
ATOM 2407 N N . LEU A 1 302 ? -5.769 8.469 14.386 1.00 94.69 302 LEU A N 1
ATOM 2408 C CA . LEU A 1 302 ? -5.249 9.832 14.307 1.00 94.69 302 LEU A CA 1
ATOM 2409 C C . LEU A 1 302 ? -4.207 9.900 13.189 1.00 94.69 302 LEU A C 1
ATOM 2411 O O . LEU A 1 302 ? -3.153 9.270 13.303 1.00 94.69 302 LEU A O 1
ATOM 2415 N N . ALA A 1 303 ? -4.484 10.679 12.147 1.00 93.19 303 ALA A N 1
ATOM 2416 C CA . ALA A 1 303 ? -3.560 10.930 11.050 1.00 93.19 303 ALA A CA 1
ATOM 2417 C C . ALA A 1 303 ? -2.499 11.948 11.465 1.00 93.19 303 ALA A C 1
ATOM 2419 O O . ALA A 1 303 ? -2.583 13.145 11.205 1.00 93.19 303 ALA A O 1
ATOM 2420 N N . VAL A 1 304 ? -1.532 11.448 12.223 1.00 92.12 304 VAL A N 1
ATOM 2421 C CA . VAL A 1 304 ? -0.399 12.208 12.746 1.00 92.12 304 VAL A CA 1
ATOM 2422 C C . VAL A 1 304 ? 0.862 11.375 12.670 1.00 92.12 304 VAL A C 1
ATOM 2424 O O . VAL A 1 304 ? 0.808 10.140 12.667 1.00 92.12 304 VAL A O 1
ATOM 2427 N N . ARG A 1 305 ? 2.004 12.055 12.690 1.00 93.25 305 ARG A N 1
ATOM 2428 C CA . ARG A 1 305 ? 3.306 11.418 12.844 1.00 93.25 305 ARG A CA 1
ATOM 2429 C C . ARG A 1 305 ? 3.358 10.582 14.126 1.00 93.25 305 ARG A C 1
ATOM 2431 O O . ARG A 1 305 ? 3.146 11.102 15.226 1.00 93.25 305 ARG A O 1
ATOM 2438 N N . SER A 1 306 ? 3.670 9.299 13.985 1.00 94.94 306 SER A N 1
ATOM 2439 C CA . SER A 1 306 ? 3.921 8.395 15.104 1.00 94.94 306 SER A CA 1
ATOM 2440 C C . SER A 1 306 ? 5.239 8.721 15.796 1.00 94.94 306 SER A C 1
ATOM 2442 O O . SER A 1 306 ? 6.195 9.153 15.162 1.00 94.94 306 SER A O 1
ATOM 2444 N N . LEU A 1 307 ? 5.298 8.514 17.112 1.00 94.12 307 LEU A N 1
ATOM 2445 C CA . LEU A 1 307 ? 6.520 8.710 17.898 1.00 94.12 307 LEU A CA 1
ATOM 2446 C C . LEU A 1 307 ? 7.146 7.355 18.278 1.00 94.12 307 LEU A C 1
ATOM 2448 O O . LEU A 1 307 ? 6.387 6.448 18.651 1.00 94.12 307 LEU A O 1
ATOM 2452 N N . PRO A 1 308 ? 8.491 7.234 18.257 1.00 94.81 308 PRO A N 1
ATOM 2453 C CA . PRO A 1 308 ? 9.204 6.039 18.707 1.00 94.81 308 PRO A CA 1
ATOM 2454 C C . PRO A 1 308 ? 8.868 5.619 20.139 1.00 94.81 308 PRO A C 1
ATOM 2456 O O . PRO A 1 308 ? 8.424 6.418 20.973 1.00 94.81 308 PRO A O 1
ATOM 2459 N N . GLY A 1 309 ? 9.110 4.349 20.443 1.00 92.31 309 GLY A N 1
ATOM 2460 C CA . GLY A 1 309 ? 8.882 3.715 21.737 1.00 92.31 309 GLY A CA 1
ATOM 2461 C C . GLY A 1 309 ? 7.404 3.546 22.077 1.00 92.31 309 GLY A C 1
ATOM 2462 O O . GLY A 1 309 ? 7.058 3.424 23.249 1.00 92.31 309 GLY A O 1
ATOM 2463 N N . GLY A 1 310 ? 6.513 3.605 21.084 1.00 86.19 310 GLY A N 1
ATOM 2464 C CA . GLY A 1 310 ? 5.070 3.567 21.307 1.00 86.19 310 GLY A CA 1
ATOM 2465 C C . GLY A 1 310 ? 4.494 4.832 21.957 1.00 86.19 310 GLY A C 1
ATOM 2466 O O . GLY A 1 310 ? 3.345 4.810 22.390 1.00 86.19 310 GLY A O 1
ATOM 2467 N N . ASN A 1 311 ? 5.232 5.946 21.983 1.00 88.31 311 ASN A N 1
ATOM 2468 C CA . ASN A 1 311 ? 4.845 7.192 22.665 1.00 88.31 311 ASN A CA 1
ATOM 2469 C C . ASN A 1 311 ? 3.866 8.074 21.863 1.00 88.31 311 ASN A C 1
ATOM 2471 O O . ASN A 1 311 ? 3.832 9.292 22.029 1.00 88.31 311 ASN A O 1
ATOM 2475 N N . GLY A 1 312 ? 3.092 7.472 20.961 1.00 86.25 312 GLY A N 1
ATOM 2476 C CA . GLY A 1 312 ? 2.138 8.182 20.114 1.00 86.25 312 GLY A CA 1
ATOM 2477 C C . GLY A 1 312 ? 0.980 8.809 20.903 1.00 86.25 312 GLY A C 1
ATOM 2478 O O . GLY A 1 312 ? 0.667 8.365 22.013 1.00 86.25 312 GLY A O 1
ATOM 2479 N N . PRO A 1 313 ? 0.309 9.836 20.349 1.00 87.50 313 PRO A N 1
ATOM 2480 C CA . PRO A 1 313 ? -0.846 10.444 20.993 1.00 87.50 313 PRO A CA 1
ATOM 2481 C C . PRO A 1 313 ? -1.986 9.433 21.162 1.00 87.50 313 PRO A C 1
ATOM 2483 O O . PRO A 1 313 ? -2.271 8.621 20.282 1.00 87.50 313 PRO A O 1
ATOM 2486 N N . SER A 1 314 ? -2.665 9.513 22.306 1.00 89.06 314 SER A N 1
ATOM 2487 C CA . SER A 1 314 ? -3.840 8.703 22.614 1.00 89.06 314 SER A CA 1
ATOM 2488 C C . SER A 1 314 ? -4.867 9.556 23.341 1.00 89.06 314 SER A C 1
ATOM 2490 O O . SER A 1 314 ? -4.617 10.035 24.446 1.00 89.06 314 SER A O 1
ATOM 2492 N N . VAL A 1 315 ? -6.054 9.689 22.762 1.00 90.69 315 VAL A N 1
ATOM 2493 C CA . VAL A 1 315 ? -7.196 10.372 23.381 1.00 90.69 315 VAL A CA 1
ATOM 2494 C C . VAL A 1 315 ? -8.416 9.464 23.360 1.00 90.69 315 VAL A C 1
ATOM 2496 O O . VAL A 1 315 ? -8.479 8.512 22.586 1.00 90.69 315 VAL A O 1
ATOM 2499 N N . ARG A 1 316 ? -9.384 9.710 24.240 1.00 92.81 316 ARG A N 1
ATOM 2500 C CA . ARG A 1 316 ? -10.670 9.005 24.208 1.00 92.81 316 ARG A CA 1
ATOM 2501 C C . ARG A 1 316 ? -11.756 9.952 23.736 1.00 92.81 316 ARG A C 1
ATOM 2503 O O . ARG A 1 316 ? -11.769 11.114 24.128 1.00 92.81 316 ARG A O 1
ATOM 2510 N N . GLY A 1 317 ? -12.667 9.438 22.926 1.00 92.31 317 GLY A N 1
ATOM 2511 C CA . GLY A 1 317 ? -13.789 10.200 22.394 1.00 92.31 317 GLY A CA 1
ATOM 2512 C C . GLY A 1 317 ? -14.955 9.291 22.037 1.00 92.31 317 GLY A C 1
ATOM 2513 O O . GLY A 1 317 ? -14.903 8.084 22.272 1.00 92.31 317 GLY A O 1
ATOM 2514 N N . SER A 1 318 ? -16.011 9.872 21.484 1.00 95.00 318 SER A N 1
ATOM 2515 C CA . SER A 1 318 ? -17.189 9.117 21.059 1.00 95.00 318 SER A CA 1
ATOM 2516 C C . SER A 1 318 ? -17.187 8.922 19.547 1.00 95.00 318 SER A C 1
ATOM 2518 O O . SER A 1 318 ? -16.827 9.844 18.823 1.00 95.00 318 SER A O 1
ATOM 2520 N N . LEU A 1 319 ? -17.616 7.751 19.081 1.00 96.50 319 LEU A N 1
ATOM 2521 C CA . LEU A 1 319 ? -17.910 7.484 17.670 1.00 96.50 319 LEU A CA 1
ATOM 2522 C C . LEU A 1 319 ? -19.410 7.279 17.512 1.00 96.50 319 LEU A C 1
ATOM 2524 O O . LEU A 1 319 ? -20.001 6.504 18.267 1.00 96.50 319 LEU A O 1
ATOM 2528 N N . LYS A 1 320 ? -20.014 7.934 16.522 1.00 97.81 320 LYS A N 1
ATOM 2529 C CA . LYS A 1 320 ? -21.398 7.664 16.129 1.00 97.81 320 LYS A CA 1
ATOM 2530 C C . LYS A 1 320 ? -21.411 6.970 14.776 1.00 97.81 320 LYS A C 1
ATOM 2532 O O . LYS A 1 320 ? -20.882 7.506 13.814 1.00 97.81 320 LYS A O 1
ATOM 2537 N N . ILE A 1 321 ? -21.993 5.783 14.714 1.00 98.12 321 ILE A N 1
ATOM 2538 C CA . ILE A 1 321 ? -21.924 4.854 13.589 1.00 98.12 321 ILE A CA 1
ATOM 2539 C C . ILE A 1 321 ? -23.346 4.533 13.136 1.00 98.12 321 ILE A C 1
ATOM 2541 O O . ILE A 1 321 ? -24.130 3.969 13.898 1.00 98.12 321 ILE A O 1
ATOM 2545 N N . ARG A 1 322 ? -23.679 4.833 11.880 1.00 97.44 322 ARG A N 1
ATOM 2546 C CA . ARG A 1 322 ? -24.993 4.539 11.289 1.00 97.44 322 ARG A CA 1
ATOM 2547 C C . ARG A 1 322 ? -24.847 3.667 10.051 1.00 97.44 322 ARG A C 1
ATOM 2549 O O . ARG A 1 322 ? -23.804 3.642 9.408 1.00 97.44 322 ARG A O 1
ATOM 2556 N N . ASN A 1 323 ? -25.907 2.926 9.731 1.00 95.81 323 ASN A N 1
ATOM 2557 C CA . ASN A 1 323 ? -25.985 2.024 8.572 1.00 95.81 323 ASN A CA 1
ATOM 2558 C C . ASN A 1 323 ? -24.936 0.888 8.552 1.00 95.81 323 ASN A C 1
ATOM 2560 O O . ASN A 1 323 ? -24.771 0.219 7.538 1.00 95.81 323 ASN A O 1
ATOM 2564 N N . ALA A 1 324 ? -24.263 0.617 9.676 1.00 95.88 324 ALA A N 1
ATOM 2565 C CA . ALA A 1 324 ? -23.194 -0.381 9.754 1.00 95.88 324 ALA A CA 1
ATOM 2566 C C . ALA A 1 324 ? -23.682 -1.824 9.970 1.00 95.88 324 ALA A C 1
ATOM 2568 O O . ALA A 1 324 ? -22.928 -2.764 9.730 1.00 95.88 324 ALA A O 1
ATOM 2569 N N . GLY A 1 325 ? -24.913 -2.025 10.455 1.00 95.56 325 GLY A N 1
ATOM 2570 C CA . GLY A 1 325 ? -25.429 -3.359 10.799 1.00 95.56 325 GLY A CA 1
ATOM 2571 C C . GLY A 1 325 ? -24.725 -4.026 11.992 1.00 95.56 325 GLY A C 1
ATOM 2572 O O . GLY A 1 325 ? -24.857 -5.230 12.179 1.00 95.56 325 GLY A O 1
ATOM 2573 N N . ILE A 1 326 ? -23.980 -3.255 12.789 1.00 97.31 326 ILE A N 1
ATOM 2574 C CA . ILE A 1 326 ? -23.304 -3.729 14.001 1.00 97.31 326 ILE A CA 1
ATOM 2575 C C . ILE A 1 326 ? -24.331 -3.789 15.135 1.00 97.31 326 ILE A C 1
ATOM 2577 O O . ILE A 1 326 ? -24.981 -2.792 15.439 1.00 97.31 326 ILE A O 1
ATOM 2581 N N . VAL A 1 327 ? -24.480 -4.951 15.768 1.00 96.50 327 VAL A N 1
ATOM 2582 C CA . VAL A 1 327 ? -25.417 -5.178 16.878 1.00 96.50 327 VAL A CA 1
ATOM 2583 C C . VAL A 1 327 ? -24.657 -5.285 18.194 1.00 96.50 327 VAL A C 1
ATOM 2585 O O . VAL A 1 327 ? -25.039 -4.648 19.176 1.0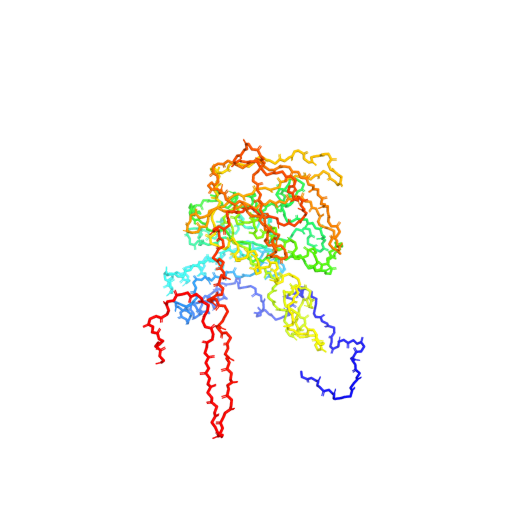0 96.50 327 VAL A O 1
ATOM 2588 N N . ARG A 1 328 ? -23.570 -6.061 18.214 1.00 96.25 328 ARG A N 1
ATOM 2589 C CA . ARG A 1 328 ? -22.707 -6.293 19.378 1.00 96.25 328 ARG A CA 1
ATOM 2590 C C . ARG A 1 328 ? -21.298 -5.795 19.047 1.00 96.25 328 ARG A C 1
ATOM 2592 O O . ARG A 1 328 ? -20.500 -6.556 18.504 1.00 96.25 328 ARG A O 1
ATOM 2599 N N . PRO A 1 329 ? -21.014 -4.502 19.285 1.00 97.56 329 PRO A N 1
ATOM 2600 C CA . PRO A 1 329 ? -19.774 -3.885 18.841 1.00 97.56 329 PRO A CA 1
ATOM 2601 C C . PRO A 1 329 ? -18.570 -4.467 19.584 1.00 97.56 329 PRO A C 1
ATOM 2603 O O . PRO A 1 329 ? -18.597 -4.654 20.800 1.00 97.56 329 PRO A O 1
ATOM 2606 N N . ALA A 1 330 ? -17.485 -4.687 18.854 1.00 97.69 330 ALA A N 1
ATOM 2607 C CA . ALA A 1 330 ? -16.185 -5.065 19.381 1.00 97.69 330 ALA A CA 1
ATOM 2608 C C . ALA A 1 330 ? -15.122 -4.084 18.876 1.00 97.69 330 ALA A C 1
ATOM 2610 O O . ALA A 1 330 ? -15.099 -3.731 17.698 1.00 97.69 330 ALA A O 1
ATOM 2611 N N . LEU A 1 331 ? -14.246 -3.652 19.781 1.00 98.31 331 LEU A N 1
ATOM 2612 C CA . LEU A 1 331 ? -13.058 -2.863 19.479 1.00 98.31 331 LEU A CA 1
ATOM 2613 C C . LEU A 1 331 ? -11.892 -3.791 19.169 1.00 98.31 331 LEU A C 1
ATOM 2615 O O . LEU A 1 331 ? -11.592 -4.678 19.968 1.00 98.31 331 LEU A O 1
ATOM 2619 N N . ILE A 1 332 ? -11.187 -3.524 18.079 1.00 98.00 332 ILE A N 1
ATOM 2620 C CA . ILE A 1 332 ? -9.950 -4.194 17.702 1.00 98.00 332 ILE A CA 1
ATOM 2621 C C . ILE A 1 332 ? -8.813 -3.180 17.734 1.00 98.00 332 ILE A C 1
ATOM 2623 O O . ILE A 1 332 ? -8.866 -2.144 17.076 1.00 98.00 332 ILE A O 1
ATOM 2627 N N . ASP A 1 333 ? -7.772 -3.488 18.492 1.00 97.19 333 ASP A N 1
ATOM 2628 C CA . ASP A 1 333 ? -6.469 -2.838 18.390 1.00 97.19 333 ASP A CA 1
ATOM 2629 C C . ASP A 1 333 ? -5.668 -3.601 17.324 1.00 97.19 333 ASP A C 1
ATOM 2631 O O . ASP A 1 333 ? -5.194 -4.703 17.592 1.00 97.19 333 ASP A O 1
ATOM 2635 N N . VAL A 1 334 ? -5.595 -3.073 16.094 1.00 97.31 334 VAL A N 1
ATOM 2636 C CA . VAL A 1 334 ? -5.044 -3.813 14.938 1.00 97.31 334 VAL A CA 1
ATOM 2637 C C . VAL A 1 334 ? -3.565 -4.133 15.140 1.00 97.31 334 VAL A C 1
ATOM 2639 O O . VAL A 1 334 ? -3.112 -5.217 14.779 1.00 97.31 334 VAL A O 1
ATOM 2642 N N . LEU A 1 335 ? -2.828 -3.229 15.788 1.00 93.88 335 LEU A N 1
ATOM 2643 C CA . LEU A 1 335 ? -1.411 -3.413 16.079 1.00 93.88 335 LEU A CA 1
ATOM 2644 C C . LEU A 1 335 ? -1.176 -4.622 16.998 1.00 93.88 335 LEU A C 1
ATOM 2646 O O . LEU A 1 335 ? -0.360 -5.481 16.688 1.00 93.88 335 LEU A O 1
ATOM 2650 N N . SER A 1 336 ? -1.916 -4.720 18.108 1.00 92.56 336 SER A N 1
ATOM 2651 C CA . SER A 1 336 ? -1.746 -5.813 19.085 1.00 92.56 336 SER A CA 1
ATOM 2652 C C . SER A 1 336 ? -2.603 -7.057 18.825 1.00 92.56 336 SER A C 1
ATOM 2654 O O . SER A 1 336 ? -2.387 -8.090 19.453 1.00 92.56 336 SER A O 1
ATOM 2656 N N . GLY A 1 337 ? -3.618 -6.962 17.965 1.00 91.25 337 GLY A N 1
ATOM 2657 C CA . GLY A 1 337 ? -4.619 -8.010 17.745 1.00 91.25 337 GLY A CA 1
ATOM 2658 C C . GLY A 1 337 ? -5.635 -8.155 18.886 1.00 91.25 337 GLY A C 1
ATOM 2659 O O . GLY A 1 337 ? -6.466 -9.064 18.869 1.00 91.25 337 GLY A O 1
ATOM 2660 N N . ARG A 1 338 ? -5.600 -7.280 19.900 1.00 93.81 338 ARG A N 1
ATOM 2661 C CA . ARG A 1 338 ? -6.503 -7.368 21.053 1.00 93.81 338 ARG A CA 1
ATOM 2662 C C . ARG A 1 338 ? -7.924 -6.968 20.664 1.00 93.81 338 ARG A C 1
ATOM 2664 O O . ARG A 1 338 ? -8.157 -5.843 20.225 1.00 93.81 338 ARG A O 1
ATOM 2671 N N . VAL A 1 339 ? -8.879 -7.855 20.944 1.00 95.06 339 VAL A N 1
ATOM 2672 C CA . VAL A 1 339 ? -10.317 -7.618 20.756 1.00 95.06 339 VAL A CA 1
ATOM 2673 C C . VAL A 1 339 ? -10.987 -7.387 22.111 1.00 95.06 339 VAL A C 1
ATOM 2675 O O . VAL A 1 339 ? -10.761 -8.132 23.062 1.00 95.06 339 VAL A O 1
ATOM 2678 N N . THR A 1 340 ? -11.790 -6.331 22.230 1.00 95.50 340 THR A N 1
ATOM 2679 C CA . THR A 1 340 ? -12.525 -5.974 23.454 1.00 95.50 340 THR A CA 1
ATOM 2680 C C . THR A 1 340 ? -13.995 -5.764 23.124 1.00 95.50 340 THR A C 1
ATOM 2682 O O . THR A 1 340 ? -14.322 -4.919 22.293 1.00 95.50 340 THR A O 1
ATOM 2685 N N . ALA A 1 341 ? -14.886 -6.501 23.788 1.00 96.19 341 ALA A N 1
ATOM 2686 C CA . ALA A 1 341 ? -16.321 -6.270 23.665 1.00 96.19 341 ALA A CA 1
ATOM 2687 C C . ALA A 1 341 ? -16.673 -4.851 24.135 1.00 96.19 341 ALA A C 1
ATOM 2689 O O . ALA A 1 341 ? -16.195 -4.391 25.175 1.00 96.19 341 ALA A O 1
ATOM 2690 N N . LEU A 1 342 ? -17.505 -4.164 23.362 1.00 96.50 342 LEU A N 1
ATOM 2691 C CA . LEU A 1 342 ? -18.058 -2.862 23.698 1.00 96.50 342 LEU A CA 1
ATOM 2692 C C . LEU A 1 342 ? -19.563 -2.979 23.937 1.00 96.50 342 LEU A C 1
ATOM 2694 O O . LEU A 1 342 ? -20.198 -4.015 23.745 1.00 96.50 342 LEU A O 1
ATOM 2698 N N . SER A 1 343 ? -20.156 -1.880 24.373 1.00 96.56 343 SER A N 1
ATOM 2699 C CA . SER A 1 343 ? -21.601 -1.719 24.415 1.00 96.56 343 SER A CA 1
ATOM 2700 C C . SER A 1 343 ? -21.945 -0.351 23.862 1.00 96.56 343 SER A C 1
ATOM 2702 O O . SER A 1 343 ? -21.199 0.610 24.061 1.00 96.56 343 SER A O 1
ATOM 2704 N N . TRP A 1 344 ? -23.076 -0.269 23.169 1.00 98.00 344 TRP A N 1
ATOM 2705 C CA . TRP A 1 344 ? -23.651 1.016 22.802 1.00 98.00 344 TRP A CA 1
ATOM 2706 C C . TRP A 1 344 ? -23.918 1.842 24.059 1.00 98.00 344 TRP A C 1
ATOM 2708 O O . TRP A 1 344 ? -24.276 1.302 25.111 1.00 98.00 344 TRP A O 1
ATOM 2718 N N . LYS A 1 345 ? -23.775 3.162 23.941 1.00 97.88 345 LYS A N 1
ATOM 2719 C CA . LYS A 1 345 ? -24.220 4.111 24.958 1.00 97.88 345 LYS A CA 1
ATOM 2720 C C . LYS A 1 345 ? -25.665 3.799 25.328 1.00 97.88 345 LYS A C 1
ATOM 2722 O O . LYS A 1 345 ? -26.505 3.601 24.447 1.00 97.88 345 LYS A O 1
ATOM 2727 N N . ALA A 1 346 ? -25.956 3.795 26.627 1.00 97.00 346 ALA A N 1
ATOM 2728 C CA . ALA A 1 346 ? -27.289 3.500 27.136 1.00 97.00 346 ALA A CA 1
ATOM 2729 C C . ALA A 1 346 ? -28.357 4.370 26.445 1.00 97.00 346 ALA A C 1
ATOM 2731 O O . ALA A 1 346 ? -28.243 5.595 26.397 1.00 97.00 346 ALA A O 1
ATOM 2732 N N . GLY A 1 347 ? -29.390 3.719 25.905 1.00 95.94 347 GLY A N 1
ATOM 2733 C CA . GLY A 1 347 ? -30.467 4.383 25.164 1.00 95.94 347 GLY A CA 1
ATOM 2734 C C . GLY A 1 347 ? -30.160 4.682 23.692 1.00 95.94 347 GLY A C 1
ATOM 2735 O O . GLY A 1 347 ? -30.980 5.314 23.033 1.00 95.94 347 GLY A O 1
ATOM 2736 N N . THR A 1 348 ? -29.023 4.228 23.162 1.00 96.50 348 THR A N 1
ATOM 2737 C CA . THR A 1 348 ? -28.651 4.369 21.745 1.00 96.50 348 THR A CA 1
ATOM 2738 C C . THR A 1 348 ? -28.323 3.011 21.120 1.00 96.50 348 THR A C 1
ATOM 2740 O O . THR A 1 348 ? -28.108 2.029 21.829 1.00 96.50 348 THR A O 1
ATOM 2743 N N . VAL A 1 349 ? -28.277 2.967 19.788 1.00 95.94 349 VAL A N 1
ATOM 2744 C CA . VAL A 1 349 ? -27.841 1.798 18.995 1.00 95.94 349 VAL A CA 1
ATOM 2745 C C . VAL A 1 349 ? -26.745 2.158 17.988 1.00 95.94 349 VAL A C 1
ATOM 2747 O O . VAL A 1 349 ? -26.423 1.369 17.110 1.00 95.94 349 VAL A O 1
ATOM 2750 N N . ASP A 1 350 ? -26.219 3.378 18.085 1.00 97.31 350 ASP A N 1
ATOM 2751 C CA . ASP A 1 350 ? -25.306 3.972 17.110 1.00 97.31 350 ASP A CA 1
ATOM 2752 C C . ASP A 1 350 ? -24.096 4.651 17.764 1.00 97.31 350 ASP A C 1
ATOM 2754 O O . ASP A 1 350 ? -23.149 4.999 17.073 1.00 97.31 350 ASP A O 1
ATOM 2758 N N . THR A 1 351 ? -24.092 4.861 19.082 1.00 98.19 351 THR A N 1
ATOM 2759 C CA . THR A 1 351 ? -23.072 5.679 19.745 1.00 98.19 351 THR A CA 1
ATOM 2760 C C . THR A 1 351 ? -22.190 4.824 20.644 1.00 98.19 351 THR A C 1
ATOM 2762 O O . THR A 1 351 ? -22.669 4.211 21.597 1.00 98.19 351 THR A O 1
ATOM 2765 N N . LEU A 1 352 ? -20.886 4.813 20.376 1.00 97.94 352 LEU A N 1
ATOM 2766 C CA . LEU A 1 352 ? -19.861 4.268 21.263 1.00 97.94 352 LEU A CA 1
ATOM 2767 C C . LEU A 1 352 ? -19.222 5.411 22.044 1.00 97.94 352 LEU A C 1
ATOM 2769 O O . LEU A 1 352 ? -18.737 6.373 21.452 1.00 97.94 352 LEU A O 1
ATOM 2773 N N . GLU A 1 353 ? -19.201 5.303 23.369 1.00 95.44 353 GLU A N 1
ATOM 2774 C CA . GLU A 1 353 ? -18.567 6.295 24.237 1.00 95.44 353 GLU A CA 1
ATOM 2775 C C . GLU A 1 353 ? -17.148 5.880 24.618 1.00 95.44 353 GLU A C 1
ATOM 2777 O O . GLU A 1 353 ? -16.875 4.719 24.925 1.00 95.44 353 GLU A O 1
ATOM 2782 N N . SER A 1 354 ? -16.253 6.866 24.686 1.00 93.88 354 SER A N 1
ATOM 2783 C CA . SER A 1 354 ? -14.916 6.709 25.263 1.00 93.88 354 SER A CA 1
ATOM 2784 C C . SER A 1 354 ? -14.039 5.661 24.555 1.00 93.88 354 SER A C 1
ATOM 2786 O O . SER A 1 354 ? -13.219 4.998 25.194 1.00 93.88 354 SER A O 1
ATOM 2788 N N . VAL A 1 355 ? -14.165 5.499 23.236 1.00 96.56 355 VAL A N 1
ATOM 2789 C CA . VAL A 1 355 ? -13.253 4.651 22.449 1.00 96.56 355 VAL A CA 1
ATOM 2790 C C . VAL A 1 355 ? -11.893 5.342 22.277 1.00 96.56 355 VAL A C 1
ATOM 2792 O O . VAL A 1 355 ? -11.832 6.575 22.251 1.00 96.56 355 VAL A O 1
ATOM 2795 N N . PRO A 1 356 ? -10.780 4.589 22.214 1.00 95.56 356 PRO A N 1
ATOM 2796 C CA . PRO A 1 356 ? -9.458 5.179 22.043 1.00 95.56 356 PRO A CA 1
ATOM 2797 C C . PRO A 1 356 ? -9.236 5.616 20.591 1.00 95.56 356 PRO A C 1
ATOM 2799 O O . PRO A 1 356 ? -9.507 4.850 19.672 1.00 95.56 356 PRO A O 1
ATOM 2802 N N . PHE A 1 357 ? -8.684 6.810 20.408 1.00 94.38 357 PHE A N 1
ATOM 2803 C CA . PHE A 1 357 ? -8.128 7.334 19.163 1.00 94.38 357 PHE A CA 1
ATOM 2804 C C . PHE A 1 357 ? -6.617 7.404 19.339 1.00 94.38 357 PHE A C 1
ATOM 2806 O O . PHE A 1 357 ? -6.135 8.062 20.264 1.00 94.38 357 PHE A O 1
ATOM 2813 N N . ARG A 1 358 ? -5.885 6.686 18.491 1.00 95.00 358 ARG A N 1
ATOM 2814 C CA . ARG A 1 358 ? -4.429 6.530 18.553 1.00 95.00 358 ARG A CA 1
ATOM 2815 C C . ARG A 1 358 ? -3.814 6.794 17.191 1.00 95.00 358 ARG A C 1
ATOM 2817 O O . ARG A 1 358 ? -4.517 6.749 16.190 1.00 95.00 358 ARG A O 1
ATOM 2824 N N . ASP A 1 359 ? -2.502 6.972 17.155 1.00 95.00 359 ASP A N 1
ATOM 2825 C CA . ASP A 1 359 ? -1.690 6.988 15.930 1.00 95.00 359 ASP A CA 1
ATOM 2826 C C . ASP A 1 359 ? -1.476 5.591 15.302 1.00 95.00 359 ASP A C 1
ATOM 2828 O O . ASP A 1 359 ? -0.659 5.427 14.399 1.00 95.00 359 ASP A O 1
ATOM 2832 N N . SER A 1 360 ? -2.193 4.578 15.796 1.00 96.81 360 SER A N 1
ATOM 2833 C CA . SER A 1 360 ? -2.267 3.209 15.281 1.00 96.81 360 SER A CA 1
ATOM 2834 C C . SER A 1 360 ? -3.701 2.893 14.862 1.00 96.81 360 SER A C 1
ATOM 2836 O O . SER A 1 360 ? -4.635 3.355 15.523 1.00 96.81 360 SER A O 1
ATOM 2838 N N . VAL A 1 361 ? -3.886 2.041 13.851 1.00 98.44 361 VAL A N 1
ATOM 2839 C CA . VAL A 1 361 ? -5.226 1.638 13.398 1.00 98.44 361 VAL A CA 1
ATOM 2840 C C . VAL A 1 361 ? -6.005 0.952 14.524 1.00 98.44 361 VAL A C 1
ATOM 2842 O O . VAL A 1 361 ? -5.595 -0.073 15.073 1.00 98.44 361 VAL A O 1
ATOM 2845 N N . MET A 1 362 ? -7.158 1.526 14.845 1.00 98.56 362 MET A N 1
ATOM 2846 C CA . MET A 1 362 ? -8.206 0.899 15.637 1.00 98.56 362 MET A CA 1
ATOM 2847 C C . MET A 1 362 ? -9.322 0.463 14.691 1.00 98.56 362 MET A C 1
ATOM 2849 O O . MET A 1 362 ? -9.512 1.068 13.636 1.00 98.56 362 MET A O 1
ATOM 2853 N N . ALA A 1 363 ? -10.085 -0.563 15.056 1.00 98.62 363 ALA A N 1
ATOM 2854 C CA . ALA A 1 363 ? -11.252 -0.952 14.282 1.00 98.62 363 ALA A CA 1
ATOM 2855 C C . ALA A 1 363 ? -12.465 -1.283 15.152 1.00 98.62 363 ALA A C 1
ATOM 2857 O O . ALA A 1 363 ? -12.322 -1.678 16.307 1.00 98.62 363 ALA A O 1
ATOM 2858 N N . ILE A 1 364 ? -13.658 -1.113 14.588 1.00 98.62 364 ILE A N 1
ATOM 2859 C CA . ILE A 1 364 ? -14.943 -1.505 15.166 1.00 98.62 364 ILE A CA 1
ATOM 2860 C C . ILE A 1 364 ? -15.610 -2.484 14.209 1.00 98.62 364 ILE A C 1
ATOM 2862 O O . ILE A 1 364 ? -15.756 -2.195 13.023 1.00 98.62 364 ILE A O 1
ATOM 2866 N N . ALA A 1 365 ? -16.055 -3.620 14.723 1.00 98.19 365 ALA A N 1
ATOM 2867 C CA . ALA A 1 365 ? -16.861 -4.575 13.975 1.00 98.19 365 ALA A CA 1
ATOM 2868 C C . ALA A 1 365 ? -17.962 -5.146 14.874 1.00 98.19 365 ALA A C 1
ATOM 2870 O O . ALA A 1 365 ? -17.954 -4.935 16.089 1.00 98.19 365 ALA A O 1
ATOM 2871 N N . ASP A 1 366 ? -18.912 -5.872 14.293 1.00 96.75 366 ASP A N 1
ATOM 2872 C CA . ASP A 1 366 ? -19.772 -6.751 15.088 1.00 96.75 366 ASP A CA 1
ATOM 2873 C C . ASP A 1 366 ? -18.948 -7.930 15.623 1.00 96.75 366 ASP A C 1
ATOM 2875 O O . ASP A 1 366 ? -18.027 -8.392 14.952 1.00 96.75 366 ASP A O 1
ATOM 2879 N N . GLU A 1 367 ? -19.267 -8.464 16.800 1.00 92.75 367 GLU A N 1
ATOM 2880 C CA . GLU A 1 367 ? -18.585 -9.652 17.329 1.00 92.75 367 GLU A CA 1
ATOM 2881 C C . GLU A 1 367 ? -18.654 -10.849 16.367 1.00 92.75 367 GLU A C 1
ATOM 2883 O O . GLU A 1 367 ? -17.784 -11.715 16.408 1.00 92.75 367 GLU A O 1
ATOM 2888 N N . SER A 1 368 ? -19.679 -10.907 15.508 1.00 91.69 368 SER A N 1
ATOM 2889 C CA . SER A 1 368 ? -19.823 -11.949 14.493 1.00 91.69 368 SER A CA 1
ATOM 2890 C C . SER A 1 368 ? -18.884 -11.760 13.307 1.00 91.69 368 SER A C 1
ATOM 2892 O O . SER A 1 368 ? -18.803 -12.660 12.476 1.00 91.69 368 SER A O 1
ATOM 2894 N N . TYR A 1 369 ? -18.170 -10.630 13.203 1.00 92.44 369 TYR A N 1
ATOM 2895 C CA . TYR A 1 369 ? -17.110 -10.424 12.213 1.00 92.44 369 TYR A CA 1
ATOM 2896 C C . TYR A 1 369 ? -16.055 -11.519 12.313 1.00 92.44 369 TYR A C 1
ATOM 2898 O O . TYR A 1 369 ? -15.641 -12.082 11.300 1.00 92.44 369 TYR A O 1
ATOM 2906 N N . PHE A 1 370 ? -15.706 -11.873 13.546 1.00 80.25 370 PHE A N 1
ATOM 2907 C CA . PHE A 1 370 ? -14.771 -12.938 13.844 1.00 80.25 370 PHE A CA 1
ATOM 2908 C C . PHE A 1 370 ? -15.469 -14.281 13.720 1.00 80.25 370 PHE A C 1
ATOM 2910 O O . PHE A 1 370 ? -16.461 -14.559 14.398 1.00 80.25 370 PHE A O 1
ATOM 2917 N N . ASP A 1 371 ? -14.881 -15.154 12.915 1.00 70.25 371 ASP A N 1
ATOM 2918 C CA . ASP A 1 371 ? -15.065 -16.578 13.117 1.00 70.25 371 ASP A CA 1
ATOM 2919 C C . ASP A 1 371 ? -14.238 -16.921 14.354 1.00 70.25 371 ASP A C 1
ATOM 2921 O O . ASP A 1 371 ? -13.056 -17.258 14.269 1.00 70.25 371 ASP A O 1
ATOM 2925 N N . TRP A 1 372 ? -14.828 -16.706 15.536 1.00 58.28 372 TRP A N 1
ATOM 2926 C CA . TRP A 1 372 ? -14.193 -17.103 16.780 1.00 58.28 372 TRP A CA 1
ATOM 2927 C C . TRP A 1 372 ? -13.814 -18.564 16.621 1.00 58.28 372 TRP A C 1
ATOM 2929 O O . TRP A 1 372 ? -14.679 -19.423 16.435 1.00 58.28 372 TRP A O 1
ATOM 2939 N N . ALA A 1 373 ? -12.525 -18.855 16.757 1.00 46.31 373 ALA A N 1
ATOM 2940 C CA . ALA A 1 373 ? -12.140 -20.157 17.236 1.00 46.31 373 ALA A CA 1
ATOM 2941 C C . ALA A 1 373 ? -12.687 -20.253 18.668 1.00 46.31 373 ALA A C 1
ATOM 2943 O O . ALA A 1 373 ? -11.960 -20.135 19.650 1.00 46.31 373 ALA A O 1
ATOM 2944 N N . ALA A 1 374 ? -13.982 -20.548 18.808 1.00 40.72 374 ALA A N 1
ATOM 2945 C CA . ALA A 1 374 ? -14.286 -21.666 19.662 1.00 40.72 374 ALA A CA 1
ATOM 2946 C C . ALA A 1 374 ? -13.424 -22.781 19.072 1.00 40.72 374 ALA A C 1
ATOM 2948 O O . ALA A 1 374 ? -13.766 -23.377 18.050 1.00 40.72 374 ALA A O 1
ATOM 2949 N N . LEU A 1 375 ? -12.236 -22.986 19.656 1.00 33.25 375 LEU A N 1
ATOM 2950 C CA . LEU A 1 375 ? -11.589 -24.285 19.576 1.00 33.25 375 LEU A CA 1
ATOM 2951 C C . LEU A 1 375 ? -12.742 -25.291 19.706 1.00 33.25 375 LEU A C 1
ATOM 2953 O O . LEU A 1 375 ? -13.593 -25.047 20.576 1.00 33.25 375 LEU A O 1
ATOM 2957 N N . PRO A 1 376 ? -12.846 -26.352 18.878 1.00 39.19 376 PRO A N 1
ATOM 2958 C CA . PRO A 1 376 ? -13.722 -27.455 19.267 1.00 39.19 376 PRO A CA 1
ATOM 2959 C C . PRO A 1 376 ? -13.406 -27.686 20.738 1.00 39.19 376 PRO A C 1
ATOM 2961 O O . PRO A 1 376 ? -12.210 -27.792 21.031 1.00 39.19 376 PRO A O 1
ATOM 2964 N N . GLU A 1 377 ? -14.418 -27.523 21.613 1.00 43.22 377 GLU A N 1
ATOM 2965 C CA . GLU A 1 377 ? -14.257 -27.407 23.070 1.00 43.22 377 GLU A CA 1
ATOM 2966 C C . GLU A 1 377 ? -13.019 -28.192 23.468 1.00 43.22 377 GLU A C 1
ATOM 2968 O O . GLU A 1 377 ? -12.993 -29.384 23.150 1.00 43.22 377 GLU A O 1
ATOM 2973 N N . ALA A 1 378 ? -11.976 -27.499 23.966 1.00 38.62 378 ALA A N 1
ATOM 2974 C CA . ALA A 1 378 ? -10.619 -28.038 24.115 1.00 38.62 378 ALA A CA 1
ATOM 2975 C C . ALA A 1 378 ? -10.677 -29.551 24.341 1.00 38.62 378 ALA A C 1
ATOM 2977 O O . ALA A 1 378 ? -11.414 -29.932 25.255 1.00 38.62 378 ALA A O 1
ATOM 2978 N N . PRO A 1 379 ? -10.010 -30.387 23.509 1.00 45.25 379 PRO A N 1
ATOM 2979 C CA . PRO A 1 379 ? -10.276 -31.818 23.448 1.00 45.25 379 PRO A CA 1
ATOM 2980 C C . PRO A 1 379 ? -10.408 -32.329 24.867 1.00 45.25 379 PRO A C 1
ATOM 2982 O O . PRO A 1 379 ? -9.489 -32.132 25.664 1.00 45.25 379 PRO A O 1
ATOM 2985 N N . ALA A 1 380 ? -11.602 -32.842 25.169 1.00 55.91 380 ALA A N 1
ATOM 2986 C CA . ALA A 1 380 ? -11.986 -33.439 26.435 1.00 55.91 380 ALA A CA 1
ATOM 2987 C C . ALA A 1 380 ? -10.776 -33.925 27.236 1.00 55.91 380 ALA A C 1
ATOM 2989 O O . ALA A 1 380 ? -9.903 -34.591 26.684 1.00 55.91 380 ALA A O 1
ATOM 2990 N N . SER A 1 381 ? -10.676 -33.626 28.529 1.00 61.31 381 SER A N 1
ATOM 2991 C CA . SER A 1 381 ? -9.504 -34.077 29.283 1.00 61.31 381 SER A CA 1
ATOM 2992 C C . SER A 1 381 ? -9.361 -35.604 29.177 1.00 61.31 381 SER A C 1
ATOM 2994 O O . SER A 1 381 ? -10.277 -36.355 29.509 1.00 61.31 381 SER A O 1
ATOM 2996 N N . LEU A 1 382 ? -8.222 -36.076 28.657 1.00 61.53 382 LEU A N 1
ATOM 2997 C CA . LEU A 1 382 ? -7.938 -37.503 28.523 1.00 61.53 382 LEU A CA 1
ATOM 2998 C C . LEU A 1 382 ? -7.474 -38.043 29.875 1.00 61.53 382 LEU A C 1
ATOM 3000 O O . LEU A 1 382 ? -6.324 -37.857 30.278 1.00 61.53 382 LEU A O 1
ATOM 3004 N N . ARG A 1 383 ? -8.355 -38.744 30.587 1.00 70.25 383 ARG A N 1
ATOM 3005 C CA . ARG A 1 383 ? -7.995 -39.445 31.819 1.00 70.25 383 ARG A CA 1
ATOM 3006 C C . ARG A 1 383 ? -7.381 -40.798 31.504 1.00 70.25 383 ARG A C 1
ATOM 3008 O O . ARG A 1 383 ? -7.988 -41.665 30.876 1.00 70.25 383 ARG A O 1
ATOM 3015 N N . CYS A 1 384 ? -6.170 -40.988 32.009 1.00 74.62 384 CYS A N 1
ATOM 3016 C CA . CYS A 1 384 ? -5.461 -42.255 31.992 1.00 74.62 384 CYS A CA 1
ATOM 3017 C C . CYS A 1 384 ? -5.632 -42.941 33.350 1.00 74.62 384 CYS A C 1
ATOM 3019 O O . CYS A 1 384 ? -5.225 -42.409 34.381 1.00 74.62 384 CYS A O 1
ATOM 3021 N N . THR A 1 385 ? -6.227 -44.133 33.362 1.00 77.69 385 THR A N 1
ATOM 3022 C CA . THR A 1 385 ? -6.299 -44.974 34.563 1.00 77.69 385 THR A CA 1
ATOM 3023 C C . THR A 1 385 ? -5.539 -46.269 34.319 1.00 77.69 385 THR A C 1
ATOM 3025 O O . THR A 1 385 ? -5.796 -46.998 33.358 1.00 77.69 385 THR A O 1
ATOM 3028 N N . ARG A 1 386 ? -4.556 -46.548 35.179 1.00 70.62 386 ARG A N 1
ATOM 3029 C CA . ARG A 1 386 ? -3.738 -47.761 35.116 1.00 70.62 386 ARG A CA 1
ATOM 3030 C C . ARG A 1 386 ? -4.229 -48.759 36.158 1.00 70.62 386 ARG A C 1
ATOM 3032 O O . ARG A 1 386 ? -4.259 -48.449 37.343 1.00 70.62 386 ARG A O 1
ATOM 3039 N N . SER A 1 387 ? -4.567 -49.965 35.717 1.00 70.00 387 SER A N 1
ATOM 3040 C CA . SER A 1 387 ? -4.946 -51.081 36.589 1.00 70.00 387 SER A CA 1
ATOM 3041 C C . SER A 1 387 ? -4.420 -52.388 36.006 1.00 70.00 387 SER A C 1
ATOM 3043 O O . SER A 1 387 ? -4.531 -52.622 34.802 1.00 70.00 387 SER A O 1
ATOM 3045 N N . SER A 1 388 ? -3.806 -53.218 36.853 1.00 68.31 388 SER A N 1
ATOM 3046 C CA . SER A 1 388 ? -3.371 -54.586 36.523 1.00 68.31 388 SER A CA 1
ATOM 3047 C C . SER A 1 388 ? -2.593 -54.715 35.203 1.00 68.31 388 SER A C 1
ATOM 3049 O O . SER A 1 388 ? -2.870 -55.584 34.381 1.00 68.31 388 SER A O 1
ATOM 3051 N N . GLY A 1 389 ? -1.631 -53.814 34.974 1.00 74.31 389 GLY A N 1
ATOM 3052 C CA . GLY A 1 389 ? -0.765 -53.845 33.788 1.00 74.31 389 GLY A CA 1
ATOM 3053 C C . GLY A 1 389 ? -1.406 -53.346 32.487 1.00 74.31 389 GLY A C 1
ATOM 3054 O O . GLY A 1 389 ? -0.767 -53.418 31.443 1.00 74.31 389 GLY A O 1
ATOM 3055 N N . ARG A 1 390 ? -2.634 -52.811 32.526 1.00 66.69 390 ARG A N 1
ATOM 3056 C CA . ARG A 1 390 ? -3.298 -52.172 31.380 1.00 66.69 390 ARG A CA 1
ATOM 3057 C C . ARG A 1 390 ? -3.534 -50.688 31.642 1.00 66.69 390 ARG A C 1
ATOM 3059 O O . ARG A 1 390 ? -3.770 -50.272 32.778 1.00 66.69 390 ARG A O 1
ATOM 3066 N N . VAL A 1 391 ? -3.478 -49.902 30.572 1.00 69.81 391 VAL A N 1
ATOM 3067 C CA . VAL A 1 391 ? -3.820 -48.478 30.571 1.00 69.81 391 VAL A CA 1
ATOM 3068 C C . VAL A 1 391 ? -5.169 -48.313 29.884 1.00 69.81 391 VAL A C 1
ATOM 3070 O O . VAL A 1 391 ? -5.334 -48.735 28.741 1.00 69.81 391 VAL A O 1
ATOM 3073 N N . ARG A 1 392 ? -6.136 -47.714 30.581 1.00 71.69 392 ARG A N 1
ATOM 3074 C CA . ARG A 1 392 ? -7.420 -47.307 30.010 1.00 71.69 392 ARG A CA 1
ATOM 3075 C C . ARG A 1 392 ? -7.421 -45.795 29.827 1.00 71.69 392 ARG A C 1
ATOM 3077 O O . ARG A 1 392 ? -7.234 -45.058 30.795 1.00 71.69 392 ARG A O 1
ATOM 3084 N N . LEU A 1 393 ? -7.650 -45.365 28.592 1.00 66.81 393 LEU A N 1
ATOM 3085 C CA . LEU A 1 393 ? -7.801 -43.966 28.208 1.00 66.81 393 LEU A CA 1
ATOM 3086 C C . LEU A 1 393 ? -9.298 -43.643 28.108 1.00 66.81 393 LEU A C 1
ATOM 3088 O O . LEU A 1 393 ? -10.041 -44.386 27.466 1.00 66.81 393 LEU A O 1
ATOM 3092 N N . VAL A 1 394 ? -9.750 -42.584 28.777 1.00 69.38 394 VAL A N 1
ATOM 3093 C CA . VAL A 1 394 ? -11.145 -42.117 28.758 1.00 69.38 394 VAL A CA 1
ATOM 3094 C C . VAL A 1 394 ? -11.159 -40.614 28.506 1.00 69.38 394 VAL A C 1
ATOM 3096 O O . VAL A 1 394 ? -10.508 -39.871 29.232 1.00 69.38 394 VAL A O 1
ATOM 3099 N N . TRP A 1 395 ? -11.898 -40.179 27.490 1.00 63.72 395 TRP A N 1
ATOM 3100 C CA . TRP A 1 395 ? -12.119 -38.764 27.190 1.00 63.72 395 TRP A CA 1
ATOM 3101 C C . TRP A 1 395 ? -13.241 -38.202 28.078 1.00 63.72 395 TRP A C 1
ATOM 3103 O O . TRP A 1 395 ? -14.343 -38.753 28.093 1.00 63.72 395 TRP A O 1
ATOM 3113 N N . ASP A 1 396 ? -12.985 -37.113 28.804 1.00 65.44 396 ASP A N 1
ATOM 3114 C CA . ASP A 1 396 ? -13.998 -36.373 29.572 1.00 65.44 396 ASP A CA 1
ATOM 3115 C C . ASP A 1 396 ? -14.733 -35.356 28.699 1.00 65.44 396 ASP A C 1
ATOM 3117 O O . ASP A 1 396 ? -14.349 -34.191 28.614 1.00 65.44 396 ASP A O 1
ATOM 3121 N N . LEU A 1 397 ? -15.776 -35.807 28.011 1.00 58.59 397 LEU A N 1
ATOM 3122 C CA . LEU A 1 397 ? -16.574 -34.953 27.131 1.00 58.59 397 LEU A CA 1
ATOM 3123 C C . LEU A 1 397 ? -17.451 -33.994 27.970 1.00 58.59 397 LEU A C 1
ATOM 3125 O O . LEU A 1 397 ? -18.222 -34.477 28.808 1.00 58.59 397 LEU A O 1
ATOM 3129 N N . PRO A 1 398 ? -17.373 -32.662 27.779 1.00 51.62 398 PRO A N 1
ATOM 3130 C CA . PRO A 1 398 ? -18.316 -31.728 28.389 1.00 51.62 398 PRO A CA 1
ATOM 3131 C C . PRO A 1 398 ? -19.692 -31.834 27.705 1.00 51.62 398 PRO A C 1
ATOM 3133 O O . PRO A 1 398 ? -19.787 -31.991 26.494 1.00 51.62 398 PRO A O 1
ATOM 3136 N N . GLY A 1 399 ? -20.780 -31.739 28.479 1.00 53.00 399 GLY A N 1
ATOM 3137 C CA . GLY A 1 399 ? -22.146 -31.649 27.940 1.00 53.00 399 GLY A CA 1
ATOM 3138 C C . GLY A 1 399 ? -22.954 -32.957 27.933 1.00 53.00 399 GLY A C 1
ATOM 3139 O O . GLY A 1 399 ? -22.440 -34.067 27.813 1.00 53.00 399 GLY A O 1
ATOM 3140 N N . ARG A 1 400 ? -24.275 -32.834 28.127 1.00 46.72 400 ARG A N 1
ATOM 3141 C CA . ARG A 1 400 ? -25.210 -33.970 28.165 1.00 46.72 400 ARG A CA 1
ATOM 3142 C C . ARG A 1 400 ? -25.475 -34.494 26.751 1.00 46.72 400 ARG A C 1
ATOM 3144 O O . ARG A 1 400 ? -26.032 -33.769 25.938 1.00 46.72 400 ARG A O 1
ATOM 3151 N N . GLY A 1 401 ? -25.204 -35.782 26.533 1.00 54.41 401 GLY A N 1
ATOM 3152 C CA . GLY A 1 401 ? -25.773 -36.554 25.421 1.00 54.41 401 GLY A CA 1
ATOM 3153 C C . GLY A 1 401 ? -24.834 -36.786 24.240 1.00 54.41 401 GLY A C 1
ATOM 3154 O O . GLY A 1 401 ? -25.133 -36.379 23.124 1.00 54.41 401 GLY A O 1
ATOM 3155 N N . VAL A 1 402 ? -23.726 -37.493 24.463 1.00 53.19 402 VAL A N 1
ATOM 3156 C CA . VAL A 1 402 ? -22.902 -38.029 23.371 1.00 53.19 402 VAL A CA 1
ATOM 3157 C C . VAL A 1 402 ? -23.438 -39.414 23.002 1.00 53.19 402 VAL A C 1
ATOM 3159 O O . VAL A 1 402 ? -23.266 -40.367 23.756 1.00 53.19 402 VAL A O 1
ATOM 3162 N N . ASN A 1 403 ? -24.105 -39.524 21.849 1.00 49.28 403 ASN A N 1
ATOM 3163 C CA . ASN A 1 403 ? -24.739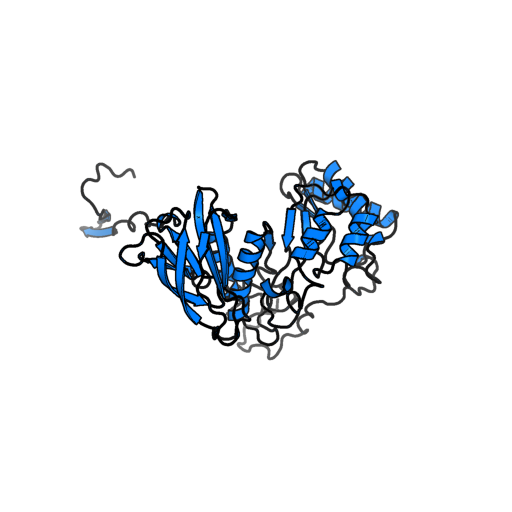 -40.766 21.371 1.00 49.28 403 ASN A CA 1
ATOM 3164 C C . ASN A 1 403 ? -23.810 -41.666 20.532 1.00 49.28 403 ASN A C 1
ATOM 3166 O O . ASN A 1 403 ? -24.258 -42.656 19.959 1.00 49.28 403 ASN A O 1
ATOM 3170 N N . GLY A 1 404 ? -22.517 -41.348 20.463 1.00 53.00 404 GLY A N 1
ATOM 3171 C CA . GLY A 1 404 ? -21.527 -42.187 19.800 1.00 53.00 404 GLY A CA 1
ATOM 3172 C C . GLY A 1 404 ? -20.189 -41.481 19.631 1.00 53.00 404 GLY A C 1
ATOM 3173 O O . GLY A 1 404 ? -20.139 -40.272 19.427 1.00 53.00 404 GLY A O 1
ATOM 3174 N N . VAL A 1 405 ? -19.113 -42.258 19.714 1.00 48.69 405 VAL A N 1
ATOM 3175 C CA . VAL A 1 405 ? -17.758 -41.853 19.333 1.00 48.69 405 VAL A CA 1
ATOM 3176 C C . VAL A 1 405 ? -17.396 -42.716 18.132 1.00 48.69 405 VAL A C 1
ATOM 3178 O O . VAL A 1 405 ? -17.379 -43.941 18.251 1.00 48.69 405 VAL A O 1
ATOM 3181 N N . VAL A 1 406 ? -17.172 -42.098 16.973 1.00 44.94 406 VAL A N 1
ATOM 3182 C CA . VAL A 1 406 ? -16.588 -42.799 15.825 1.00 44.94 406 VAL A CA 1
ATOM 3183 C C . VAL A 1 406 ? -15.078 -42.771 16.031 1.00 44.94 406 VAL A C 1
ATOM 3185 O O . VAL A 1 406 ? -14.509 -41.691 16.181 1.00 44.94 406 VAL A O 1
ATOM 3188 N N . VAL A 1 407 ? -14.475 -43.957 16.127 1.00 42.53 407 VAL A N 1
ATOM 3189 C CA . VAL A 1 407 ? -13.021 -44.144 16.237 1.00 42.53 407 VAL A CA 1
ATOM 3190 C C . VAL A 1 407 ? -12.445 -44.376 14.855 1.00 42.53 407 VAL A C 1
ATOM 3192 O O . VAL A 1 407 ? -13.018 -45.232 14.141 1.00 42.53 407 VAL A O 1
#